Protein 3TOJ (pdb70)

Sequence (393 aa):
SGDDLYRACLYERVLLALHDRAPQLKISDDRLTVVGEKGYSMVRASHGVRKGAWYFEITVDEMPPDTAARLGWSQPLGNLQAPLGYDKFSYSWRSKKGTKFHQSIGKHYSSGYGQGDVLGFYINLPEDGSSEIIFYKNGVNQGVAYKDIFEGVYFPAISLYKSCTVSINFGPCFKYPPKDLTYRPMSDMGWGAVVEEHSGDLYRACLYERVLLALHDRAPQLKISDDRLTVVGEKGYSMVRASHGVRKGAWYFEITVDEMPPDTAARLGWSQPLGNLQAPLGYDKFSYSWRSKKGTKFHQSIGKHYSSGYGQGDVLGFYINLPEDGSSEIIFYKNGVNQGVAYKDIFEGVYFPAISLYKSCTVSINFGPCFKYPPKDLTYRPMSDMGWGAVVEEHT

Structure (mmCIF, N/CA/C/O backbone):
data_3TOJ
#
_entry.id   3TOJ
#
_cell.length_a   115.289
_cell.length_b   115.289
_cell.length_c   105.780
_cell.angle_alpha   90.00
_cell.angle_beta   90.00
_cell.angle_gamma   120.00
#
_symmetry.space_group_name_H-M   'P 31 2 1'
#
loop_
_entity.id
_entity.type
_entity.pdbx_description
1 polymer 'Set1/Ash2 histone methyltransferase complex subunit ASH2'
2 water water
#
loop_
_atom_site.group_PDB
_atom_site.id
_atom_site.type_symbol
_atom_site.label_atom_id
_atom_site.label_alt_id
_atom_site.label_comp_id
_atom_site.label_asym_id
_atom_site.label_entity_id
_atom_site.label_seq_id
_atom_site.pdbx_PDB_ins_code
_atom_site.Cartn_x
_atom_site.Cartn_y
_atom_site.Cartn_z
_atom_site.occupancy
_atom_site.B_iso_or_equiv
_atom_site.auth_seq_id
_atom_site.auth_comp_id
_atom_site.auth_asym_id
_atom_site.auth_atom_id
_atom_site.pdbx_PDB_model_num
ATOM 1 N N . SER A 1 1 ? 18.970 74.871 25.634 1.00 66.03 275 SER A N 1
ATOM 2 C CA . SER A 1 1 ? 17.817 75.535 26.231 1.00 67.81 275 SER A CA 1
ATOM 3 C C . SER A 1 1 ? 16.684 75.678 25.222 1.00 58.96 275 SER A C 1
ATOM 4 O O . SER A 1 1 ? 16.924 75.911 24.039 1.00 59.85 275 SER A O 1
ATOM 7 N N . GLY A 1 2 ? 15.452 75.535 25.698 1.00 48.96 276 GLY A N 1
ATOM 8 C CA . GLY A 1 2 ? 14.283 75.764 24.870 1.00 44.94 276 GLY A CA 1
ATOM 9 C C . GLY A 1 2 ? 13.725 77.169 25.024 1.00 39.27 276 GLY A C 1
ATOM 10 O O . GLY A 1 2 ? 12.691 77.496 24.439 1.00 39.78 276 GLY A O 1
ATOM 11 N N . ASP A 1 3 ? 14.426 78.006 25.791 1.00 47.62 277 ASP A N 1
ATOM 12 C CA A ASP A 1 3 ? 13.962 79.362 26.076 0.45 47.25 277 ASP A CA 1
ATOM 13 C CA B ASP A 1 3 ? 13.980 79.370 26.075 0.55 47.12 277 ASP A CA 1
ATOM 14 C C . ASP A 1 3 ? 13.657 80.173 24.817 1.00 40.82 277 ASP A C 1
ATOM 15 O O . ASP A 1 3 ? 12.658 80.890 24.771 1.00 31.55 277 ASP A O 1
ATOM 24 N N . LEU A 1 4 ? 14.511 80.066 23.802 1.00 34.12 278 LEU A N 1
ATOM 25 C CA . LEU A 1 4 ? 14.312 80.828 22.564 1.00 37.43 278 LEU A CA 1
ATOM 26 C C . LEU A 1 4 ? 13.082 80.378 21.772 1.00 31.56 278 LEU A C 1
ATOM 27 O O . LEU A 1 4 ? 12.608 81.096 20.897 1.00 29.36 278 LEU A O 1
ATOM 32 N N . TYR A 1 5 ? 12.570 79.194 22.078 1.00 31.47 279 TYR A N 1
ATOM 33 C CA . TYR A 1 5 ? 11.446 78.639 21.331 1.00 31.24 279 TYR A CA 1
ATOM 34 C C . TYR A 1 5 ? 10.071 79.030 21.899 1.00 35.78 279 TYR A C 1
ATOM 35 O O . TYR A 1 5 ? 9.050 78.657 21.338 1.00 30.88 279 TYR A O 1
ATOM 44 N N . ARG A 1 6 ? 10.045 79.766 23.009 1.00 33.41 280 ARG A N 1
ATOM 45 C CA . ARG A 1 6 ? 8.778 80.170 23.623 1.00 30.58 280 ARG A CA 1
ATOM 46 C C . ARG A 1 6 ? 8.055 81.251 22.836 1.00 29.28 280 ARG A C 1
ATOM 47 O O . ARG A 1 6 ? 8.676 82.174 22.292 1.00 26.61 280 ARG A O 1
ATOM 55 N N . ALA A 1 7 ? 6.731 81.166 22.816 1.00 26.79 281 ALA A N 1
ATOM 56 C CA . ALA A 1 7 ? 5.910 82.212 22.205 1.00 31.90 281 ALA A CA 1
ATOM 57 C C . ALA A 1 7 ? 5.983 83.517 23.008 1.00 31.23 281 ALA A C 1
ATOM 58 O O . ALA A 1 7 ? 6.299 83.507 24.195 1.00 28.74 281 ALA A O 1
ATOM 60 N N . CYS A 1 8 ? 5.709 84.642 22.355 1.00 26.96 282 CYS A N 1
ATOM 61 C CA . CYS A 1 8 ? 5.617 85.915 23.058 1.00 27.79 282 CYS A CA 1
ATOM 62 C C . CYS A 1 8 ? 4.571 86.809 22.397 1.00 25.22 282 CYS A C 1
ATOM 63 O O . CYS A 1 8 ? 4.119 86.523 21.292 1.00 34.67 282 CYS A O 1
ATOM 66 N N . LEU A 1 9 ? 4.186 87.890 23.075 1.00 25.88 283 LEU A N 1
ATOM 67 C CA . LEU A 1 9 ? 3.227 88.830 22.508 1.00 22.93 283 LEU A CA 1
ATOM 68 C C . LEU A 1 9 ? 3.951 89.829 21.617 1.00 29.20 283 LEU A C 1
ATOM 69 O O . LEU A 1 9 ? 5.060 90.269 21.938 1.00 27.70 283 LEU A O 1
ATOM 74 N N . TYR A 1 10 ? 3.330 90.173 20.498 1.00 26.43 284 TYR A N 1
ATOM 75 C CA . TYR A 1 10 ? 3.856 91.214 19.622 1.00 26.62 284 TYR A CA 1
ATOM 76 C C . TYR A 1 10 ? 2.717 92.133 19.220 1.00 36.03 284 TYR A C 1
ATOM 77 O O . TYR A 1 10 ? 1.630 91.659 18.901 1.00 30.55 284 TYR A O 1
ATOM 86 N N . GLU A 1 11 ? 2.962 93.444 19.242 1.00 27.44 285 GLU A N 1
ATOM 87 C CA . GLU A 1 11 ? 1.989 94.390 18.712 1.00 29.11 285 GLU A CA 1
ATOM 88 C C . GLU A 1 11 ? 2.662 95.268 17.657 1.00 29.44 285 GLU A C 1
ATOM 89 O O . GLU A 1 11 ? 3.851 95.575 17.752 1.00 26.76 285 GLU A O 1
ATOM 95 N N . ARG A 1 12 ? 1.905 95.648 16.638 1.00 29.83 286 ARG A N 1
ATOM 96 C CA . ARG A 1 12 ? 2.452 96.444 15.554 1.00 27.86 286 ARG A CA 1
ATOM 97 C C . ARG A 1 12 ? 2.795 97.848 16.006 1.00 28.71 286 ARG A C 1
ATOM 98 O O . ARG A 1 12 ? 2.085 98.441 16.816 1.00 26.57 286 ARG A O 1
ATOM 106 N N . VAL A 1 13 ? 3.887 98.378 15.469 1.00 26.79 287 VAL A N 1
ATOM 107 C CA . VAL A 1 13 ? 4.195 99.793 15.632 1.00 25.48 287 VAL A CA 1
ATOM 108 C C . VAL A 1 13 ? 3.592 100.512 14.421 1.00 29.49 287 VAL A C 1
ATOM 109 O O . VAL A 1 13 ? 3.833 100.115 13.286 1.00 25.53 287 VAL A O 1
ATOM 113 N N . LEU A 1 14 ? 2.778 101.537 14.666 1.00 24.86 288 LEU A N 1
ATOM 114 C CA . LEU A 1 14 ? 2.019 102.201 13.598 1.00 26.54 288 LEU A CA 1
ATOM 115 C C . LEU A 1 14 ? 1.952 103.703 13.887 1.00 24.58 288 LEU A C 1
ATOM 116 O O . LEU A 1 14 ? 2.401 104.144 14.945 1.00 25.46 288 LEU A O 1
ATOM 121 N N . LEU A 1 15 ? 1.401 104.489 12.962 1.00 25.69 289 LEU A N 1
ATOM 122 C CA . LEU A 1 15 ? 0.994 105.855 13.323 1.00 26.75 289 LEU A CA 1
ATOM 123 C C . LEU A 1 15 ? -0.080 105.677 14.377 1.00 29.52 289 LEU A C 1
ATOM 124 O O . LEU A 1 15 ? -0.780 104.669 14.363 1.00 24.59 289 LEU A O 1
ATOM 129 N N . ALA A 1 16 ? -0.222 106.638 15.287 1.00 23.05 290 ALA A N 1
ATOM 130 C CA . ALA A 1 16 ? -1.077 106.430 16.469 1.00 25.49 290 ALA A CA 1
ATOM 131 C C . ALA A 1 16 ? -2.559 106.253 16.138 1.00 27.60 290 ALA A C 1
ATOM 132 O O . ALA A 1 16 ? -3.072 106.813 15.165 1.00 28.64 290 ALA A O 1
ATOM 134 N N . LEU A 1 17 ? -3.250 105.505 16.984 1.00 23.92 291 LEU A N 1
ATOM 135 C CA . LEU A 1 17 ? -4.692 105.320 16.854 1.00 25.56 291 LEU A CA 1
ATOM 136 C C . LEU A 1 17 ? -5.458 106.627 17.102 1.00 30.85 291 LEU A C 1
ATOM 137 O O . LEU A 1 17 ? -6.280 107.030 16.283 1.00 27.90 291 LEU A O 1
ATOM 142 N N . HIS A 1 18 ? -5.180 107.287 18.227 1.00 25.36 292 HIS A N 1
ATOM 143 C CA . HIS A 1 18 ? -5.876 108.536 18.594 1.00 28.14 292 HIS A CA 1
ATOM 144 C C . HIS A 1 18 ? -4.951 109.742 18.806 1.00 30.20 292 HIS A C 1
ATOM 145 O O . HIS A 1 18 ? -5.416 110.885 18.841 1.00 23.96 292 HIS A O 1
ATOM 152 N N . ASP A 1 19 ? -3.653 109.488 18.981 1.00 25.48 293 ASP A N 1
ATOM 153 C CA . ASP A 1 19 ? -2.684 110.544 19.302 1.00 26.49 293 ASP A CA 1
ATOM 154 C C . ASP A 1 19 ? -2.242 111.273 18.025 1.00 28.10 293 ASP A C 1
ATOM 155 O O . ASP A 1 19 ? -1.112 111.118 17.560 1.00 26.71 293 ASP A O 1
ATOM 160 N N . ARG A 1 20 ? -3.139 112.091 17.477 1.00 27.25 294 ARG A N 1
ATOM 161 C CA . ARG A 1 20 ? -2.965 112.646 16.138 1.00 23.69 294 ARG A CA 1
ATOM 162 C C . ARG A 1 20 ? -3.830 113.884 15.955 1.00 28.57 294 ARG A C 1
ATOM 163 O O . ARG A 1 20 ? -4.923 113.970 16.506 1.00 24.46 294 ARG A O 1
ATOM 171 N N . ALA A 1 21 ? -3.340 114.839 15.171 1.00 25.54 295 ALA A N 1
ATOM 172 C CA . ALA A 1 21 ? -4.180 115.950 14.741 1.00 27.76 295 ALA A CA 1
ATOM 173 C C . ALA A 1 21 ? -5.317 115.351 13.917 1.00 30.20 295 ALA A C 1
ATOM 174 O O . ALA A 1 21 ? -5.080 114.588 12.979 1.00 28.08 295 ALA A O 1
ATOM 176 N N . PRO A 1 22 ? -6.562 115.673 14.276 1.00 28.45 296 PRO A N 1
ATOM 177 C CA . PRO A 1 22 ? -7.675 115.013 13.590 1.00 31.02 296 PRO A CA 1
ATOM 178 C C . PRO A 1 22 ? -7.790 115.376 12.109 1.00 37.22 296 PRO A C 1
ATOM 179 O O . PRO A 1 22 ? -8.408 114.619 11.364 1.00 32.43 296 PRO A O 1
ATOM 183 N N . GLN A 1 23 ? -7.208 116.491 11.679 1.00 28.78 297 GLN A N 1
ATOM 184 C CA . GLN A 1 23 ? -7.308 116.849 10.266 1.00 29.97 297 GLN A CA 1
ATOM 185 C C . GLN A 1 23 ? -6.398 116.041 9.325 1.00 32.24 297 GLN A C 1
ATOM 186 O O . GLN A 1 23 ? -6.631 116.022 8.116 1.00 34.06 297 GLN A O 1
ATOM 192 N N . LEU A 1 24 ? -5.372 115.378 9.854 1.00 25.55 298 LEU A N 1
ATOM 193 C CA . LEU A 1 24 ? -4.510 114.572 8.981 1.00 27.86 298 LEU A CA 1
ATOM 194 C C . LEU A 1 24 ? -5.270 113.340 8.511 1.00 34.26 298 LEU A C 1
ATOM 195 O O . LEU A 1 24 ? -6.016 112.730 9.277 1.00 31.63 298 LEU A O 1
ATOM 200 N N . LYS A 1 25 ? -5.062 112.963 7.256 1.00 33.71 299 LYS A N 1
ATOM 201 C CA . LYS A 1 25 ? -5.768 111.836 6.670 1.00 34.17 299 LYS A CA 1
ATOM 202 C C . LYS A 1 25 ? -4.870 110.607 6.626 1.00 33.60 299 LYS A C 1
ATOM 203 O O . LYS A 1 25 ? -3.915 110.556 5.851 1.00 33.01 299 LYS A O 1
ATOM 209 N N . ILE A 1 26 ? -5.182 109.614 7.457 1.00 30.77 300 ILE A N 1
ATOM 210 C CA . ILE A 1 26 ? -4.326 108.432 7.604 1.00 29.57 300 ILE A CA 1
ATOM 211 C C . ILE A 1 26 ? -4.928 107.193 6.934 1.00 34.78 300 ILE A C 1
ATOM 212 O O . ILE A 1 26 ? -6.124 106.937 7.060 1.00 36.52 300 ILE A O 1
ATOM 217 N N . SER A 1 27 ? -4.097 106.428 6.225 1.00 31.39 301 SER A N 1
ATOM 218 C CA . SER A 1 27 ? -4.564 105.242 5.503 1.00 37.31 301 SER A CA 1
ATOM 219 C C . SER A 1 27 ? -5.062 104.131 6.433 1.00 40.91 301 SER A C 1
ATOM 220 O O . SER A 1 27 ? -4.794 104.137 7.637 1.00 35.74 301 SER A O 1
ATOM 223 N N . ASP A 1 28 ? -5.769 103.157 5.867 1.00 42.19 302 ASP A N 1
ATOM 224 C CA . ASP A 1 28 ? -6.282 102.048 6.669 1.00 44.70 302 ASP A CA 1
ATOM 225 C C . ASP A 1 28 ? -5.177 101.190 7.291 1.00 39.70 302 ASP A C 1
ATOM 226 O O . ASP A 1 28 ? -5.374 100.618 8.361 1.00 40.22 302 ASP A O 1
ATOM 231 N N . ASP A 1 29 ? -4.021 101.095 6.639 1.00 34.70 303 ASP A N 1
ATOM 232 C CA . ASP A 1 29 ? -2.929 100.302 7.213 1.00 30.12 303 ASP A CA 1
ATOM 233 C C . ASP A 1 29 ? -2.126 101.083 8.260 1.00 30.43 303 ASP A C 1
ATOM 234 O O . ASP A 1 29 ? -1.211 100.541 8.902 1.00 30.07 303 ASP A O 1
ATOM 239 N N . ARG A 1 30 ? -2.486 102.355 8.428 1.00 28.13 304 ARG A N 1
ATOM 240 C CA . ARG A 1 30 ? -1.950 103.209 9.495 1.00 28.53 304 ARG A CA 1
ATOM 241 C C . ARG A 1 30 ? -0.473 103.539 9.292 1.00 27.64 304 ARG A C 1
ATOM 242 O O . ARG A 1 30 ? 0.247 103.795 10.262 1.00 30.38 304 ARG A O 1
ATOM 250 N N . LEU A 1 31 ? -0.032 103.549 8.033 1.00 28.91 305 LEU A N 1
ATOM 251 C CA . LEU A 1 31 ? 1.375 103.821 7.715 1.00 29.72 305 LEU A CA 1
ATOM 252 C C . LEU A 1 31 ? 1.560 104.955 6.691 1.00 35.22 305 LEU A C 1
ATOM 253 O O . LEU A 1 31 ? 2.687 105.406 6.451 1.00 34.87 305 LEU A O 1
ATOM 258 N N . THR A 1 32 ? 0.464 105.413 6.094 1.00 30.32 306 THR A N 1
ATOM 259 C CA . THR A 1 32 ? 0.519 106.533 5.143 1.00 30.19 306 THR A CA 1
ATOM 260 C C . THR A 1 32 ? -0.359 107.688 5.619 1.00 34.74 306 THR A C 1
ATOM 261 O O . THR A 1 32 ? -1.460 107.464 6.127 1.00 33.07 306 THR A O 1
ATOM 265 N N . VAL A 1 33 ? 0.131 108.920 5.474 1.00 30.96 307 VAL A N 1
ATOM 266 C CA . VAL A 1 33 ? -0.610 110.098 5.950 1.00 26.62 307 VAL A CA 1
ATOM 267 C C . VAL A 1 33 ? -0.498 111.264 4.973 1.00 33.55 307 VAL A C 1
ATOM 268 O O . VAL A 1 33 ? 0.559 111.479 4.362 1.00 34.22 307 VAL A O 1
ATOM 272 N N . VAL A 1 34 ? -1.604 111.995 4.817 1.00 34.77 308 VAL A N 1
ATOM 273 C CA . VAL A 1 34 ? -1.688 113.155 3.931 1.00 32.26 308 VAL A CA 1
ATOM 274 C C . VAL A 1 34 ? -2.001 114.426 4.725 1.00 35.42 308 VAL A C 1
ATOM 275 O O . VAL A 1 34 ? -2.874 114.415 5.588 1.00 36.83 308 VAL A O 1
ATOM 279 N N . GLY A 1 35 ? -1.308 115.521 4.413 1.00 31.05 309 GLY A N 1
ATOM 280 C CA . GLY A 1 35 ? -1.473 116.770 5.138 1.00 30.66 309 GLY A CA 1
ATOM 281 C C . GLY A 1 35 ? -2.728 117.535 4.757 1.00 39.52 309 GLY A C 1
ATOM 282 O O . GLY A 1 35 ? -3.374 117.231 3.748 1.00 40.02 309 GLY A O 1
ATOM 283 N N . GLU A 1 36 ? -3.063 118.540 5.564 1.00 37.90 310 GLU A N 1
ATOM 284 C CA . GLU A 1 36 ? -4.264 119.344 5.351 1.00 38.01 310 GLU A CA 1
ATOM 285 C C . GLU A 1 36 ? -4.077 120.776 5.857 1.00 42.44 310 GLU A C 1
ATOM 286 O O . GLU A 1 36 ? -4.036 121.023 7.065 1.00 41.61 310 GLU A O 1
ATOM 292 N N . LYS A 1 37 ? -3.958 121.717 4.928 1.00 38.74 311 LYS A N 1
ATOM 293 C CA . LYS A 1 37 ? -3.800 123.126 5.271 1.00 38.82 311 LYS A CA 1
ATOM 294 C C . LYS A 1 37 ? -2.574 123.360 6.155 1.00 39.69 311 LYS A C 1
ATOM 295 O O . LYS A 1 37 ? -1.507 122.802 5.904 1.00 42.43 311 LYS A O 1
ATOM 301 N N . GLY A 1 38 ? -2.736 124.188 7.185 1.00 35.30 312 GLY A N 1
ATOM 302 C CA . GLY A 1 38 ? -1.646 124.517 8.088 1.00 37.28 312 GLY A CA 1
ATOM 303 C C . GLY A 1 38 ? -0.991 123.289 8.698 1.00 32.06 312 GLY A C 1
ATOM 304 O O . GLY A 1 38 ? -1.610 122.225 8.794 1.00 33.04 312 GLY A O 1
ATOM 305 N N . TYR A 1 39 ? 0.264 123.438 9.115 1.00 31.55 313 TYR A N 1
ATOM 306 C CA . TYR A 1 39 ? 1.006 122.334 9.724 1.00 37.67 313 TYR A CA 1
ATOM 307 C C . TYR A 1 39 ? 0.204 121.676 10.838 1.00 27.76 313 TYR A C 1
ATOM 308 O O . TYR A 1 39 ? -0.402 122.356 11.672 1.00 26.93 313 TYR A O 1
ATOM 317 N N . SER A 1 40 ? 0.209 120.349 10.855 1.00 26.79 314 SER A N 1
ATOM 318 C CA . SER A 1 40 ? -0.319 119.587 11.979 1.00 26.99 314 SER A CA 1
ATOM 319 C C . SER A 1 40 ? 0.428 118.251 12.017 1.00 28.54 314 SER A C 1
ATOM 320 O O . SER A 1 40 ? 1.102 117.880 11.051 1.00 26.61 314 SER A O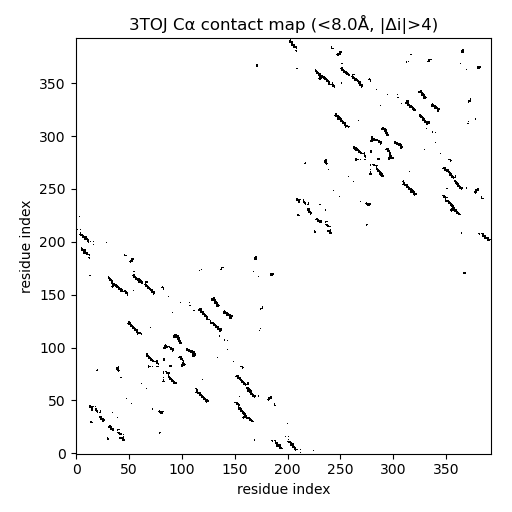 1
ATOM 323 N N . MET A 1 41 ? 0.311 117.538 13.128 1.00 24.10 315 MET A N 1
ATOM 324 C CA . MET A 1 41 ? 1.284 116.501 13.432 1.00 25.69 315 MET A CA 1
ATOM 325 C C . MET A 1 41 ? 0.660 115.198 13.941 1.00 26.47 315 MET A C 1
ATOM 326 O O . MET A 1 41 ? -0.426 115.208 14.528 1.00 21.74 315 MET A O 1
ATOM 331 N N . VAL A 1 42 ? 1.352 114.079 13.708 1.00 27.08 316 VAL A N 1
ATOM 332 C CA . VAL A 1 42 ? 0.974 112.800 14.307 1.00 23.82 316 VAL A CA 1
ATOM 333 C C . VAL A 1 42 ? 2.210 112.073 14.850 1.00 26.05 316 VAL A C 1
ATOM 334 O O . VAL A 1 42 ? 3.277 112.084 14.219 1.00 24.78 316 VAL A O 1
ATOM 338 N N . ARG A 1 43 ? 2.064 111.447 16.019 1.00 24.84 317 ARG A N 1
ATOM 339 C CA . ARG A 1 43 ? 3.119 110.608 16.586 1.00 23.12 317 ARG A CA 1
ATOM 340 C C . ARG A 1 43 ? 2.865 109.127 16.305 1.00 30.05 317 ARG A C 1
ATOM 341 O O . ARG A 1 43 ? 1.729 108.713 16.044 1.00 22.74 317 ARG A O 1
ATOM 349 N N . ALA A 1 44 ? 3.929 108.330 16.362 1.00 22.07 318 ALA A N 1
ATOM 350 C CA . ALA A 1 44 ? 3.795 106.883 16.276 1.00 23.67 318 ALA A CA 1
ATOM 351 C C . ALA A 1 44 ? 3.095 106.350 17.520 1.00 29.39 318 ALA A C 1
ATOM 352 O O . ALA A 1 44 ? 2.871 107.085 18.489 1.00 23.97 318 ALA A O 1
ATOM 354 N N . SER A 1 45 ? 2.783 105.057 17.491 1.00 21.75 319 SER A N 1
ATOM 355 C CA . SER A 1 45 ? 2.118 104.376 18.594 1.00 23.34 319 SER A CA 1
ATOM 356 C C . SER A 1 45 ? 3.079 104.038 19.725 1.00 27.72 319 SER A C 1
ATOM 357 O O . SER A 1 45 ? 2.637 103.774 20.834 1.00 27.07 319 SER A O 1
ATOM 360 N N . HIS A 1 46 ? 4.384 104.015 19.433 1.00 23.44 320 HIS A N 1
ATOM 361 C CA . HIS A 1 46 ? 5.409 103.631 20.413 1.00 25.48 320 HIS A CA 1
ATOM 362 C C . HIS A 1 46 ? 6.565 104.637 20.430 1.00 26.65 320 HIS A C 1
ATOM 363 O O . HIS A 1 46 ? 6.925 105.177 19.386 1.00 26.11 320 HIS A O 1
ATOM 370 N N . GLY A 1 47 ? 7.163 104.855 21.604 1.00 22.64 321 GLY A N 1
ATOM 371 C CA . GLY A 1 47 ? 8.302 105.761 21.739 1.00 30.49 321 GLY A CA 1
ATOM 372 C C . GLY A 1 47 ? 9.445 105.135 22.531 1.00 38.03 321 GLY A C 1
ATOM 373 O O . GLY A 1 47 ? 9.249 104.126 23.195 1.00 33.05 321 GLY A O 1
ATOM 374 N N . VAL A 1 48 ? 10.634 105.731 22.463 1.00 33.51 322 VAL A N 1
ATOM 375 C CA . VAL A 1 48 ? 11.828 105.144 23.067 1.00 34.62 322 VAL A CA 1
ATOM 376 C C . VAL A 1 48 ? 12.512 106.100 24.047 1.00 40.10 322 VAL A C 1
ATOM 377 O O . VAL A 1 48 ? 12.513 107.315 23.847 1.00 35.08 322 VAL A O 1
ATOM 381 N N . ARG A 1 49 ? 13.106 105.537 25.095 1.00 34.83 323 ARG A N 1
ATOM 382 C CA . ARG A 1 49 ? 13.738 106.323 26.154 1.00 41.35 323 ARG A CA 1
ATOM 383 C C . ARG A 1 49 ? 15.241 106.020 26.289 1.00 42.33 323 ARG A C 1
ATOM 384 O O . ARG A 1 49 ? 16.013 106.850 26.769 1.00 40.10 323 ARG A O 1
ATOM 392 N N . LYS A 1 50 ? 15.655 104.829 25.870 1.00 37.77 324 LYS A N 1
ATOM 393 C CA . LYS A 1 50 ? 17.064 104.463 25.941 1.00 48.12 324 LYS A CA 1
ATOM 394 C C . LYS A 1 50 ? 17.449 103.541 24.797 1.00 46.33 324 LYS A C 1
ATOM 395 O O . LYS A 1 50 ? 16.631 102.762 24.318 1.00 46.57 324 LYS A O 1
ATOM 401 N N . GLY A 1 51 ? 18.696 103.643 24.353 1.00 42.05 325 GLY A N 1
ATOM 402 C CA . GLY A 1 51 ? 19.183 102.821 23.257 1.00 41.67 325 GLY A CA 1
ATOM 403 C C . GLY A 1 51 ? 19.221 103.592 21.951 1.00 43.80 325 GLY A C 1
ATOM 404 O O . GLY A 1 51 ? 18.906 104.783 21.907 1.00 40.74 325 GLY A O 1
ATOM 405 N N . ALA A 1 52 ? 19.598 102.907 20.880 1.00 39.69 326 ALA A N 1
ATOM 406 C CA . ALA A 1 52 ? 19.659 103.511 19.556 1.00 41.13 326 ALA A CA 1
ATOM 407 C C . ALA A 1 52 ? 18.588 102.896 18.661 1.00 39.90 326 ALA A C 1
ATOM 408 O O . ALA A 1 52 ? 18.457 101.668 18.588 1.00 38.58 326 ALA A O 1
ATOM 410 N N . TRP A 1 53 ? 17.830 103.746 17.978 1.00 35.19 327 TRP A N 1
ATOM 411 C CA . TRP A 1 53 ? 16.674 103.291 17.205 1.00 35.99 327 TRP A CA 1
ATOM 412 C C . TRP A 1 53 ? 16.599 103.952 15.833 1.00 36.71 327 TRP A C 1
ATOM 413 O O . TRP A 1 53 ? 17.167 105.024 15.613 1.00 36.91 327 TRP A O 1
ATOM 424 N N . TYR A 1 54 ? 15.877 103.320 14.915 1.00 35.69 328 TYR A N 1
ATOM 425 C CA . TYR A 1 54 ? 15.872 103.771 13.532 1.00 34.57 328 TYR A CA 1
ATOM 426 C C . TYR A 1 54 ? 14.514 103.547 12.882 1.00 33.96 328 TYR A C 1
ATOM 427 O O . TYR A 1 54 ? 13.825 102.574 13.190 1.00 35.32 328 TYR A O 1
ATOM 436 N N . PHE A 1 55 ? 14.131 104.463 11.997 1.00 30.23 329 PHE A N 1
ATOM 437 C CA . PHE A 1 55 ? 12.972 104.274 11.134 1.00 31.21 329 PHE A CA 1
ATOM 438 C C . PHE A 1 55 ? 13.178 105.047 9.833 1.00 34.17 329 PHE A C 1
ATOM 439 O O . PHE A 1 55 ? 14.106 105.858 9.738 1.00 33.47 329 PHE A O 1
ATOM 447 N N . GLU A 1 56 ? 12.343 104.769 8.831 1.00 31.02 330 GLU A N 1
ATOM 448 C CA . GLU A 1 56 ? 12.414 105.447 7.532 1.00 30.31 330 GLU A CA 1
ATOM 449 C C . GLU A 1 56 ? 11.079 106.053 7.152 1.00 33.71 330 GLU A C 1
ATOM 450 O O . GLU A 1 56 ? 10.019 105.544 7.531 1.00 29.82 330 GLU A O 1
ATOM 456 N N . ILE A 1 57 ? 11.138 107.157 6.410 1.00 31.34 331 ILE A N 1
ATOM 457 C CA . ILE A 1 57 ? 9.955 107.727 5.782 1.00 26.81 331 ILE A CA 1
ATOM 458 C C . ILE A 1 57 ? 10.207 107.959 4.297 1.00 38.86 331 ILE A C 1
ATOM 459 O O . ILE A 1 57 ? 11.244 108.507 3.907 1.00 38.33 331 ILE A O 1
ATOM 464 N N . THR A 1 58 ? 9.259 107.535 3.470 1.00 33.52 332 THR A N 1
ATOM 465 C CA . THR A 1 58 ? 9.331 107.788 2.038 1.00 40.15 332 THR A CA 1
ATOM 466 C C . THR A 1 58 ? 8.388 108.935 1.693 1.00 39.81 332 THR A C 1
ATOM 467 O O . THR A 1 58 ? 7.227 108.925 2.094 1.00 37.98 332 THR A O 1
ATOM 471 N N . VAL A 1 59 ? 8.891 109.933 0.973 1.00 40.93 333 VAL A N 1
ATOM 472 C CA . VAL A 1 59 ? 8.037 111.034 0.529 1.00 40.64 333 VAL A CA 1
ATOM 473 C C . VAL A 1 59 ? 7.343 110.588 -0.753 1.00 44.87 333 VAL A C 1
ATOM 474 O O . VAL A 1 59 ? 7.925 110.652 -1.840 1.00 41.64 333 VAL A O 1
ATOM 478 N N . ASP A 1 60 ? 6.116 110.092 -0.617 1.00 38.52 334 ASP A N 1
ATOM 479 C CA . ASP A 1 60 ? 5.387 109.544 -1.760 1.00 41.34 334 ASP A CA 1
ATOM 480 C C . ASP A 1 60 ? 5.039 110.625 -2.763 1.00 48.21 334 ASP A C 1
ATOM 481 O O . ASP A 1 60 ? 5.277 110.462 -3.956 1.00 51.71 334 ASP A O 1
ATOM 486 N N . GLU A 1 61 ? 4.466 111.724 -2.278 1.00 46.32 335 GLU A N 1
ATOM 487 C CA . GLU A 1 61 ? 4.122 112.841 -3.152 1.00 49.43 335 GLU A CA 1
ATOM 488 C C . GLU A 1 61 ? 4.264 114.178 -2.442 1.00 50.68 335 GLU A C 1
ATOM 489 O O . GLU A 1 61 ? 3.773 114.352 -1.325 1.00 47.77 335 GLU A O 1
ATOM 495 N N . MET A 1 62 ? 4.937 115.123 -3.094 1.00 52.46 336 MET A N 1
ATOM 496 C CA . MET A 1 62 ? 5.117 116.450 -2.527 1.00 49.81 336 MET A CA 1
ATOM 497 C C . MET A 1 62 ? 4.959 117.517 -3.601 1.00 50.83 336 MET A C 1
ATOM 498 O O . MET A 1 62 ? 5.944 117.965 -4.185 1.00 50.02 336 MET A O 1
ATOM 503 N N . PRO A 1 63 ? 3.707 117.910 -3.872 1.00 51.76 337 PRO A N 1
ATOM 504 C CA . PRO A 1 63 ? 3.338 118.926 -4.865 1.00 52.48 337 PRO A CA 1
ATOM 505 C C . PRO A 1 63 ? 3.913 120.296 -4.520 1.00 54.67 337 PRO A C 1
ATOM 506 O O . PRO A 1 63 ? 4.277 120.539 -3.370 1.00 47.07 337 PRO A O 1
ATOM 510 N N . PRO A 1 64 ? 3.984 121.200 -5.508 1.00 61.79 338 PRO A N 1
ATOM 511 C CA . PRO A 1 64 ? 4.432 122.561 -5.210 1.00 56.14 338 PRO A CA 1
ATOM 512 C C . PRO A 1 64 ? 3.627 123.173 -4.057 1.00 54.37 338 PRO A C 1
ATOM 513 O O . PRO A 1 64 ? 2.425 122.918 -3.924 1.00 51.55 338 PRO A O 1
ATOM 517 N N . ASP A 1 65 ? 4.301 123.965 -3.229 1.00 48.71 339 ASP A N 1
ATOM 518 C CA . ASP A 1 65 ? 3.659 124.659 -2.115 1.00 55.74 339 ASP A CA 1
ATOM 519 C C . ASP A 1 65 ? 3.284 123.722 -0.964 1.00 51.17 339 ASP A C 1
ATOM 520 O O . ASP A 1 65 ? 2.454 124.068 -0.129 1.00 46.69 339 ASP A O 1
ATOM 525 N N . THR A 1 66 ? 3.890 122.541 -0.920 1.00 49.22 340 THR A N 1
ATOM 526 C CA . THR A 1 66 ? 3.714 121.657 0.236 1.00 44.04 340 THR A CA 1
ATOM 527 C C . THR A 1 66 ? 5.063 121.371 0.896 1.00 46.28 340 THR A C 1
ATOM 528 O O . THR A 1 66 ? 6.119 121.579 0.291 1.00 43.83 340 THR A O 1
ATOM 532 N N . ALA A 1 67 ? 5.029 120.898 2.138 1.00 38.50 341 ALA A N 1
ATOM 533 C CA . ALA A 1 67 ? 6.254 120.725 2.906 1.00 39.09 341 ALA A CA 1
ATOM 534 C C . ALA A 1 67 ? 6.054 119.763 4.064 1.00 38.28 341 ALA A C 1
ATOM 535 O O . ALA A 1 67 ? 4.920 119.466 4.451 1.00 35.26 341 ALA A O 1
ATOM 537 N N . ALA A 1 68 ? 7.165 119.270 4.602 1.00 33.90 342 ALA A N 1
ATOM 538 C CA . ALA A 1 68 ? 7.143 118.378 5.751 1.00 33.44 342 ALA A CA 1
ATOM 539 C C . ALA A 1 68 ? 8.240 118.778 6.712 1.00 36.12 342 ALA A C 1
ATOM 540 O O . ALA A 1 68 ? 9.293 119.286 6.305 1.00 33.84 342 ALA A O 1
ATOM 542 N N . ARG A 1 69 ? 7.985 118.554 7.992 1.00 30.11 343 ARG A N 1
ATOM 543 C CA . ARG A 1 69 ? 9.025 118.627 8.999 1.00 28.72 343 ARG A CA 1
ATOM 544 C C . ARG A 1 69 ? 8.899 117.334 9.759 1.00 33.10 343 ARG A C 1
ATOM 545 O O . ARG A 1 69 ? 7.886 117.106 10.415 1.00 34.36 343 ARG A O 1
ATOM 553 N N . LEU A 1 70 ? 9.926 116.494 9.638 1.00 31.32 344 LEU A N 1
ATOM 554 C CA . LEU A 1 70 ? 9.906 115.126 10.140 1.00 33.24 344 LEU A CA 1
ATOM 555 C C . LEU A 1 70 ? 10.968 114.915 11.209 1.00 32.87 344 LEU A C 1
ATOM 556 O O . LEU A 1 70 ? 12.038 115.536 11.169 1.00 32.57 344 LEU A O 1
ATOM 561 N N . GLY A 1 71 ? 10.696 114.026 12.159 1.00 26.01 345 GLY A N 1
ATOM 562 C CA . GLY A 1 71 ? 11.666 113.800 13.216 1.00 28.44 345 GLY A CA 1
ATOM 563 C C . GLY A 1 71 ? 11.137 113.058 14.420 1.00 32.87 345 GLY A C 1
ATOM 564 O O . GLY A 1 71 ? 10.469 112.027 14.293 1.00 28.09 345 GLY A O 1
ATOM 565 N N . TRP A 1 72 ? 11.448 113.587 15.598 1.00 27.84 346 TRP A N 1
ATOM 566 C CA . TRP A 1 72 ? 11.114 112.934 16.850 1.00 27.27 346 TRP A CA 1
ATOM 567 C C . TRP A 1 72 ? 10.418 113.933 17.760 1.00 28.56 346 TRP A C 1
ATOM 568 O O . TRP A 1 72 ? 10.793 115.114 17.799 1.00 29.54 346 TRP A O 1
ATOM 579 N N . SER A 1 73 ? 9.426 113.462 18.507 1.00 25.47 347 SER A N 1
ATOM 580 C CA . SER A 1 73 ? 8.698 114.321 19.441 1.00 29.55 347 SER A CA 1
ATOM 581 C C . SER A 1 73 ? 8.440 113.622 20.766 1.00 31.56 347 SER A C 1
ATOM 582 O O . SER A 1 73 ? 8.107 112.441 20.787 1.00 29.94 347 SER A O 1
ATOM 585 N N . GLN A 1 74 ? 8.560 114.359 21.867 1.00 28.18 348 GLN A N 1
ATOM 586 C CA . GLN A 1 74 ? 8.018 113.893 23.145 1.00 30.83 348 GLN A CA 1
ATOM 587 C C . GLN A 1 74 ? 6.501 114.008 23.140 1.00 29.78 348 GLN A C 1
ATOM 588 O O . GLN A 1 74 ? 5.924 114.680 22.279 1.00 30.06 348 GLN A O 1
ATOM 594 N N . PRO A 1 75 ? 5.840 113.379 24.125 1.00 28.10 349 PRO A N 1
ATOM 595 C CA . PRO A 1 75 ? 4.373 113.411 24.155 1.00 30.14 349 PRO A CA 1
ATOM 596 C C . PRO A 1 75 ? 3.781 114.834 24.262 1.00 32.24 349 PRO A C 1
ATOM 597 O O . PRO A 1 75 ? 2.665 115.056 23.798 1.00 31.78 349 PRO A O 1
ATOM 601 N N . LEU A 1 76 ? 4.510 115.780 24.844 1.00 28.76 350 LEU A N 1
ATOM 602 C CA . LEU A 1 76 ? 3.991 117.148 24.973 1.00 26.78 350 LEU A CA 1
ATOM 603 C C . LEU A 1 76 ? 4.110 117.978 23.693 1.00 33.29 350 LEU A C 1
ATOM 604 O O . LEU A 1 76 ? 3.623 119.101 23.648 1.00 32.56 350 LEU A O 1
ATOM 609 N N . GLY A 1 77 ? 4.750 117.436 22.655 1.00 26.09 351 GLY A N 1
ATOM 610 C CA . GLY A 1 77 ? 4.788 118.116 21.366 1.00 29.16 351 GLY A CA 1
ATOM 611 C C . GLY A 1 77 ? 3.406 118.571 20.900 1.00 27.95 351 GLY A C 1
ATOM 612 O O . GLY A 1 77 ? 2.446 117.798 20.949 1.00 29.6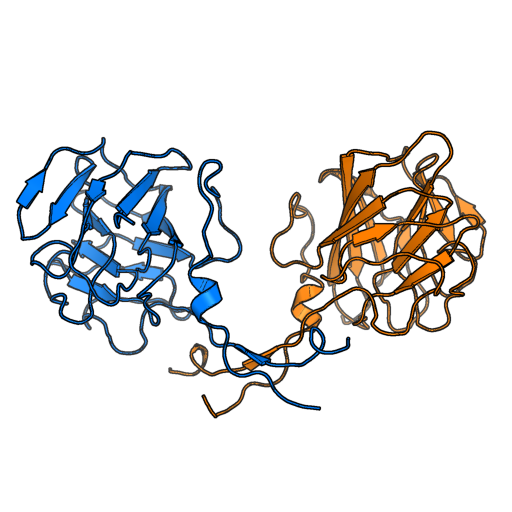7 351 GLY A O 1
ATOM 613 N N . ASN A 1 78 ? 3.308 119.825 20.453 1.00 24.99 352 ASN A N 1
ATOM 614 C CA . ASN A 1 78 ? 2.035 120.422 20.016 1.00 23.11 352 ASN A CA 1
ATOM 615 C C . ASN A 1 78 ? 1.554 119.811 18.694 1.00 29.34 352 ASN A C 1
ATOM 616 O O . ASN A 1 78 ? 2.222 119.937 17.661 1.00 28.02 352 ASN A O 1
ATOM 621 N N . LEU A 1 79 ? 0.390 119.162 18.724 1.00 27.45 353 LEU A N 1
ATOM 622 C CA . LEU A 1 79 ? -0.143 118.468 17.541 1.00 28.16 353 LEU A CA 1
ATOM 623 C C . LEU A 1 79 ? -0.630 119.428 16.449 1.00 25.25 353 LEU A C 1
ATOM 624 O O . LEU A 1 79 ? -0.813 119.028 15.292 1.00 25.91 353 LEU A O 1
ATOM 629 N N . GLN A 1 80 ? -0.873 120.681 16.829 1.00 23.83 354 GLN A N 1
ATOM 630 C CA . GLN A 1 80 ? -1.413 121.677 15.906 1.00 28.32 354 GLN A CA 1
ATOM 631 C C . GLN A 1 80 ? -0.341 122.694 15.531 1.00 32.52 354 GLN A C 1
ATOM 632 O O . GLN A 1 80 ? -0.625 123.885 15.370 1.00 32.81 354 GLN A O 1
ATOM 638 N N . ALA A 1 81 ? 0.895 122.226 15.417 1.00 30.76 355 ALA A N 1
ATOM 639 C CA . ALA A 1 81 ? 2.021 123.084 15.056 1.00 33.86 355 ALA A CA 1
ATOM 640 C C . ALA A 1 81 ? 3.045 122.266 14.270 1.00 32.32 355 ALA A C 1
ATOM 641 O O . ALA A 1 81 ? 2.966 121.031 14.239 1.00 32.11 355 ALA A O 1
ATOM 643 N N . PRO A 1 82 ? 4.003 122.947 13.617 1.00 28.65 356 PRO A N 1
ATOM 644 C CA . PRO A 1 82 ? 5.046 122.209 12.896 1.00 26.27 356 PRO A CA 1
ATOM 645 C C . PRO A 1 82 ? 5.968 121.496 13.883 1.00 29.05 356 PRO A C 1
ATOM 646 O O . PRO A 1 82 ? 6.214 122.010 14.976 1.00 28.82 356 PRO A O 1
ATOM 650 N N . LEU A 1 83 ? 6.474 120.328 13.509 1.00 30.56 357 LEU A N 1
ATOM 651 C CA . LEU A 1 83 ? 7.459 119.645 14.332 1.00 27.42 357 LEU A CA 1
ATOM 652 C C . LEU A 1 83 ? 8.684 120.542 14.549 1.00 27.10 357 LEU A C 1
ATOM 653 O O . LEU A 1 83 ? 9.153 121.195 13.619 1.00 29.07 357 LEU A O 1
ATOM 658 N N . GLY A 1 84 ? 9.208 120.563 15.771 1.00 29.74 358 GLY A N 1
ATOM 659 C CA . GLY A 1 84 ? 10.333 121.429 16.113 1.00 31.72 358 GLY A CA 1
ATOM 660 C C . GLY A 1 84 ? 9.906 122.837 16.513 1.00 36.84 358 GLY A C 1
ATOM 661 O O . GLY A 1 84 ? 10.738 123.736 16.712 1.00 38.00 358 GLY A O 1
ATOM 662 N N . TYR A 1 85 ? 8.598 123.034 16.626 1.00 31.14 359 TYR A N 1
ATOM 663 C CA . TYR A 1 85 ? 8.035 124.334 17.006 1.00 34.84 359 TYR A CA 1
ATOM 664 C C . TYR A 1 85 ? 8.382 124.732 18.436 1.00 38.16 359 TYR A C 1
ATOM 665 O O . TYR A 1 85 ? 8.493 125.927 18.762 1.00 33.92 359 TYR A O 1
ATOM 674 N N . ASP A 1 86 ? 8.528 123.733 19.296 1.00 31.01 360 ASP A N 1
ATOM 675 C CA . ASP A 1 86 ? 8.731 123.985 20.719 1.00 41.98 360 ASP A CA 1
ATOM 676 C C . ASP A 1 86 ? 9.921 123.178 21.228 1.00 40.28 360 ASP A C 1
ATOM 677 O O . ASP A 1 86 ? 10.662 122.602 20.434 1.00 38.94 360 ASP A O 1
ATOM 682 N N . LYS A 1 87 ? 10.103 123.132 22.544 1.00 32.25 361 LYS A N 1
ATOM 683 C CA . LYS A 1 87 ? 11.239 122.415 23.117 1.00 38.32 361 LYS A CA 1
ATOM 684 C C . LYS A 1 87 ? 11.060 120.892 23.101 1.00 37.37 361 LYS A C 1
ATOM 685 O O . LYS A 1 87 ? 11.994 120.151 23.420 1.00 32.63 361 LYS A O 1
ATOM 691 N N . PHE A 1 88 ? 9.873 120.427 22.718 1.00 32.51 362 PHE A N 1
ATOM 692 C CA . PHE A 1 88 ? 9.544 119.004 22.816 1.00 34.10 362 PHE A CA 1
ATOM 693 C C . PHE A 1 88 ? 9.845 118.164 21.572 1.00 31.88 362 PHE A C 1
ATOM 694 O O . PHE A 1 88 ? 9.666 116.952 21.588 1.00 34.83 362 PHE A O 1
ATOM 702 N N . SER A 1 89 ? 10.312 118.795 20.500 1.00 32.45 363 SER A N 1
ATOM 703 C CA . SER A 1 89 ? 10.602 118.039 19.288 1.00 28.13 363 SER A CA 1
ATOM 704 C C . SER A 1 89 ? 11.767 118.607 18.498 1.00 33.70 363 SER A C 1
ATOM 705 O O . SER A 1 89 ? 12.149 119.765 18.673 1.00 33.36 363 SER A O 1
ATOM 708 N N . TYR A 1 90 ? 12.317 117.763 17.634 1.00 32.75 364 TYR A N 1
ATOM 709 C CA . TYR A 1 90 ? 13.432 118.086 16.760 1.00 33.70 364 TYR A CA 1
ATOM 710 C C . TYR A 1 90 ? 13.025 117.628 15.375 1.00 36.44 364 TYR A C 1
ATOM 711 O O . TYR A 1 90 ? 12.576 116.492 15.211 1.00 33.56 364 TYR A O 1
ATOM 720 N N . SER A 1 91 ? 13.185 118.491 14.378 1.00 34.53 365 SER A N 1
ATOM 721 C CA . SER A 1 91 ? 12.745 118.153 13.031 1.00 31.93 365 SER A CA 1
ATOM 722 C C . SER A 1 91 ? 13.726 118.510 11.925 1.00 36.23 365 SER A C 1
ATOM 723 O O . SER A 1 91 ? 14.669 119.283 12.116 1.00 36.50 365 SER A O 1
ATOM 726 N N . TRP A 1 92 ? 13.460 117.935 10.759 1.00 40.14 366 TRP A N 1
ATOM 727 C CA . TRP A 1 92 ? 14.232 118.158 9.548 1.00 39.34 366 TRP A CA 1
ATOM 728 C C . TRP A 1 92 ? 13.229 118.593 8.474 1.00 36.27 366 TRP A C 1
ATOM 729 O O . TRP A 1 92 ? 12.281 117.863 8.178 1.00 34.68 366 TRP A O 1
ATOM 740 N N . ARG A 1 93 ? 13.429 119.777 7.902 1.00 36.29 367 ARG A N 1
ATOM 741 C CA . ARG A 1 93 ? 12.462 120.355 6.964 1.00 36.70 367 ARG A CA 1
ATOM 742 C C . ARG A 1 93 ? 12.787 120.049 5.504 1.00 38.64 367 ARG A C 1
ATOM 743 O O . ARG A 1 93 ? 13.930 120.207 5.064 1.00 39.33 367 ARG A O 1
ATOM 751 N N . SER A 1 94 ? 11.780 119.608 4.754 1.00 36.79 368 SER A N 1
ATOM 752 C CA . SER A 1 94 ? 11.967 119.296 3.338 1.00 41.29 368 SER A CA 1
ATOM 753 C C . SER A 1 94 ? 12.569 120.493 2.600 1.00 45.06 368 SER A C 1
ATOM 754 O O . SER A 1 94 ? 13.516 120.359 1.811 1.00 43.81 368 SER A O 1
ATOM 757 N N . LYS A 1 95 ? 12.002 121.664 2.863 1.00 42.31 369 LYS A N 1
ATOM 758 C CA . LYS A 1 95 ? 12.491 122.921 2.296 1.00 37.93 369 LYS A CA 1
ATOM 759 C C . LYS A 1 95 ? 13.883 123.272 2.847 1.00 47.64 369 LYS A C 1
ATOM 760 O O . LYS A 1 95 ? 14.047 123.482 4.053 1.00 45.38 369 LYS A O 1
ATOM 766 N N . LYS A 1 96 ? 14.887 123.303 1.969 1.00 44.07 370 LYS A N 1
ATOM 767 C CA . LYS A 1 96 ? 16.239 123.725 2.350 1.00 47.05 370 LYS A CA 1
ATOM 768 C C . LYS A 1 96 ? 16.972 122.803 3.327 1.00 46.85 370 LYS A C 1
ATOM 769 O O . LYS A 1 96 ? 18.098 123.100 3.733 1.00 46.84 370 LYS A O 1
ATOM 775 N N . GLY A 1 97 ? 16.341 121.706 3.729 1.00 43.69 371 GLY A N 1
ATOM 776 C CA . GLY A 1 97 ? 16.989 120.786 4.642 1.00 42.73 371 GLY A CA 1
ATOM 777 C C . GLY A 1 97 ? 17.370 121.430 5.964 1.00 43.71 371 GLY A C 1
ATOM 778 O O . GLY A 1 97 ? 18.370 121.057 6.581 1.00 46.18 371 GLY A O 1
ATOM 779 N N . THR A 1 98 ? 16.562 122.393 6.401 1.00 45.19 372 THR A N 1
ATOM 780 C CA . THR A 1 98 ? 16.793 123.115 7.650 1.00 42.85 372 THR A CA 1
ATOM 781 C C . THR A 1 98 ? 16.394 122.270 8.855 1.00 43.45 372 THR A C 1
ATOM 782 O O . THR A 1 98 ? 15.416 121.524 8.798 1.00 40.73 372 THR A O 1
ATOM 786 N N . LYS A 1 99 ? 17.147 122.382 9.946 1.00 40.07 373 LYS A N 1
ATOM 787 C CA . LYS A 1 99 ? 16.777 121.691 11.180 1.00 39.96 373 LYS A CA 1
ATOM 788 C C . LYS A 1 99 ? 16.101 122.666 12.135 1.00 41.09 373 LYS A C 1
ATOM 789 O O . LYS A 1 99 ? 16.531 123.815 12.273 1.00 38.90 373 LYS A O 1
ATOM 795 N N . PHE A 1 100 ? 15.033 122.205 12.776 1.00 37.80 374 PHE A N 1
ATOM 796 C CA . PHE A 1 100 ? 14.225 123.051 13.644 1.00 35.33 374 PHE A CA 1
ATOM 797 C C . PHE A 1 100 ? 14.093 122.463 15.044 1.00 38.44 374 PHE A C 1
ATOM 798 O O . PHE A 1 100 ? 13.851 121.260 15.221 1.00 35.81 374 PHE A O 1
ATOM 806 N N . HIS A 1 101 ? 14.234 123.333 16.033 1.00 36.66 375 HIS A N 1
ATOM 807 C CA . HIS A 1 101 ? 13.992 122.996 17.423 1.00 36.48 375 HIS A CA 1
ATOM 808 C C . HIS A 1 101 ? 13.736 124.314 18.151 1.00 40.57 375 HIS A C 1
ATOM 809 O O . HIS A 1 101 ? 14.441 125.301 17.925 1.00 38.03 375 HIS A O 1
ATOM 816 N N . GLN A 1 102 ? 12.715 124.329 19.002 1.00 42.93 376 GLN A N 1
ATOM 817 C CA . GLN A 1 102 ? 12.300 125.539 19.710 1.00 44.54 376 GLN A CA 1
ATOM 818 C C . GLN A 1 102 ? 12.046 126.714 18.770 1.00 46.94 376 GLN A C 1
ATOM 819 O O . GLN A 1 102 ? 12.392 127.853 19.087 1.00 38.91 376 GLN A O 1
ATOM 825 N N . SER A 1 103 ? 11.432 126.428 17.624 1.00 45.37 377 SER A N 1
ATOM 826 C CA . SER A 1 103 ? 11.110 127.441 16.611 1.00 44.45 377 SER A CA 1
ATOM 827 C C . SER A 1 103 ? 12.324 128.158 16.030 1.00 48.48 377 SER A C 1
ATOM 828 O O . SER A 1 103 ? 12.197 129.248 15.468 1.00 46.33 377 SER A O 1
ATOM 831 N N . ILE A 1 104 ? 13.496 127.549 16.156 1.00 46.60 378 ILE A N 1
ATOM 832 C CA . ILE A 1 104 ? 14.698 128.110 15.548 1.00 47.28 378 ILE A CA 1
ATOM 833 C C . ILE A 1 104 ? 15.236 127.195 14.455 1.00 45.21 378 ILE A C 1
ATOM 834 O O . ILE A 1 104 ? 15.605 126.049 14.722 1.00 44.08 378 ILE A O 1
ATOM 839 N N . GLY A 1 105 ? 15.273 127.701 13.224 1.00 40.01 379 GLY A N 1
ATOM 840 C CA . GLY A 1 105 ? 15.832 126.949 12.115 1.00 49.98 379 GLY A CA 1
ATOM 841 C C . GLY A 1 105 ? 17.316 127.229 11.938 1.00 56.43 379 GLY A C 1
ATOM 842 O O . GLY A 1 105 ? 17.737 128.383 11.965 1.00 61.40 379 GLY A O 1
ATOM 843 N N . LYS A 1 106 ? 18.108 126.174 11.760 1.00 48.22 380 LYS A N 1
ATOM 844 C CA . LYS A 1 106 ? 19.548 126.309 11.559 1.00 50.14 380 LYS A CA 1
ATOM 845 C C . LYS A 1 106 ? 20.005 125.505 10.347 1.00 55.86 380 LYS A C 1
ATOM 846 O O . LYS A 1 106 ? 19.378 124.506 9.980 1.00 45.93 380 LYS A O 1
ATOM 852 N N . HIS A 1 107 ? 21.106 125.933 9.735 1.00 49.66 381 HIS A N 1
ATOM 853 C CA . HIS A 1 107 ? 21.646 125.234 8.580 1.00 54.16 381 HIS A CA 1
ATOM 854 C C . HIS A 1 107 ? 22.013 123.799 8.933 1.00 53.98 381 HIS A C 1
ATOM 855 O O . HIS A 1 107 ? 22.566 123.527 9.998 1.00 54.57 381 HIS A O 1
ATOM 862 N N . TYR A 1 108 ? 21.713 122.879 8.028 1.00 55.28 382 TYR A N 1
ATOM 863 C CA . TYR A 1 108 ? 22.002 121.477 8.276 1.00 49.00 382 TYR A CA 1
ATOM 864 C C . TYR A 1 108 ? 22.418 120.754 6.998 1.00 53.85 382 TYR A C 1
ATOM 865 O O . TYR A 1 108 ? 23.592 120.427 6.818 1.00 59.71 382 TYR A O 1
ATOM 874 N N . SER A 1 109 ? 21.462 120.511 6.109 1.00 49.63 383 SER A N 1
ATOM 875 C CA . SER A 1 109 ? 21.753 119.818 4.860 1.00 55.14 383 SER A CA 1
ATOM 876 C C . SER A 1 109 ? 21.077 120.534 3.706 1.00 54.72 383 SER A C 1
ATOM 877 O O . SER A 1 109 ? 20.505 121.609 3.884 1.00 51.32 383 SER A O 1
ATOM 880 N N . SER A 1 110 ? 21.140 119.943 2.518 1.00 51.06 384 SER A N 1
ATOM 881 C CA . SER A 1 110 ? 20.345 120.455 1.411 1.00 61.45 384 SER A CA 1
ATOM 882 C C . SER A 1 110 ? 18.943 119.874 1.551 1.00 59.00 384 SER A C 1
ATOM 883 O O . SER A 1 110 ? 18.717 118.986 2.376 1.00 55.94 384 SER A O 1
ATOM 886 N N . GLY A 1 111 ? 18.002 120.375 0.759 1.00 56.70 385 GLY A N 1
ATOM 887 C CA . GLY A 1 111 ? 16.617 119.955 0.883 1.00 56.84 385 GLY A CA 1
ATOM 888 C C . GLY A 1 111 ? 16.345 118.519 0.468 1.00 56.82 385 GLY A C 1
ATOM 889 O O . GLY A 1 111 ? 17.198 117.861 -0.134 1.00 51.36 385 GLY A O 1
ATOM 890 N N . TYR A 1 112 ? 15.156 118.025 0.810 1.00 48.85 386 TYR A N 1
ATOM 891 C CA . TYR A 1 112 ? 14.688 116.733 0.315 1.00 48.81 386 TYR A CA 1
ATOM 892 C C . TYR A 1 112 ? 13.282 116.908 -0.249 1.00 50.85 386 TYR A C 1
ATOM 893 O O . TYR A 1 112 ? 12.641 117.925 -0.005 1.00 46.84 386 TYR A O 1
ATOM 902 N N . GLY A 1 113 ? 12.808 115.930 -1.015 1.00 50.35 387 GLY A N 1
ATOM 903 C CA . GLY A 1 113 ? 11.511 116.048 -1.658 1.00 47.02 387 GLY A CA 1
ATOM 904 C C . GLY A 1 113 ? 10.954 114.731 -2.166 1.00 48.62 387 GLY A C 1
ATOM 905 O O . GLY A 1 113 ? 11.375 113.652 -1.732 1.00 47.74 387 GLY A O 1
ATOM 906 N N . GLN A 1 114 ? 10.010 114.823 -3.097 1.00 44.82 388 GLN A N 1
ATOM 907 C CA . GLN A 1 114 ? 9.275 113.654 -3.573 1.00 50.90 388 GLN A CA 1
ATOM 908 C C . GLN A 1 114 ? 10.213 112.539 -4.020 1.00 51.53 388 GLN A C 1
ATOM 909 O O . GLN A 1 114 ? 11.173 112.785 -4.742 1.00 47.12 388 GLN A O 1
ATOM 915 N N . GLY A 1 115 ? 9.937 111.317 -3.570 1.00 49.38 389 GLY A N 1
ATOM 916 C CA . GLY A 1 115 ? 10.701 110.158 -3.990 1.00 50.38 389 GLY A CA 1
ATOM 917 C C . GLY A 1 115 ? 11.882 109.833 -3.097 1.00 49.03 389 GLY A C 1
ATOM 918 O O . GLY A 1 115 ? 12.426 108.734 -3.161 1.00 46.98 389 GLY A O 1
ATOM 919 N N . ASP A 1 116 ? 12.286 110.784 -2.264 1.00 45.74 390 ASP A N 1
ATOM 920 C CA . ASP A 1 116 ? 13.382 110.545 -1.329 1.00 41.24 390 ASP A CA 1
ATOM 921 C C . ASP A 1 116 ? 12.971 109.613 -0.195 1.00 42.47 390 ASP A C 1
ATOM 922 O O . ASP A 1 116 ? 11.830 109.643 0.266 1.00 39.31 390 ASP A O 1
ATOM 927 N N . VAL A 1 117 ? 13.917 108.792 0.248 1.00 38.74 391 VAL A N 1
ATOM 928 C CA . VAL A 1 117 ? 13.709 107.902 1.378 1.00 37.29 391 VAL A CA 1
ATOM 929 C C . VAL A 1 117 ? 14.585 108.397 2.516 1.00 42.30 391 VAL A C 1
ATOM 930 O O . VAL A 1 117 ? 15.814 108.300 2.458 1.00 42.48 391 VAL A O 1
ATOM 934 N N . LEU A 1 118 ? 13.946 108.956 3.538 1.00 40.47 392 LEU A N 1
ATOM 935 C CA . LEU A 1 118 ? 14.656 109.602 4.635 1.00 39.74 392 LEU A CA 1
ATOM 936 C C . LEU A 1 118 ? 14.882 108.644 5.810 1.00 40.69 392 LEU A C 1
ATOM 937 O O . LEU A 1 118 ? 14.021 107.827 6.135 1.00 33.42 392 LEU A O 1
ATOM 942 N N . GLY A 1 119 ? 16.045 108.749 6.441 1.00 41.31 393 GLY A N 1
ATOM 943 C CA . GLY A 1 119 ? 16.366 107.911 7.585 1.00 37.98 393 GLY A CA 1
ATOM 944 C C . GLY A 1 119 ? 16.448 108.706 8.877 1.00 37.63 393 GLY A C 1
ATOM 945 O O . GLY A 1 119 ? 16.952 109.830 8.890 1.00 36.53 393 GLY A O 1
ATOM 946 N N . PHE A 1 120 ? 15.977 108.108 9.968 1.00 33.30 394 PHE A N 1
ATOM 947 C CA . PHE A 1 120 ? 15.897 108.779 11.261 1.00 33.18 394 PHE A CA 1
ATOM 948 C C . PHE A 1 120 ? 16.504 107.930 12.373 1.00 34.51 394 PHE A C 1
ATOM 949 O O . PHE A 1 120 ? 15.999 106.850 12.699 1.00 36.57 394 PHE A O 1
ATOM 957 N N . TYR A 1 121 ? 17.596 108.428 12.940 1.00 32.88 395 TYR A N 1
ATOM 958 C CA . TYR A 1 121 ? 18.360 107.699 13.940 1.00 40.66 395 TYR A CA 1
ATOM 959 C C . TYR A 1 121 ? 18.382 108.511 15.218 1.00 41.73 395 TYR A C 1
ATOM 960 O O . TYR A 1 121 ? 18.510 109.735 15.183 1.00 36.89 395 TYR A O 1
ATOM 969 N N . ILE A 1 122 ? 18.236 107.832 16.347 1.00 34.86 396 ILE A N 1
ATOM 970 C CA . ILE A 1 122 ? 18.367 108.489 17.634 1.00 37.60 396 ILE A CA 1
ATOM 971 C C . ILE A 1 122 ? 19.149 107.567 18.553 1.00 42.27 396 ILE A C 1
ATOM 972 O O . ILE A 1 122 ? 19.041 106.337 18.459 1.00 41.27 396 ILE A O 1
ATOM 977 N N . ASN A 1 123 ? 19.975 108.160 19.406 1.00 43.94 397 ASN A N 1
ATOM 978 C CA . ASN A 1 123 ? 20.724 107.394 20.397 1.00 46.44 397 ASN A CA 1
ATOM 979 C C . ASN A 1 123 ? 20.578 108.042 21.767 1.00 45.03 397 ASN A C 1
ATOM 980 O O . ASN A 1 123 ? 20.925 109.204 21.954 1.00 44.25 397 ASN A O 1
ATOM 985 N N . LEU A 1 124 ? 20.037 107.286 22.713 1.00 39.19 398 LEU A N 1
ATOM 986 C CA . LEU A 1 124 ? 19.837 107.767 24.068 1.00 41.18 398 LEU A CA 1
ATOM 987 C C . LEU A 1 124 ? 20.579 106.844 25.038 1.00 48.57 398 LEU A C 1
ATOM 988 O O . LEU A 1 124 ? 19.967 105.977 25.673 1.00 48.24 398 LEU A O 1
ATOM 993 N N . PRO A 1 125 ? 21.908 107.010 25.143 1.00 55.27 399 PRO A N 1
ATOM 994 C CA . PRO A 1 125 ? 22.705 106.151 26.031 1.00 57.91 399 PRO A CA 1
ATOM 995 C C . PRO A 1 125 ? 22.293 106.341 27.485 1.00 64.48 399 PRO A C 1
ATOM 996 O O . PRO A 1 125 ? 21.827 107.418 27.847 1.00 64.02 399 PRO A O 1
ATOM 1000 N N . GLU A 1 126 ? 22.459 105.314 28.309 1.00 77.70 400 GLU A N 1
ATOM 1001 C CA . GLU A 1 126 ? 22.152 105.443 29.730 1.00 90.10 400 GLU A CA 1
ATOM 1002 C C . GLU A 1 126 ? 23.417 105.591 30.574 1.00 99.55 400 GLU A C 1
ATOM 1003 O O . GLU A 1 126 ? 24.530 105.397 30.080 1.00 96.76 400 GLU A O 1
ATOM 1009 N N . ASP A 1 127 ? 23.237 105.944 31.844 1.00 109.64 401 ASP A N 1
ATOM 1010 C CA . ASP A 1 127 ? 24.361 106.177 32.748 1.00 118.68 401 ASP A CA 1
ATOM 1011 C C . ASP A 1 127 ? 25.195 104.916 32.957 1.00 119.79 401 ASP A C 1
ATOM 1012 O O . ASP A 1 127 ? 26.426 104.970 32.987 1.00 120.55 401 ASP A O 1
ATOM 1017 N N . GLY A 1 133 ? 27.718 109.010 28.211 1.00 87.58 443 GLY A N 1
ATOM 1018 C CA . GLY A 1 133 ? 27.106 108.845 26.906 1.00 85.08 443 GLY A CA 1
ATOM 1019 C C . GLY A 1 133 ? 26.349 110.080 26.454 1.00 82.38 443 GLY A C 1
ATOM 1020 O O . GLY A 1 133 ? 25.444 110.556 27.142 1.00 80.93 443 GLY A O 1
ATOM 1021 N N . SER A 1 134 ? 26.723 110.605 25.292 1.00 77.20 444 SER A N 1
ATOM 1022 C CA . SER A 1 134 ? 26.065 111.782 24.739 1.00 75.14 444 SER A CA 1
ATOM 1023 C C . SER A 1 134 ? 24.943 111.397 23.771 1.00 63.08 444 SER A C 1
ATOM 1024 O O . SER A 1 134 ? 25.177 110.703 22.782 1.00 62.64 444 SER A O 1
ATOM 1027 N N . SER A 1 135 ? 23.724 111.841 24.061 1.00 54.99 445 SER A N 1
ATOM 1028 C CA . SER A 1 135 ? 22.592 111.578 23.172 1.00 52.06 445 SER A CA 1
ATOM 1029 C C . SER A 1 135 ? 22.799 112.271 21.826 1.00 49.05 445 SER A C 1
ATOM 1030 O O . SER A 1 135 ? 23.455 113.300 21.757 1.00 49.07 445 SER A O 1
ATOM 1033 N N . GLU A 1 136 ? 22.248 111.700 20.760 1.00 45.74 446 GLU A N 1
ATOM 1034 C CA . GLU A 1 136 ? 22.399 112.264 19.421 1.00 45.52 446 GLU A CA 1
ATOM 1035 C C . GLU A 1 136 ? 21.180 112.025 18.529 1.00 45.46 446 GLU A C 1
ATOM 1036 O O . GLU A 1 136 ? 20.479 111.021 18.665 1.00 40.72 446 GLU A O 1
ATOM 1042 N N . ILE A 1 137 ? 20.938 112.958 17.615 1.00 43.74 447 ILE A N 1
ATOM 1043 C CA . ILE A 1 137 ? 19.953 112.761 16.559 1.00 42.30 447 ILE A CA 1
ATOM 1044 C C . ILE A 1 137 ? 20.642 112.933 15.214 1.00 43.32 447 ILE A C 1
ATOM 1045 O O . ILE A 1 137 ? 21.340 113.917 14.986 1.00 42.24 447 ILE A O 1
ATOM 1050 N N . ILE A 1 138 ? 20.456 111.966 14.329 1.00 40.57 448 ILE A N 1
ATOM 1051 C CA . ILE A 1 138 ? 21.132 111.973 13.042 1.00 43.48 448 ILE A CA 1
ATOM 1052 C C . ILE A 1 138 ? 20.130 111.655 11.949 1.00 40.53 448 ILE A C 1
ATOM 1053 O O . ILE A 1 138 ? 19.315 110.747 12.100 1.00 36.83 448 ILE A O 1
ATOM 1058 N N . PHE A 1 139 ? 20.193 112.392 10.846 1.00 39.10 449 PHE A N 1
ATOM 1059 C CA . PHE A 1 139 ? 19.291 112.145 9.721 1.00 39.79 449 PHE A CA 1
ATOM 1060 C C . PHE A 1 139 ? 20.055 111.550 8.539 1.00 43.11 449 PHE A C 1
ATOM 1061 O O . PHE A 1 139 ? 21.248 111.817 8.366 1.00 43.63 449 PHE A O 1
ATOM 1069 N N . TYR A 1 140 ? 19.362 110.741 7.738 1.00 46.37 450 TYR A N 1
ATOM 1070 C CA . TY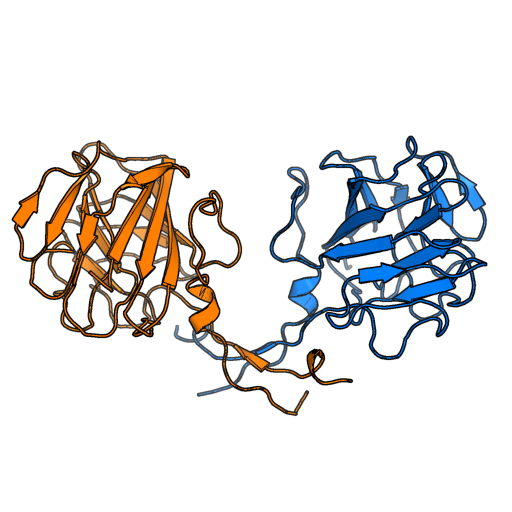R A 1 140 ? 19.937 110.123 6.540 1.00 44.35 450 TYR A CA 1
ATOM 1071 C C . TYR A 1 140 ? 19.070 110.457 5.338 1.00 43.86 450 TYR A C 1
ATOM 1072 O O . TYR A 1 140 ? 17.853 110.568 5.458 1.00 39.76 450 TYR A O 1
ATOM 1081 N N . LYS A 1 141 ? 19.696 110.611 4.177 1.00 41.19 451 LYS A N 1
ATOM 1082 C CA . LYS A 1 141 ? 18.950 110.834 2.947 1.00 42.39 451 LYS A CA 1
ATOM 1083 C C . LYS A 1 141 ? 19.405 109.810 1.920 1.00 46.78 451 LYS A C 1
ATOM 1084 O O . LYS A 1 141 ? 20.561 109.819 1.491 1.00 45.79 451 LYS A O 1
ATOM 1090 N N . ASN A 1 142 ? 18.499 108.911 1.550 1.00 48.43 452 ASN A N 1
ATOM 1091 C CA . ASN A 1 142 ? 18.820 107.836 0.618 1.00 51.36 452 ASN A CA 1
ATOM 1092 C C . ASN A 1 142 ? 20.087 107.081 1.006 1.00 53.95 452 ASN A C 1
ATOM 1093 O O . ASN A 1 142 ? 20.954 106.829 0.167 1.00 50.45 452 ASN A O 1
ATOM 1098 N N . GLY A 1 143 ? 20.190 106.737 2.286 1.00 47.70 453 GLY A N 1
ATOM 1099 C CA . GLY A 1 143 ? 21.300 105.946 2.782 1.00 51.76 453 GLY A CA 1
ATOM 1100 C C . GLY A 1 143 ? 22.547 106.740 3.123 1.00 59.12 453 GLY A C 1
ATOM 1101 O O . GLY A 1 143 ? 23.528 106.175 3.600 1.00 56.71 453 GLY A O 1
ATOM 1102 N N . VAL A 1 144 ? 22.523 108.048 2.886 1.00 56.66 454 VAL A N 1
ATOM 1103 C CA . VAL A 1 144 ? 23.700 108.869 3.144 1.00 53.09 454 VAL A CA 1
ATOM 1104 C C . VAL A 1 144 ? 23.574 109.674 4.434 1.00 49.75 454 VAL A C 1
ATOM 1105 O O . VAL A 1 144 ? 22.663 110.482 4.588 1.00 47.73 454 VAL A O 1
ATOM 1109 N N . ASN A 1 145 ? 24.499 109.440 5.360 1.00 50.63 455 ASN A N 1
ATOM 1110 C CA . ASN A 1 145 ? 24.510 110.137 6.641 1.00 53.28 455 ASN A CA 1
ATOM 1111 C C . ASN A 1 145 ? 24.662 111.638 6.419 1.00 54.52 455 ASN A C 1
ATOM 1112 O O . ASN A 1 145 ? 25.604 112.070 5.760 1.00 52.15 455 ASN A O 1
ATOM 1117 N N . GLN A 1 146 ? 23.733 112.428 6.957 1.00 49.44 456 GLN A N 1
ATOM 1118 C CA . GLN A 1 146 ? 23.743 113.876 6.750 1.00 52.15 456 GLN A CA 1
ATOM 1119 C C . GLN A 1 146 ? 24.418 114.627 7.895 1.00 52.73 456 GLN A C 1
ATOM 1120 O O . GLN A 1 146 ? 24.477 115.850 7.883 1.00 54.99 456 GLN A O 1
ATOM 1126 N N . GLY A 1 147 ? 24.910 113.893 8.887 1.00 59.08 457 GLY A N 1
ATOM 1127 C CA . GLY A 1 147 ? 25.592 114.499 10.017 1.00 59.85 457 GLY A CA 1
ATOM 1128 C C . GLY A 1 147 ? 24.751 114.581 11.278 1.00 59.76 457 GLY A C 1
ATOM 1129 O O . GLY A 1 147 ? 23.526 114.468 11.238 1.00 51.64 457 GLY A O 1
ATOM 1130 N N . VAL A 1 148 ? 25.418 114.774 12.408 1.00 56.05 458 VAL A N 1
ATOM 1131 C CA . VAL A 1 148 ? 24.734 114.939 13.680 1.00 57.83 458 VAL A CA 1
ATOM 1132 C C . VAL A 1 148 ? 24.007 116.281 13.691 1.00 57.79 458 VAL A C 1
ATOM 1133 O O . VAL A 1 148 ? 24.640 117.332 13.592 1.00 55.22 458 VAL A O 1
ATOM 1137 N N . ALA A 1 149 ? 22.681 116.245 13.801 1.00 52.09 459 ALA A N 1
ATOM 1138 C CA . ALA A 1 149 ? 21.881 117.472 13.819 1.00 51.78 459 ALA A CA 1
ATOM 1139 C C . ALA A 1 149 ? 21.789 118.062 15.221 1.00 50.52 459 ALA A C 1
ATOM 1140 O O . ALA A 1 149 ? 21.878 119.271 15.402 1.00 51.15 459 ALA A O 1
ATOM 1142 N N . TYR A 1 150 ? 21.601 117.201 16.212 1.00 44.63 460 TYR A N 1
ATOM 1143 C CA . TYR A 1 150 ? 21.485 117.646 17.590 1.00 45.94 460 TYR A CA 1
ATOM 1144 C C . TYR A 1 150 ? 22.208 116.677 18.517 1.00 49.18 460 TYR A C 1
ATOM 1145 O O . TYR A 1 150 ? 22.209 115.465 18.284 1.00 45.28 460 TYR A O 1
ATOM 1154 N N . LYS A 1 151 ? 22.826 117.216 19.563 1.00 45.46 461 LYS A N 1
ATOM 1155 C CA . LYS A 1 151 ? 23.477 116.391 20.577 1.00 53.48 461 LYS A CA 1
ATOM 1156 C C . LYS A 1 151 ? 22.993 116.837 21.952 1.00 53.01 461 LYS A C 1
ATOM 1157 O O . LYS A 1 151 ? 22.571 117.977 22.116 1.00 48.35 461 LYS A O 1
ATOM 1163 N N . ASP A 1 152 ? 23.057 115.943 22.936 1.00 47.29 462 ASP A N 1
ATOM 1164 C CA . ASP A 1 152 ? 22.635 116.276 24.298 1.00 49.05 462 ASP A CA 1
ATOM 1165 C C . ASP A 1 152 ? 21.229 116.876 24.310 1.00 50.85 462 ASP A C 1
ATOM 1166 O O . ASP A 1 152 ? 21.028 118.020 24.719 1.00 43.55 462 ASP A O 1
ATOM 1171 N N . ILE A 1 153 ? 20.254 116.093 23.863 1.00 46.07 463 ILE A N 1
ATOM 1172 C CA . ILE A 1 153 ? 18.884 116.578 23.755 1.00 42.80 463 ILE A CA 1
ATOM 1173 C C . ILE A 1 153 ? 18.189 116.409 25.102 1.00 42.17 463 ILE A C 1
ATOM 1174 O O . ILE A 1 153 ? 18.694 115.706 25.977 1.00 41.05 463 ILE A O 1
ATOM 1179 N N . PHE A 1 154 ? 17.050 117.069 25.283 1.00 38.44 464 PHE A N 1
ATOM 1180 C CA . PHE A 1 154 ? 16.269 116.890 26.503 1.00 42.83 464 PHE A CA 1
ATOM 1181 C C . PHE A 1 154 ? 15.998 115.412 26.779 1.00 42.92 464 PHE A C 1
ATOM 1182 O O . PHE A 1 154 ? 15.656 114.654 25.873 1.00 47.14 464 PHE A O 1
ATOM 1190 N N . GLU A 1 155 ? 16.162 114.995 28.029 1.00 45.48 465 GLU A N 1
ATOM 1191 C CA . GLU A 1 155 ? 15.867 113.612 28.390 1.00 49.41 465 GLU A CA 1
ATOM 1192 C C . GLU A 1 155 ? 14.360 113.389 28.347 1.00 41.35 465 G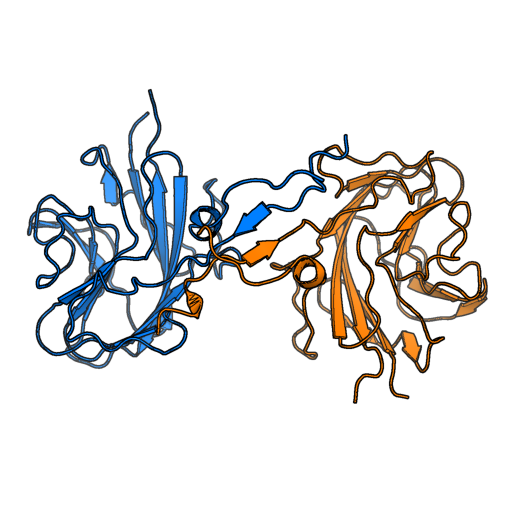LU A C 1
ATOM 1193 O O . GLU A 1 155 ? 13.592 114.270 28.710 1.00 38.34 465 GLU A O 1
ATOM 1195 N N . GLY A 1 156 ? 13.938 112.212 27.899 1.00 38.09 466 GLY A N 1
ATOM 1196 C CA . GLY A 1 156 ? 12.523 111.897 27.838 1.00 38.12 466 GLY A CA 1
ATOM 1197 C C . GLY A 1 156 ? 12.246 110.776 26.855 1.00 39.54 466 GLY A C 1
ATOM 1198 O O . GLY A 1 156 ? 13.176 110.124 26.368 1.00 33.90 466 GLY A O 1
ATOM 1199 N N . VAL A 1 157 ? 10.967 110.563 26.563 1.00 33.13 467 VAL A N 1
ATOM 1200 C CA . VAL A 1 157 ? 10.533 109.518 25.642 1.00 38.04 467 VAL A CA 1
ATOM 1201 C C . VAL A 1 157 ? 10.252 110.129 24.278 1.00 34.16 467 VAL A C 1
ATOM 1202 O O . VAL A 1 157 ? 9.451 111.053 24.159 1.00 33.79 467 VAL A O 1
ATOM 1206 N N . TYR A 1 158 ? 10.903 109.603 23.249 1.00 29.79 468 TYR A N 1
ATOM 1207 C CA . TYR A 1 158 ? 10.774 110.155 21.907 1.00 30.41 468 TYR A CA 1
ATOM 1208 C C . TYR A 1 158 ? 9.990 109.244 20.973 1.00 28.48 468 TYR A C 1
ATOM 1209 O O . TYR A 1 158 ? 10.298 108.062 20.836 1.00 28.51 468 TYR A O 1
ATOM 1218 N N . PHE A 1 159 ? 8.992 109.827 20.322 1.00 24.94 469 PHE A N 1
ATOM 1219 C CA . PHE A 1 159 ? 8.138 109.132 19.373 1.00 28.06 469 PHE A CA 1
ATOM 1220 C C . PHE A 1 159 ? 8.494 109.577 17.968 1.00 26.11 469 PHE A C 1
ATOM 1221 O O . PHE A 1 159 ? 8.627 110.784 17.719 1.00 25.51 469 PHE A O 1
ATOM 1229 N N . PRO A 1 160 ? 8.645 108.616 17.040 1.00 25.62 470 PRO A N 1
ATOM 1230 C CA . PRO A 1 160 ? 8.713 109.027 15.632 1.00 26.12 470 PRO A CA 1
ATOM 1231 C C . PRO A 1 160 ? 7.541 109.969 15.354 1.00 32.09 470 PRO A C 1
ATOM 1232 O O . PRO A 1 160 ? 6.444 109.736 15.856 1.00 28.90 470 PRO A O 1
ATOM 1236 N N . ALA A 1 161 ? 7.770 111.032 14.593 1.00 25.92 471 ALA A N 1
ATOM 1237 C CA . ALA A 1 161 ? 6.734 112.045 14.415 1.00 25.22 471 ALA A CA 1
ATOM 1238 C C . ALA A 1 161 ? 6.767 112.676 13.031 1.00 30.97 471 ALA A C 1
ATOM 1239 O O . ALA A 1 161 ? 7.836 112.911 12.460 1.00 30.96 471 ALA A O 1
ATOM 1241 N N . ILE A 1 162 ? 5.580 112.951 12.508 1.00 27.95 472 ILE A N 1
ATOM 1242 C CA . ILE A 1 162 ? 5.421 113.525 11.178 1.00 28.59 472 ILE A CA 1
ATOM 1243 C C . ILE A 1 162 ? 4.558 114.778 11.272 1.00 30.47 472 ILE A C 1
ATOM 1244 O O . ILE A 1 162 ? 3.478 114.740 11.855 1.00 25.96 472 ILE A O 1
ATOM 1249 N N . SER A 1 163 ? 5.040 115.896 10.735 1.00 25.57 473 SER A N 1
ATOM 1250 C CA . SER A 1 163 ? 4.175 117.058 10.565 1.00 29.43 473 SER A CA 1
ATOM 1251 C C . SER A 1 163 ? 4.204 117.464 9.095 1.00 34.51 473 SER A C 1
ATOM 1252 O O . SER A 1 163 ? 5.264 117.450 8.463 1.00 35.96 473 SER A O 1
ATOM 1255 N N . LEU A 1 164 ? 3.032 117.794 8.554 1.00 29.64 474 LEU A N 1
ATOM 1256 C CA . LEU A 1 164 ? 2.885 118.081 7.135 1.00 28.25 474 LEU A CA 1
ATOM 1257 C C . LEU A 1 164 ? 2.156 119.403 6.917 1.00 35.89 474 LEU A C 1
ATOM 1258 O O . LEU A 1 164 ? 1.228 119.739 7.657 1.00 28.86 474 LEU A O 1
ATOM 1263 N N . TYR A 1 165 ? 2.579 120.125 5.883 1.00 36.24 475 TYR A N 1
ATOM 1264 C CA . TYR A 1 165 ? 1.979 121.395 5.485 1.00 37.54 475 TYR A CA 1
ATOM 1265 C C . TYR A 1 165 ? 1.340 121.235 4.110 1.00 37.97 475 TYR A C 1
ATOM 1266 O O . TYR A 1 165 ? 2.017 120.915 3.124 1.00 37.70 475 TYR A O 1
ATOM 1275 N N . LYS A 1 166 ? 0.029 121.440 4.059 1.00 36.95 476 LYS A N 1
ATOM 1276 C CA . LYS A 1 166 ? -0.748 121.219 2.847 1.00 34.58 476 LYS A CA 1
ATOM 1277 C C . LYS A 1 166 ? -0.675 119.762 2.388 1.00 45.30 476 LYS A C 1
ATOM 1278 O O . LYS A 1 166 ? -0.180 118.900 3.121 1.00 46.15 476 LYS A O 1
ATOM 1284 N N . SER A 1 167 ? -1.185 119.474 1.195 1.00 45.19 477 SER A N 1
ATOM 1285 C CA . SER A 1 167 ? -1.509 118.090 0.856 1.00 52.29 477 SER A CA 1
ATOM 1286 C C . SER A 1 167 ? -0.375 117.241 0.288 1.00 52.02 477 SER A C 1
ATOM 1287 O O . SER A 1 167 ? -0.517 116.659 -0.784 1.00 52.55 477 SER A O 1
ATOM 1290 N N . CYS A 1 168 ? 0.739 117.152 1.004 1.00 41.32 478 CYS A N 1
ATOM 1291 C CA . CYS A 1 168 ? 1.769 116.185 0.621 1.00 43.23 478 CYS A CA 1
ATOM 1292 C C . CYS A 1 168 ? 1.482 114.852 1.307 1.00 43.38 478 CYS A C 1
ATOM 1293 O O . CYS A 1 168 ? 0.720 114.800 2.274 1.00 40.97 478 CYS A O 1
ATOM 1296 N N . THR A 1 169 ? 2.092 113.786 0.794 1.00 38.04 479 THR A N 1
ATOM 1297 C CA . THR A 1 169 ? 1.876 112.434 1.295 1.00 40.75 479 THR A CA 1
ATOM 1298 C C . THR A 1 169 ? 3.202 111.738 1.610 1.00 42.30 479 THR A C 1
ATOM 1299 O O . THR A 1 169 ? 4.122 111.720 0.776 1.00 37.68 479 THR A O 1
ATOM 1303 N N . VAL A 1 170 ? 3.300 111.161 2.806 1.00 35.13 480 VAL A N 1
ATOM 1304 C CA . VAL A 1 170 ? 4.478 110.378 3.177 1.00 34.90 480 VAL A CA 1
ATOM 1305 C C . VAL A 1 170 ? 4.077 109.028 3.758 1.00 39.47 480 VAL A C 1
ATOM 1306 O O . VAL A 1 170 ? 2.962 108.869 4.261 1.00 37.96 480 VAL A O 1
ATOM 1310 N N . SER A 1 171 ? 4.987 108.058 3.674 1.00 33.33 481 SER A N 1
ATOM 1311 C CA . SER A 1 171 ? 4.776 106.723 4.235 1.00 33.33 481 SER A CA 1
ATOM 1312 C C . SER A 1 171 ? 5.880 106.380 5.228 1.00 35.34 481 SER A C 1
ATOM 1313 O O . SER A 1 171 ? 7.065 106.599 4.956 1.00 37.39 481 SER A O 1
ATOM 1316 N N . ILE A 1 172 ? 5.500 105.831 6.378 1.00 30.46 482 ILE A N 1
ATOM 1317 C CA . ILE A 1 172 ? 6.480 105.516 7.399 1.00 29.03 482 ILE A CA 1
ATOM 1318 C C . ILE A 1 172 ? 6.747 104.004 7.456 1.00 34.90 482 ILE A C 1
ATOM 1319 O O . ILE A 1 172 ? 5.833 103.196 7.296 1.00 31.80 482 ILE A O 1
ATOM 1324 N N . ASN A 1 173 ? 8.010 103.637 7.652 1.00 30.65 483 ASN A N 1
ATOM 1325 C CA . ASN A 1 173 ? 8.411 102.231 7.769 1.00 29.81 483 ASN A CA 1
ATOM 1326 C C . ASN A 1 173 ? 9.198 102.087 9.060 1.00 32.05 483 ASN A C 1
ATOM 1327 O O . ASN A 1 173 ? 10.309 102.613 9.186 1.00 32.90 483 ASN A O 1
ATOM 1332 N N . PHE A 1 174 ? 8.602 101.418 10.039 1.00 28.73 484 PHE A N 1
ATOM 1333 C CA . PHE A 1 174 ? 9.234 101.237 11.341 1.00 25.20 484 PHE A CA 1
ATOM 1334 C C . PHE A 1 174 ? 10.222 100.062 11.347 1.00 25.98 484 PHE A C 1
ATOM 1335 O O . PHE A 1 174 ? 10.922 99.824 12.334 1.00 30.32 484 PHE A O 1
ATOM 1343 N N . GLY A 1 175 ? 10.296 99.345 10.234 1.00 27.77 485 GLY A N 1
ATOM 1344 C CA . GLY A 1 175 ? 11.152 98.174 10.166 1.00 28.79 485 GLY A CA 1
ATOM 1345 C C . GLY A 1 175 ? 10.327 96.901 10.229 1.00 34.42 485 GLY A C 1
ATOM 1346 O O . GLY A 1 175 ? 9.104 96.964 10.233 1.00 30.73 485 GLY A O 1
ATOM 1347 N N . PRO A 1 176 ? 10.985 95.735 10.288 1.00 33.46 486 PRO A N 1
ATOM 1348 C CA . PRO A 1 176 ? 12.431 95.556 10.437 1.00 35.55 486 PRO A CA 1
ATOM 1349 C C . PRO A 1 176 ? 13.224 95.645 9.129 1.00 37.29 486 PRO A C 1
ATOM 1350 O O . PRO A 1 176 ? 14.452 95.695 9.195 1.00 37.79 486 PRO A O 1
ATOM 1354 N N . CYS A 1 177 ? 12.545 95.664 7.983 1.00 33.53 487 CYS A N 1
ATOM 1355 C CA . CYS A 1 177 ? 13.209 95.693 6.680 1.00 37.02 487 CYS A CA 1
ATOM 1356 C C . CYS A 1 177 ? 13.314 97.116 6.110 1.00 42.02 487 CYS A C 1
ATOM 1357 O O . CYS A 1 177 ? 12.314 97.705 5.704 1.00 41.11 487 CYS A O 1
ATOM 1360 N N . PHE A 1 178 ? 14.527 97.658 6.081 1.00 35.66 488 PHE A N 1
ATOM 1361 C CA . PHE A 1 178 ? 14.741 99.037 5.629 1.00 40.03 488 PHE A CA 1
ATOM 1362 C C . PHE A 1 178 ? 15.295 99.091 4.222 1.00 46.56 488 PHE A C 1
ATOM 1363 O O . PHE A 1 178 ? 15.986 98.166 3.773 1.00 42.86 488 PHE A O 1
ATOM 1371 N N . LYS A 1 179 ? 14.995 100.180 3.524 1.00 43.99 489 LYS A N 1
ATOM 1372 C CA . LYS A 1 179 ? 15.502 100.360 2.170 1.00 47.47 489 LYS A CA 1
ATOM 1373 C C . LYS A 1 179 ? 16.999 100.689 2.173 1.00 52.27 489 LYS A C 1
ATOM 1374 O O . LYS A 1 179 ? 17.764 100.116 1.395 1.00 46.75 489 LYS A O 1
ATOM 1380 N N . TYR A 1 180 ? 17.420 101.595 3.055 1.00 43.61 490 TYR A N 1
ATOM 1381 C CA . TYR A 1 180 ? 18.838 101.939 3.158 1.00 46.54 490 TYR A CA 1
ATOM 1382 C C . TYR A 1 180 ? 19.398 101.786 4.577 1.00 49.84 490 TYR A C 1
ATOM 1383 O O . TYR A 1 180 ? 19.656 102.777 5.261 1.00 50.02 490 TYR A O 1
ATOM 1392 N N . PRO A 1 181 ? 19.616 100.539 5.014 1.00 50.12 491 PRO A N 1
ATOM 1393 C CA . PRO A 1 181 ? 20.130 100.319 6.371 1.00 51.55 491 PRO A CA 1
ATOM 1394 C C . PRO A 1 181 ? 21.470 101.025 6.532 1.00 56.57 491 PRO A C 1
ATOM 1395 O O . PRO A 1 181 ? 22.356 100.813 5.705 1.00 52.15 491 PRO A O 1
ATOM 1399 N N . PRO A 1 182 ? 21.620 101.857 7.576 1.00 56.87 492 PRO A N 1
ATOM 1400 C CA . PRO A 1 182 ? 22.900 102.543 7.794 1.00 57.65 492 PRO A CA 1
ATOM 1401 C C . PRO A 1 182 ? 24.043 101.538 7.941 1.00 63.38 492 PRO A C 1
ATOM 1402 O O . PRO A 1 182 ? 23.899 100.535 8.645 1.00 56.48 492 PRO A O 1
ATOM 1406 N N . LYS A 1 183 ? 25.167 101.801 7.284 1.00 68.36 493 LYS A N 1
ATOM 1407 C CA . LYS A 1 183 ? 26.303 100.888 7.356 1.00 79.80 493 LYS A CA 1
ATOM 1408 C C . LYS A 1 183 ? 27.224 101.262 8.511 1.00 74.33 493 LYS A C 1
ATOM 1409 O O . LYS A 1 183 ? 28.002 100.437 8.990 1.00 71.84 493 LYS A O 1
ATOM 1415 N N . ASP A 1 184 ? 27.117 102.506 8.966 1.00 61.29 494 ASP A N 1
ATOM 1416 C CA . ASP A 1 184 ? 28.084 103.057 9.911 1.00 66.65 494 ASP A CA 1
ATOM 1417 C C . ASP A 1 184 ? 27.643 103.041 11.378 1.00 69.74 494 ASP A C 1
ATOM 1418 O O . ASP A 1 184 ? 28.411 103.427 12.259 1.00 67.28 494 ASP A O 1
ATOM 1423 N N . LEU A 1 185 ? 26.422 102.581 11.641 1.00 66.10 495 LEU A N 1
ATOM 1424 C CA . LEU A 1 185 ? 25.882 102.609 12.999 1.00 63.56 495 LEU A CA 1
ATOM 1425 C C . LEU A 1 185 ? 25.078 101.367 13.352 1.00 53.94 495 LEU A C 1
ATOM 1426 O O . LEU A 1 185 ? 24.393 100.795 12.505 1.00 56.61 495 LEU A O 1
ATOM 1431 N N . THR A 1 186 ? 25.154 100.964 14.616 1.00 44.17 496 THR A N 1
ATOM 1432 C CA . THR A 1 186 ? 24.297 99.905 15.128 1.00 48.81 496 THR A CA 1
ATOM 1433 C C . THR A 1 186 ? 23.011 100.526 15.696 1.00 44.36 496 THR A C 1
ATOM 1434 O O . THR A 1 186 ? 23.022 101.667 16.166 1.00 43.66 496 THR A O 1
ATOM 1438 N N . TYR A 1 187 ? 21.912 99.777 15.641 1.00 41.51 497 TYR A N 1
ATOM 1439 C CA . TYR A 1 187 ? 20.611 100.260 16.104 1.00 40.21 497 TYR A CA 1
ATOM 1440 C C . TYR A 1 187 ? 19.629 99.093 16.159 1.00 46.73 497 TYR A C 1
ATOM 1441 O O . TYR A 1 187 ? 19.951 97.988 15.730 1.00 46.33 497 TYR A O 1
ATOM 1450 N N . ARG A 1 188 ? 18.439 99.350 16.698 1.00 45.10 498 ARG A N 1
ATOM 1451 C CA . ARG A 1 188 ? 17.289 98.459 16.571 1.00 35.05 498 ARG A CA 1
ATOM 1452 C C . ARG A 1 188 ? 16.225 99.155 15.718 1.00 32.89 498 ARG A C 1
ATOM 1453 O O . ARG A 1 188 ? 16.067 100.372 15.798 1.00 35.46 498 ARG A O 1
ATOM 1461 N N . PRO A 1 189 ? 15.499 98.393 14.892 1.00 34.91 499 PRO A N 1
ATOM 1462 C CA . PRO A 1 189 ? 14.375 98.991 14.164 1.00 31.63 499 PRO A CA 1
ATOM 1463 C C . PRO A 1 189 ? 13.272 99.385 15.149 1.00 33.90 499 PRO A C 1
ATOM 1464 O O . PRO A 1 189 ? 13.082 98.678 16.137 1.00 31.48 499 PRO A O 1
ATOM 1468 N N . MET A 1 190 ? 12.570 100.485 14.893 1.00 31.13 500 MET A N 1
ATOM 1469 C CA . MET A 1 190 ? 11.477 100.901 15.768 1.00 32.83 500 MET A CA 1
ATOM 1470 C C . MET A 1 190 ? 10.479 99.767 15.962 1.00 30.32 500 MET A C 1
ATOM 1471 O O . MET A 1 190 ? 9.825 99.697 17.003 1.00 28.72 500 MET A O 1
ATOM 1476 N N . SER A 1 191 ? 10.365 98.878 14.971 1.00 29.87 501 SER A N 1
ATOM 1477 C CA . SER A 1 191 ? 9.408 97.752 15.054 1.00 32.01 501 SER A CA 1
ATOM 1478 C C . SER A 1 191 ? 9.697 96.813 16.224 1.00 32.48 501 SER A C 1
ATOM 1479 O O . SER A 1 191 ? 8.806 96.081 16.694 1.00 28.61 501 SER A O 1
ATOM 1482 N N . ASP A 1 192 ? 10.942 96.820 16.689 1.00 28.24 502 ASP A N 1
ATOM 1483 C CA . ASP A 1 192 ? 11.289 96.048 17.875 1.00 30.46 502 ASP A CA 1
ATOM 1484 C C . ASP A 1 192 ? 10.601 96.555 19.145 1.00 33.36 502 ASP A C 1
ATOM 1485 O O . ASP A 1 192 ? 10.587 95.854 20.156 1.00 30.41 502 ASP A O 1
ATOM 1490 N N . MET A 1 193 ? 10.018 97.755 19.110 1.00 31.09 503 MET A N 1
ATOM 1491 C CA . MET A 1 193 ? 9.269 98.226 20.281 1.00 29.56 503 MET A CA 1
ATOM 1492 C C . MET A 1 193 ? 7.982 97.424 20.493 1.00 31.29 503 MET A C 1
ATOM 1493 O O . MET A 1 193 ? 7.358 97.510 21.542 1.00 28.63 503 MET A O 1
ATOM 1498 N N . GLY A 1 194 ? 7.579 96.651 19.493 1.00 27.54 504 GLY A N 1
ATOM 1499 C CA . GLY A 1 194 ? 6.336 95.901 19.593 1.00 26.32 504 GLY A CA 1
ATOM 1500 C C . GLY A 1 194 ? 6.419 94.610 20.409 1.00 31.23 504 GLY A C 1
ATOM 1501 O O . GLY A 1 194 ? 5.385 94.027 20.752 1.00 28.48 504 GLY A O 1
ATOM 1502 N N . TRP A 1 195 ? 7.631 94.148 20.714 1.00 26.03 505 TRP A N 1
ATOM 1503 C CA . TRP A 1 195 ? 7.793 92.893 21.475 1.00 30.33 505 TRP A CA 1
ATOM 1504 C C . TRP A 1 195 ? 7.334 93.009 22.931 1.00 34.95 505 TRP A C 1
ATOM 1505 O O . TRP A 1 195 ? 7.773 93.906 23.650 1.00 36.01 505 TRP A O 1
ATOM 1516 N N . GLY A 1 196 ? 6.479 92.082 23.369 1.00 34.54 506 GLY A N 1
ATOM 1517 C CA . GLY A 1 196 ? 5.917 92.113 24.718 1.00 34.97 506 GLY A CA 1
ATOM 1518 C C . GLY A 1 196 ? 6.238 90.857 25.529 1.00 36.20 506 GLY A C 1
ATOM 1519 O O . GLY A 1 196 ? 7.272 90.237 25.320 1.00 38.47 506 GLY A O 1
ATOM 1520 N N . ALA A 1 197 ? 5.343 90.475 26.440 1.00 31.12 507 ALA A N 1
ATOM 1521 C CA . ALA A 1 197 ? 5.604 89.395 27.399 1.00 37.14 507 ALA A CA 1
ATOM 1522 C C . ALA A 1 197 ? 5.777 88.018 26.760 1.00 31.89 507 ALA A C 1
ATOM 1523 O O . ALA A 1 197 ? 5.087 87.671 25.798 1.00 30.96 507 ALA A O 1
ATOM 1525 N N . VAL A 1 198 ? 6.702 87.240 27.314 1.00 33.56 508 VAL A N 1
ATOM 1526 C CA . VAL A 1 198 ? 6.940 85.866 26.893 1.00 33.80 508 VAL A CA 1
ATOM 1527 C C . VAL A 1 198 ? 5.937 84.912 27.561 1.00 36.29 508 VAL A C 1
ATOM 1528 O O . VAL A 1 198 ? 5.645 85.048 28.740 1.00 37.94 508 VAL A O 1
ATOM 1532 N N . VAL A 1 199 ? 5.424 83.946 26.806 1.00 33.27 509 VAL A N 1
ATOM 1533 C CA . VAL A 1 199 ? 4.411 83.015 27.310 1.00 39.60 509 VAL A CA 1
ATOM 1534 C C . VAL A 1 199 ? 5.052 81.683 27.692 1.00 43.95 509 VAL A C 1
ATOM 1535 O O . VAL A 1 199 ? 5.924 81.189 26.980 1.00 44.64 509 VAL A O 1
ATOM 1539 N N . GLU A 1 200 ? 4.624 81.097 28.808 1.00 35.81 510 GLU A N 1
ATOM 1540 C CA A GLU A 1 200 ? 5.199 79.825 29.246 0.48 44.77 510 GLU A CA 1
ATOM 1541 C CA B GLU A 1 200 ? 5.192 79.829 29.264 0.52 44.85 510 GLU A CA 1
ATOM 1542 C C . GLU A 1 200 ? 4.419 78.633 28.708 1.00 48.83 510 GLU A C 1
ATOM 1543 O O . GLU A 1 200 ? 3.195 78.684 28.561 1.00 42.57 510 GLU A O 1
ATOM 1554 N N . HIS A 1 201 ? 5.140 77.564 28.396 1.00 59.52 511 HIS A N 1
ATOM 1555 C CA . HIS A 1 201 ? 4.518 76.336 27.925 1.00 65.21 511 HIS A CA 1
ATOM 1556 C C . HIS A 1 201 ? 5.242 75.134 28.520 1.00 57.84 511 HIS A C 1
ATOM 1557 O O . HIS A 1 201 ? 4.648 74.078 28.720 1.00 58.84 511 HIS A O 1
ATOM 1564 N N . SER B 1 1 ? -10.812 102.152 13.350 1.00 57.80 275 SER B N 1
ATOM 1565 C CA . SER B 1 1 ? -10.779 100.803 13.903 1.00 55.29 275 SER B CA 1
ATOM 1566 C C . SER B 1 1 ? -9.475 100.544 14.656 1.00 53.52 275 SER B C 1
ATOM 1567 O O . SER B 1 1 ? -8.399 100.912 14.189 1.00 53.66 275 SER B O 1
ATOM 1570 N N . GLY B 1 2 ? -9.580 99.910 15.820 1.00 50.71 276 GLY B N 1
ATOM 1571 C CA . GLY B 1 2 ? -8.414 99.564 16.609 1.00 42.38 276 GLY B CA 1
ATOM 1572 C C . GLY B 1 2 ? -7.893 98.171 16.313 1.00 42.46 276 GLY B C 1
ATOM 1573 O O . GLY B 1 2 ? -6.961 97.702 16.964 1.00 42.50 276 GLY B O 1
ATOM 1574 N N . ASP B 1 3 ? -8.472 97.505 15.319 1.00 44.48 277 ASP B N 1
ATOM 1575 C CA . ASP B 1 3 ? -8.140 96.100 15.074 1.00 48.02 277 ASP B CA 1
ATOM 1576 C C . ASP B 1 3 ? -6.670 95.823 14.761 1.00 42.57 277 ASP B C 1
ATOM 1577 O O . ASP B 1 3 ? -6.124 94.812 15.216 1.00 38.37 277 ASP B O 1
ATOM 1582 N N . LEU B 1 4 ? -6.032 96.693 13.978 1.00 34.24 278 LEU B N 1
ATOM 1583 C CA . LEU B 1 4 ? -4.626 96.482 13.615 1.00 37.01 278 LEU B CA 1
ATOM 1584 C C . LEU B 1 4 ? -3.697 96.703 14.805 1.00 31.13 278 LEU B C 1
ATOM 1585 O O . LEU B 1 4 ? -2.536 96.309 14.777 1.00 31.79 278 LEU B O 1
ATOM 1590 N N . TYR B 1 5 ? -4.213 97.351 15.843 1.00 28.41 279 TYR B N 1
ATOM 1591 C CA . TYR B 1 5 ? -3.417 97.673 17.017 1.00 25.00 279 TYR B CA 1
ATOM 1592 C C . TYR B 1 5 ? -3.404 96.541 18.052 1.00 36.30 279 TYR B C 1
ATOM 1593 O O . TYR B 1 5 ? -2.646 96.597 19.014 1.00 32.04 279 TYR B O 1
ATOM 1602 N N . ARG B 1 6 ? -4.216 95.507 17.838 1.00 30.79 280 ARG B N 1
ATOM 1603 C CA . ARG B 1 6 ? -4.292 94.375 18.782 1.00 31.90 280 ARG B CA 1
ATOM 1604 C C . ARG B 1 6 ? -3.044 93.495 18.834 1.00 31.89 280 ARG B C 1
ATOM 1605 O O . ARG B 1 6 ? -2.385 93.255 17.812 1.00 33.22 280 ARG B O 1
ATOM 1613 N N . ALA B 1 7 ? -2.741 92.965 20.018 1.00 32.45 281 ALA B N 1
ATOM 1614 C CA . ALA B 1 7 ? -1.600 92.057 20.178 1.00 33.11 281 ALA B CA 1
ATOM 1615 C C . ALA B 1 7 ? -1.839 90.700 19.516 1.00 31.14 281 ALA B C 1
ATOM 1616 O O . ALA B 1 7 ? -2.980 90.262 19.375 1.00 32.14 281 ALA B O 1
ATOM 1618 N N . CYS B 1 8 ? -0.749 90.051 19.108 1.00 26.42 282 CYS B N 1
ATOM 1619 C CA . CYS B 1 8 ? -0.780 88.724 18.505 1.00 32.75 282 CYS B CA 1
ATOM 1620 C C . CYS B 1 8 ? 0.312 87.862 19.155 1.00 33.31 282 CYS B C 1
ATOM 1621 O O . CYS B 1 8 ? 1.341 88.388 19.570 1.00 38.53 282 CYS B O 1
ATOM 1624 N N . LEU B 1 9 ? 0.102 86.549 19.236 1.00 23.92 283 LEU B N 1
ATOM 1625 C CA . LEU B 1 9 ? 1.146 85.640 19.701 1.00 22.58 283 LEU B CA 1
ATOM 1626 C C . LEU B 1 9 ? 2.124 85.364 18.553 1.00 31.34 283 LEU B C 1
ATOM 1627 O O . LEU B 1 9 ? 1.709 85.251 17.395 1.00 26.42 283 LEU B O 1
ATOM 1632 N N . TYR B 1 10 ? 3.410 85.255 18.879 1.00 24.08 284 TYR B N 1
ATOM 1633 C CA . TYR B 1 10 ? 4.442 84.959 17.882 1.00 23.55 284 TYR B CA 1
ATOM 1634 C C . TYR B 1 10 ? 5.511 84.028 18.458 1.00 27.65 284 TYR B C 1
ATOM 1635 O O . TYR B 1 10 ? 5.977 84.233 19.577 1.00 27.98 284 TYR B O 1
ATOM 1644 N N . GLU B 1 11 ? 5.915 83.019 17.693 1.00 25.05 285 GLU B N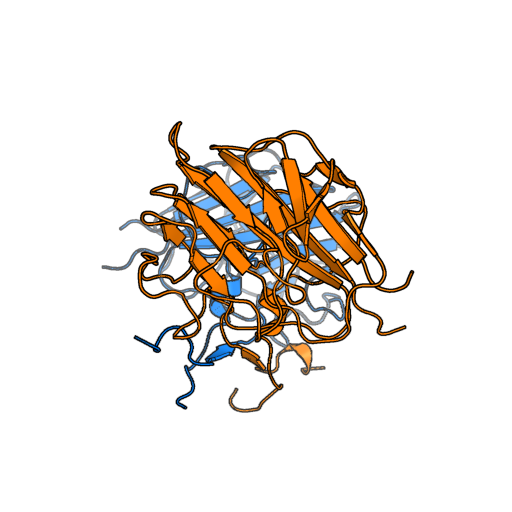 1
ATOM 1645 C CA . GLU B 1 11 ? 7.051 82.195 18.100 1.00 30.95 285 GLU B CA 1
ATOM 1646 C C . GLU B 1 11 ? 8.108 82.180 17.000 1.00 28.37 285 GLU B C 1
ATOM 1647 O O . GLU B 1 11 ? 7.777 82.198 15.807 1.00 25.09 285 GLU B O 1
ATOM 1653 N N . ARG B 1 12 ? 9.376 82.151 17.401 1.00 24.97 286 ARG B N 1
ATOM 1654 C CA . ARG B 1 12 ? 10.480 82.187 16.442 1.00 28.22 286 ARG B CA 1
ATOM 1655 C C . ARG B 1 12 ? 10.550 80.921 15.611 1.00 25.96 286 ARG B C 1
ATOM 1656 O O . ARG B 1 12 ? 10.289 79.826 16.105 1.00 21.50 286 ARG B O 1
ATOM 1664 N N . VAL B 1 13 ? 10.938 81.071 14.354 1.00 20.61 287 VAL B N 1
ATOM 1665 C CA . VAL B 1 13 ? 11.225 79.911 13.520 1.00 19.81 287 VAL B CA 1
ATOM 1666 C C . VAL B 1 13 ? 12.747 79.740 13.573 1.00 24.25 287 VAL B C 1
ATOM 1667 O O . VAL B 1 13 ? 13.482 80.688 13.311 1.00 22.44 287 VAL B O 1
ATOM 1671 N N . LEU B 1 14 ? 13.215 78.554 13.947 1.00 19.27 288 LEU B N 1
ATOM 1672 C CA . LEU B 1 14 ? 14.643 78.338 14.192 1.00 23.52 288 LEU B CA 1
ATOM 1673 C C . LEU B 1 14 ? 15.035 76.956 13.685 1.00 25.46 288 LEU B C 1
ATOM 1674 O O . LEU B 1 14 ? 14.163 76.169 13.318 1.00 21.66 288 LEU B O 1
ATOM 1679 N N . LEU B 1 15 ? 16.331 76.648 13.662 1.00 22.07 289 LEU B N 1
ATOM 1680 C CA . LEU B 1 15 ? 16.723 75.236 13.536 1.00 23.52 289 LEU B CA 1
ATOM 1681 C C . LEU B 1 15 ? 16.132 74.492 14.725 1.00 22.98 289 LEU B C 1
ATOM 1682 O O . LEU B 1 15 ? 15.992 75.063 15.797 1.00 23.47 289 LEU B O 1
ATOM 1687 N N . ALA B 1 16 ? 15.759 73.224 14.544 1.00 21.79 290 ALA B N 1
ATOM 1688 C CA . ALA B 1 16 ? 15.009 72.497 15.577 1.00 25.81 290 ALA B CA 1
ATOM 1689 C C . ALA B 1 16 ? 15.706 72.345 16.940 1.00 23.19 290 ALA B C 1
ATOM 1690 O O . ALA B 1 16 ? 16.930 72.277 17.028 1.00 28.36 290 ALA B O 1
ATOM 1692 N N . LEU B 1 17 ? 14.897 72.301 17.992 1.00 22.71 291 LEU B N 1
ATOM 1693 C CA . LEU B 1 17 ? 15.367 72.060 19.349 1.00 23.50 291 LEU B CA 1
ATOM 1694 C C . LEU B 1 17 ? 15.925 70.630 19.501 1.00 28.65 291 LEU B C 1
ATOM 1695 O O . LEU B 1 17 ? 17.048 70.449 19.968 1.00 26.69 291 LEU B O 1
ATOM 1700 N N . HIS B 1 18 ? 15.150 69.625 19.092 1.00 26.53 292 HIS B N 1
ATOM 1701 C CA . HIS B 1 18 ? 15.554 68.219 19.242 1.00 25.22 292 HIS B CA 1
ATOM 1702 C C . HIS B 1 18 ? 15.584 67.455 17.919 1.00 33.33 292 HIS B C 1
ATOM 1703 O O . HIS B 1 18 ? 16.198 66.394 17.843 1.00 25.40 292 HIS B O 1
ATOM 1710 N N . ASP B 1 19 ? 14.911 67.977 16.892 1.00 24.26 293 ASP B N 1
ATOM 1711 C CA . ASP B 1 19 ? 14.760 67.269 15.613 1.00 28.29 293 ASP B CA 1
ATOM 1712 C C . ASP B 1 19 ? 15.988 67.475 14.722 1.00 31.03 293 ASP B C 1
ATOM 1713 O O . ASP B 1 19 ? 15.919 68.121 13.667 1.00 23.29 293 ASP B O 1
ATOM 1718 N N . ARG B 1 20 ? 17.111 66.910 15.156 1.00 24.25 294 ARG B N 1
ATOM 1719 C CA . ARG B 1 20 ? 18.417 67.203 14.589 1.00 20.48 294 ARG B CA 1
ATOM 1720 C C . ARG B 1 20 ? 19.393 66.033 14.803 1.00 23.51 294 ARG B C 1
ATOM 1721 O O . ARG B 1 20 ? 19.339 65.335 15.831 1.00 25.05 294 ARG B O 1
ATOM 1729 N N . ALA B 1 21 ? 20.278 65.833 13.837 1.00 22.26 295 ALA B N 1
ATOM 1730 C CA . ALA B 1 21 ? 21.429 64.941 14.010 1.00 25.13 295 ALA B CA 1
ATOM 1731 C C . ALA B 1 21 ? 22.282 65.553 15.114 1.00 28.97 295 ALA B C 1
ATOM 1732 O O . ALA B 1 21 ? 22.698 66.705 15.003 1.00 27.72 295 ALA B O 1
ATOM 1734 N N . PRO B 1 22 ? 22.555 64.787 16.178 1.00 25.32 296 PRO B N 1
ATOM 1735 C CA . PRO B 1 22 ? 23.234 65.376 17.341 1.00 29.15 296 PRO B CA 1
ATOM 1736 C C . PRO B 1 22 ? 24.693 65.761 17.094 1.00 35.74 296 PRO B C 1
ATOM 1737 O O . PRO B 1 22 ? 25.227 66.537 17.884 1.00 31.10 296 PRO B O 1
ATOM 1741 N N . GLN B 1 23 ? 25.336 65.226 16.057 1.00 28.60 297 GLN B N 1
ATOM 1742 C CA . GLN B 1 23 ? 26.732 65.583 15.797 1.00 29.41 297 GLN B CA 1
ATOM 1743 C C . GLN B 1 23 ? 26.899 66.983 15.184 1.00 35.85 297 GLN B C 1
ATOM 1744 O O . GLN B 1 23 ? 27.998 67.545 15.223 1.00 32.52 297 GLN B O 1
ATOM 1750 N N . LEU B 1 24 ? 25.825 67.545 14.621 1.00 28.55 298 LEU B N 1
ATOM 1751 C CA . LEU B 1 24 ? 25.883 68.902 14.071 1.00 23.80 298 LEU B CA 1
ATOM 1752 C C . LEU B 1 24 ? 26.032 69.904 15.200 1.00 30.43 298 LEU B C 1
ATOM 1753 O O . LEU B 1 24 ? 25.349 69.802 16.222 1.00 31.68 298 LEU B O 1
ATOM 1758 N N . LYS B 1 25 ? 26.921 70.873 15.011 1.00 28.31 299 LYS B N 1
ATOM 1759 C CA . LYS B 1 25 ? 27.164 71.899 16.025 1.00 26.56 299 LYS B CA 1
ATOM 1760 C C . LYS B 1 25 ? 26.387 73.182 15.706 1.00 28.29 299 LYS B C 1
ATOM 1761 O O . LYS B 1 25 ? 26.715 73.892 14.765 1.00 29.94 299 LYS B O 1
ATOM 1767 N N . ILE B 1 26 ? 25.365 73.469 16.510 1.00 29.13 300 ILE B N 1
ATOM 1768 C CA . ILE B 1 26 ? 24.446 74.577 16.252 1.00 29.34 300 ILE B CA 1
ATOM 1769 C C . ILE B 1 26 ? 24.700 75.740 17.207 1.00 31.48 300 ILE B C 1
ATOM 1770 O O . ILE B 1 26 ? 24.921 75.526 18.392 1.00 31.80 300 ILE B O 1
ATOM 1775 N N . SER B 1 27 ? 24.681 76.968 16.692 1.00 29.37 301 SER B N 1
ATOM 1776 C CA . SER B 1 27 ? 24.973 78.145 17.516 1.00 34.27 301 SER B CA 1
ATOM 1777 C C . SER B 1 27 ? 23.894 78.390 18.557 1.00 35.20 301 SER B C 1
ATOM 1778 O O . SER B 1 27 ? 22.788 77.866 18.449 1.00 31.22 301 SER B O 1
ATOM 1781 N N . ASP B 1 28 ? 24.209 79.218 19.551 1.00 36.06 302 ASP B N 1
ATOM 1782 C CA . ASP B 1 28 ? 23.242 79.568 20.584 1.00 34.42 302 ASP B CA 1
ATOM 1783 C C . ASP B 1 28 ? 21.997 80.274 20.045 1.00 34.22 302 ASP B C 1
ATOM 1784 O O . ASP B 1 28 ? 20.922 80.157 20.623 1.00 35.53 302 ASP B O 1
ATOM 1789 N N . ASP B 1 29 ? 22.119 81.023 18.957 1.00 30.58 303 ASP B N 1
ATOM 1790 C CA . ASP B 1 29 ? 20.921 81.687 18.432 1.00 29.75 303 ASP B CA 1
ATOM 1791 C C . ASP B 1 29 ? 20.102 80.745 17.528 1.00 24.17 303 ASP B C 1
ATOM 1792 O O . ASP B 1 29 ? 19.037 81.112 17.019 1.00 28.38 303 ASP B O 1
ATOM 1797 N N . ARG B 1 30 ? 20.614 79.530 17.353 1.00 23.94 304 ARG B N 1
ATOM 1798 C CA . ARG B 1 30 ? 19.917 78.463 16.633 1.00 26.84 304 ARG B CA 1
ATOM 1799 C C . ARG B 1 30 ? 19.772 78.751 15.141 1.00 29.24 304 ARG B C 1
ATOM 1800 O O . ARG B 1 30 ? 18.861 78.231 14.493 1.00 27.73 304 ARG B O 1
ATOM 1808 N N . LEU B 1 31 ? 20.673 79.558 14.586 1.00 25.16 305 LEU B N 1
ATOM 1809 C CA . LEU B 1 31 ? 20.601 79.870 13.154 1.00 25.21 305 LEU B CA 1
ATOM 1810 C C . LEU B 1 31 ? 21.870 79.533 12.366 1.00 26.96 305 LEU B C 1
ATOM 1811 O O . LEU B 1 31 ? 21.877 79.619 11.138 1.00 28.40 305 LEU B O 1
ATOM 1816 N N . THR B 1 32 ? 22.942 79.169 13.061 1.00 26.73 306 THR B N 1
ATOM 1817 C CA . THR B 1 32 ? 24.183 78.775 12.384 1.00 24.41 306 THR B CA 1
ATOM 1818 C C . THR B 1 32 ? 24.561 77.349 12.765 1.00 24.57 306 THR B C 1
ATOM 1819 O O . THR B 1 32 ? 24.401 76.944 13.921 1.00 26.20 306 THR B O 1
ATOM 1823 N N . VAL B 1 33 ? 25.056 76.580 11.795 1.00 25.92 307 VAL B N 1
ATOM 1824 C CA . VAL B 1 33 ? 25.344 75.174 12.044 1.00 25.20 307 VAL B CA 1
ATOM 1825 C C . VAL B 1 33 ? 26.612 74.728 11.306 1.00 25.92 307 VAL B C 1
ATOM 1826 O O . VAL B 1 33 ? 26.867 75.171 10.188 1.00 27.42 307 VAL B O 1
ATOM 1830 N N . VAL B 1 34 ? 27.403 73.876 11.961 1.00 28.70 308 VAL B N 1
ATOM 1831 C CA . VAL B 1 34 ? 28.656 73.337 11.413 1.00 28.23 308 VAL B CA 1
ATOM 1832 C C . VAL B 1 34 ? 28.602 71.809 11.318 1.00 30.16 308 VAL B C 1
ATOM 1833 O O . VAL B 1 34 ? 28.193 71.133 12.267 1.00 26.56 308 VAL B O 1
ATOM 1837 N N . GLY B 1 35 ? 29.029 71.270 10.179 1.00 24.41 309 GLY B N 1
ATOM 1838 C CA . GLY B 1 35 ? 29.019 69.834 9.953 1.00 26.69 309 GLY B CA 1
ATOM 1839 C C . GLY B 1 35 ? 30.117 69.085 10.691 1.00 28.95 309 GLY B C 1
ATOM 1840 O O . GLY B 1 35 ? 31.035 69.692 11.238 1.00 31.65 309 GLY B O 1
ATOM 1841 N N . GLU B 1 36 ? 30.022 67.760 10.690 1.00 33.36 310 GLU B N 1
ATOM 1842 C CA . GLU B 1 36 ? 30.967 66.910 11.400 1.00 38.17 310 GLU B CA 1
ATOM 1843 C C . GLU B 1 36 ? 31.035 65.536 10.728 1.00 39.28 310 GLU B C 1
A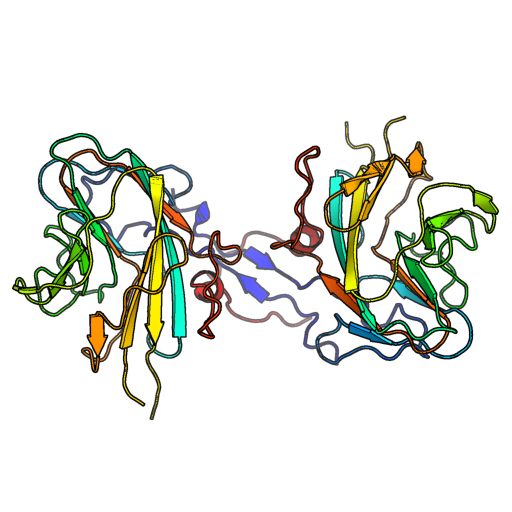TOM 1844 O O . GLU B 1 36 ? 30.060 64.778 10.724 1.00 32.37 310 GLU B O 1
ATOM 1850 N N . LYS B 1 37 ? 32.186 65.231 10.134 1.00 40.69 311 LYS B N 1
ATOM 1851 C CA . LYS B 1 37 ? 32.389 63.955 9.451 1.00 34.28 311 LYS B CA 1
ATOM 1852 C C . LYS B 1 37 ? 31.319 63.663 8.390 1.00 35.61 311 LYS B C 1
ATOM 1853 O O . LYS B 1 37 ? 31.008 64.532 7.585 1.00 35.08 311 LYS B O 1
ATOM 1859 N N . GLY B 1 38 ? 30.773 62.445 8.374 1.00 32.49 312 GLY B N 1
ATOM 1860 C CA . GLY B 1 38 ? 29.800 62.063 7.356 1.00 29.39 312 GLY B CA 1
ATOM 1861 C C . GLY B 1 38 ? 28.568 62.965 7.317 1.00 29.37 312 GLY B C 1
ATOM 1862 O O . GLY B 1 38 ? 28.281 63.660 8.288 1.00 29.55 312 GLY B O 1
ATOM 1863 N N . TYR B 1 39 ? 27.842 62.959 6.197 1.00 28.95 313 TYR B N 1
ATOM 1864 C CA . TYR B 1 39 ? 26.614 63.746 6.058 1.00 32.56 313 TYR B CA 1
ATOM 1865 C C . TYR B 1 39 ? 25.636 63.499 7.197 1.00 32.41 313 TYR B C 1
ATOM 1866 O O . TYR B 1 39 ? 25.368 62.350 7.560 1.00 26.03 313 TYR B O 1
ATOM 1875 N N . SER B 1 40 ? 25.092 64.575 7.751 1.00 27.09 314 SER B N 1
ATOM 1876 C CA . SER B 1 40 ? 24.001 64.454 8.703 1.00 24.77 314 SER B CA 1
ATOM 1877 C C . SER B 1 40 ? 23.150 65.720 8.608 1.00 22.16 314 SER B C 1
ATOM 1878 O O . SER B 1 40 ? 23.572 66.711 8.014 1.00 25.06 314 SER B O 1
ATOM 1881 N N . MET B 1 41 ? 21.952 65.689 9.186 1.00 22.45 315 MET B N 1
ATOM 1882 C CA . MET B 1 41 ? 20.918 66.643 8.775 1.00 22.88 315 MET B CA 1
ATOM 1883 C C . MET B 1 41 ? 20.169 67.259 9.967 1.00 22.67 315 MET B C 1
ATOM 1884 O O . MET B 1 41 ? 20.071 66.632 11.030 1.00 21.52 315 MET B O 1
ATOM 1889 N N . VAL B 1 42 ? 19.660 68.487 9.798 1.00 22.85 316 VAL B N 1
ATOM 1890 C CA . VAL B 1 42 ? 18.756 69.105 10.778 1.00 22.95 316 VAL B CA 1
ATOM 1891 C C . VAL B 1 42 ? 17.576 69.799 10.074 1.00 21.58 316 VAL B C 1
ATOM 1892 O O . VAL B 1 42 ? 17.755 70.397 9.013 1.00 19.39 316 VAL B O 1
ATOM 1896 N N . ARG B 1 43 ? 16.374 69.703 10.650 1.00 20.98 317 ARG B N 1
ATOM 1897 C CA . ARG B 1 43 ? 15.186 70.385 10.103 1.00 16.94 317 ARG B CA 1
ATOM 1898 C C . ARG B 1 43 ? 14.889 71.645 10.923 1.00 21.46 317 ARG B C 1
ATOM 1899 O O . ARG B 1 43 ? 15.318 71.752 12.077 1.00 19.65 317 ARG B O 1
ATOM 1907 N N . ALA B 1 44 ? 14.149 72.587 10.335 1.00 21.24 318 ALA B N 1
ATOM 1908 C CA . ALA B 1 44 ? 13.650 73.743 11.075 1.00 20.41 318 ALA B CA 1
ATOM 1909 C C . ALA B 1 44 ? 12.557 73.332 12.067 1.00 24.54 318 ALA B C 1
ATOM 1910 O O . ALA B 1 44 ? 12.070 72.199 12.051 1.00 18.89 318 ALA B O 1
ATOM 1912 N N . SER B 1 45 ? 12.145 74.285 12.895 1.00 22.84 319 SER B N 1
ATOM 1913 C CA . SER B 1 45 ? 11.144 74.068 13.937 1.00 24.98 319 SER B CA 1
ATOM 1914 C C . SER B 1 45 ? 9.725 74.054 13.363 1.00 26.59 319 SER B C 1
ATOM 1915 O O . SER B 1 45 ? 8.803 73.525 13.985 1.00 22.95 319 SER B O 1
ATOM 1918 N N . HIS B 1 46 ? 9.544 74.658 12.188 1.00 18.56 320 HIS B N 1
ATOM 1919 C CA . HIS B 1 46 ? 8.214 74.786 11.603 1.00 21.01 320 HIS B CA 1
ATOM 1920 C C . HIS B 1 46 ? 8.237 74.303 10.165 1.00 24.40 320 HIS B C 1
ATOM 1921 O O . HIS B 1 46 ? 9.220 74.525 9.470 1.00 22.88 320 HIS B O 1
ATOM 1928 N N . GLY B 1 47 ? 7.144 73.683 9.716 1.00 24.72 321 GLY B N 1
ATOM 1929 C CA . GLY B 1 47 ? 7.021 73.207 8.341 1.00 27.44 321 GLY B CA 1
ATOM 1930 C C . GLY B 1 47 ? 5.726 73.686 7.701 1.00 30.26 321 GLY B C 1
ATOM 1931 O O . GLY B 1 47 ? 4.836 74.163 8.398 1.00 25.72 321 GLY B O 1
ATOM 1932 N N . VAL B 1 48 ? 5.618 73.566 6.380 1.00 21.96 322 VAL B N 1
ATOM 1933 C CA . VAL B 1 48 ? 4.464 74.107 5.658 1.00 25.60 322 VAL B CA 1
ATOM 1934 C C . VAL B 1 48 ? 3.743 73.025 4.850 1.00 30.30 322 VAL B C 1
ATOM 1935 O O . VAL B 1 48 ? 4.366 72.082 4.357 1.00 26.34 322 VAL B O 1
ATOM 1939 N N . ARG B 1 49 ? 2.431 73.180 4.714 1.00 30.61 323 ARG B N 1
ATOM 1940 C CA . ARG B 1 49 ? 1.595 72.186 4.052 1.00 33.95 323 ARG B CA 1
ATOM 1941 C C . ARG B 1 49 ? 0.866 72.768 2.827 1.00 31.98 323 ARG B C 1
ATOM 1942 O O . ARG B 1 49 ? 0.508 72.036 1.901 1.00 36.15 323 ARG B O 1
ATOM 1950 N N . LYS B 1 50 ? 0.655 74.080 2.821 1.00 29.89 324 LYS B N 1
ATOM 1951 C CA . LYS B 1 50 ? 0.030 74.743 1.676 1.00 34.18 324 LYS B CA 1
ATOM 1952 C C . LYS B 1 50 ? 0.527 76.172 1.486 1.00 34.99 324 LYS B C 1
ATOM 1953 O O . LYS B 1 50 ? 0.991 76.809 2.431 1.00 39.91 324 LYS B O 1
ATOM 1959 N N . GLY B 1 51 ? 0.435 76.663 0.254 1.00 29.79 325 GLY B N 1
ATOM 1960 C CA . GLY B 1 51 ? 0.890 78.005 -0.066 1.00 36.35 325 GLY B CA 1
ATOM 1961 C C . GLY B 1 51 ? 2.337 78.043 -0.528 1.00 32.86 325 GLY B C 1
ATOM 1962 O O . GLY B 1 51 ? 2.989 77.002 -0.647 1.00 29.58 325 GLY B O 1
ATOM 1963 N N . ALA B 1 52 ? 2.834 79.251 -0.771 1.00 28.16 326 ALA B N 1
ATOM 1964 C CA . ALA B 1 52 ? 4.194 79.473 -1.242 1.00 35.77 326 ALA B CA 1
ATOM 1965 C C . ALA B 1 52 ? 5.049 80.114 -0.147 1.00 33.36 326 ALA B C 1
ATOM 1966 O O . ALA B 1 52 ? 4.637 81.090 0.477 1.00 28.98 326 ALA B O 1
ATOM 1968 N N . TRP B 1 53 ? 6.250 79.576 0.065 1.00 27.59 327 TRP B N 1
ATOM 1969 C CA . TRP B 1 53 ? 7.100 79.984 1.179 1.00 25.12 327 TRP B CA 1
ATOM 1970 C C . TRP B 1 53 ? 8.559 80.104 0.753 1.00 28.99 327 TRP B C 1
ATOM 1971 O O . TRP B 1 53 ? 8.958 79.512 -0.251 1.00 24.68 327 TRP B O 1
ATOM 1982 N N . TYR B 1 54 ? 9.351 80.856 1.521 1.00 24.29 328 TYR B N 1
ATOM 1983 C CA . TYR B 1 54 ? 10.732 81.155 1.139 1.00 23.44 328 TYR B CA 1
ATOM 1984 C C . TYR B 1 54 ? 11.666 81.267 2.341 1.00 23.70 328 TYR B C 1
ATOM 1985 O O . TYR B 1 54 ? 11.254 81.699 3.408 1.00 23.74 328 TYR B O 1
ATOM 1994 N N . PHE B 1 55 ? 12.932 80.900 2.153 1.00 20.43 329 PHE B N 1
ATOM 1995 C CA . PHE B 1 55 ? 13.975 81.205 3.133 1.00 17.63 329 PHE B CA 1
ATOM 1996 C C . PHE B 1 55 ? 15.326 81.305 2.426 1.00 24.47 329 PHE B C 1
ATOM 1997 O O . PHE B 1 55 ? 15.425 80.960 1.250 1.00 22.49 329 PHE B O 1
ATOM 2005 N N . GLU B 1 56 ? 16.350 81.800 3.131 1.00 24.06 330 GLU B N 1
ATOM 2006 C CA . GLU B 1 56 ? 17.692 81.914 2.578 1.00 20.40 330 GLU B CA 1
ATOM 2007 C C . GLU B 1 56 ? 18.701 81.198 3.460 1.00 24.39 330 GLU B C 1
ATOM 2008 O O . GLU B 1 56 ? 18.488 81.041 4.665 1.00 23.60 330 GLU B O 1
ATOM 2014 N N . ILE B 1 57 ? 19.790 80.755 2.838 1.00 22.26 331 ILE B N 1
ATOM 2015 C CA . ILE B 1 57 ? 20.939 80.217 3.552 1.00 23.45 331 ILE B CA 1
ATOM 2016 C C . ILE B 1 57 ? 22.221 80.830 2.999 1.00 25.88 331 ILE B C 1
ATOM 2017 O O . ILE B 1 57 ? 22.429 80.848 1.783 1.00 27.23 331 ILE B O 1
ATOM 2022 N N . THR B 1 58 ? 23.081 81.318 3.893 1.00 23.00 332 THR B N 1
ATOM 2023 C CA . THR B 1 58 ? 24.387 81.848 3.502 1.00 23.78 332 THR B CA 1
ATOM 2024 C C . THR B 1 58 ? 25.484 80.845 3.833 1.00 26.61 332 THR B C 1
ATOM 2025 O O . THR B 1 58 ? 25.534 80.323 4.949 1.00 26.90 332 THR B O 1
ATOM 2029 N N . VAL B 1 59 ? 26.359 80.572 2.865 1.00 26.07 333 VAL B N 1
ATOM 2030 C CA . VAL B 1 59 ? 27.494 79.690 3.099 1.00 30.58 333 VAL B CA 1
ATOM 2031 C C . VAL B 1 59 ? 28.642 80.495 3.720 1.00 37.52 333 VAL B C 1
ATOM 2032 O O . VAL B 1 59 ? 29.397 81.169 3.018 1.00 34.85 333 VAL B O 1
ATOM 2036 N N . ASP B 1 60 ? 28.762 80.434 5.043 1.00 32.67 334 ASP B N 1
ATOM 2037 C CA . ASP B 1 60 ? 29.757 81.242 5.751 1.00 36.08 334 ASP B CA 1
ATOM 2038 C C . ASP B 1 60 ? 31.175 80.764 5.466 1.00 41.57 334 ASP B C 1
ATOM 2039 O O . ASP B 1 60 ? 32.070 81.565 5.208 1.00 41.85 334 ASP B O 1
ATOM 2044 N N . GLU B 1 61 ? 31.384 79.455 5.531 1.00 37.76 335 GLU B N 1
ATOM 2045 C CA . GLU B 1 61 ? 32.710 78.901 5.292 1.00 45.78 335 GLU B CA 1
ATOM 2046 C C . GLU B 1 61 ? 32.588 77.505 4.715 1.00 45.26 335 GLU B C 1
ATOM 2047 O O . GLU B 1 61 ? 31.859 76.662 5.244 1.00 45.98 335 GLU B O 1
ATOM 2053 N N . MET B 1 62 ? 33.297 77.268 3.618 1.00 41.60 336 MET B N 1
ATOM 2054 C CA . MET B 1 62 ? 33.274 75.964 2.978 1.00 37.21 336 MET B CA 1
ATOM 2055 C C . MET B 1 62 ? 34.662 75.598 2.458 1.00 39.59 336 MET B C 1
ATOM 2056 O O . MET B 1 62 ? 34.970 75.829 1.294 1.00 43.02 336 MET B O 1
ATOM 2061 N N . PRO B 1 63 ? 35.506 75.037 3.337 1.00 45.52 337 PRO B N 1
ATOM 2062 C CA . PRO B 1 63 ? 36.836 74.534 2.964 1.00 51.02 337 PRO B CA 1
ATOM 2063 C C . PRO B 1 63 ? 36.755 73.485 1.855 1.00 56.50 337 PRO B C 1
ATOM 2064 O O . PRO B 1 63 ? 35.689 72.899 1.640 1.00 46.53 337 PRO B O 1
ATOM 2068 N N . PRO B 1 64 ? 37.884 73.242 1.170 1.00 63.83 338 PRO B N 1
ATOM 2069 C CA . PRO B 1 64 ? 38.016 72.465 -0.070 1.00 62.28 338 PRO B CA 1
ATOM 2070 C C . PRO B 1 64 ? 37.424 71.061 -0.033 1.00 60.64 338 PRO B C 1
ATOM 2071 O O . PRO B 1 64 ? 36.903 70.589 -1.045 1.00 75.69 338 PRO B O 1
ATOM 2075 N N . ASP B 1 65 ? 37.531 70.390 1.106 1.00 43.72 339 ASP B N 1
ATOM 2076 C CA . ASP B 1 65 ? 37.059 69.015 1.223 1.00 41.16 339 ASP B CA 1
ATOM 2077 C C . ASP B 1 65 ? 35.698 68.911 1.931 1.00 43.31 339 ASP B C 1
ATOM 2078 O O . ASP B 1 65 ? 35.402 67.886 2.541 1.00 41.53 339 ASP B O 1
ATOM 2083 N N . THR B 1 66 ? 34.878 69.956 1.869 1.00 36.47 340 THR B N 1
ATOM 2084 C CA . THR B 1 66 ? 33.570 69.914 2.545 1.00 36.88 340 THR B CA 1
ATOM 2085 C C . THR B 1 66 ? 32.417 70.205 1.580 1.00 37.52 340 THR B C 1
ATOM 2086 O O . THR B 1 66 ? 32.644 70.652 0.457 1.00 36.55 340 THR B O 1
ATOM 2090 N N . ALA B 1 67 ? 31.178 69.967 2.013 1.00 30.39 341 ALA B N 1
ATOM 2091 C CA . ALA B 1 67 ? 30.042 70.120 1.106 1.00 26.20 341 ALA B CA 1
ATOM 2092 C C . ALA B 1 67 ? 28.707 70.181 1.831 1.00 27.44 341 ALA B C 1
ATOM 2093 O O . ALA B 1 67 ? 28.616 69.863 3.024 1.00 27.11 341 ALA B O 1
ATOM 2095 N N . ALA B 1 68 ? 27.675 70.612 1.107 1.00 31.43 342 ALA B N 1
ATOM 2096 C CA . ALA B 1 68 ? 26.331 70.686 1.661 1.00 21.82 342 ALA B CA 1
ATOM 2097 C C . ALA B 1 68 ? 25.290 70.218 0.654 1.00 23.68 342 ALA B C 1
ATOM 2098 O O . ALA B 1 68 ? 25.481 70.342 -0.554 1.00 23.37 342 ALA B O 1
ATOM 2100 N N . ARG B 1 69 ? 24.184 69.695 1.181 1.00 21.15 343 ARG B N 1
ATOM 2101 C CA . ARG B 1 69 ? 22.985 69.441 0.406 1.00 23.63 343 ARG B CA 1
ATOM 2102 C C . ARG B 1 69 ? 21.840 70.058 1.176 1.00 21.20 343 ARG B C 1
ATOM 2103 O O . ARG B 1 69 ? 21.554 69.634 2.302 1.00 21.52 343 ARG B O 1
ATOM 2111 N N . LEU B 1 70 ? 21.188 71.043 0.559 1.00 21.80 344 LEU B N 1
ATOM 2112 C CA . LEU B 1 70 ? 20.261 71.934 1.242 1.00 20.89 344 LEU B CA 1
ATOM 2113 C C . LEU B 1 70 ? 18.899 71.894 0.560 1.00 18.85 344 LEU B C 1
ATOM 2114 O O . LEU B 1 70 ? 18.832 71.751 -0.658 1.00 21.47 344 LEU B O 1
ATOM 2119 N N . GLY B 1 71 ? 17.814 72.060 1.323 1.00 18.89 345 GLY B N 1
ATOM 2120 C CA . GLY B 1 71 ? 16.486 71.999 0.711 1.00 18.37 345 GLY B CA 1
ATOM 2121 C C . GLY B 1 71 ? 15.340 71.861 1.695 1.00 23.05 345 GLY B C 1
ATOM 2122 O O . GLY B 1 71 ? 15.246 72.626 2.660 1.00 20.48 345 GLY B O 1
ATOM 2123 N N . TRP B 1 72 ? 14.477 70.875 1.444 1.00 18.04 346 TRP B N 1
ATOM 2124 C CA . TRP B 1 72 ? 13.226 70.702 2.175 1.00 19.91 346 TRP B CA 1
ATOM 2125 C C . TRP B 1 72 ? 13.050 69.229 2.507 1.00 23.44 346 TRP B C 1
ATOM 2126 O O . TRP B 1 72 ? 13.358 68.356 1.674 1.00 20.53 346 TRP B O 1
ATOM 2137 N N . SER B 1 73 ? 12.536 68.945 3.702 1.00 19.54 347 SER B N 1
ATOM 2138 C CA . SER B 1 73 ? 12.343 67.558 4.133 1.00 22.41 347 SER B CA 1
ATOM 2139 C C . SER B 1 73 ? 11.017 67.387 4.859 1.00 25.35 347 SER B C 1
ATOM 2140 O O . SER B 1 73 ? 10.633 68.245 5.655 1.00 21.37 347 SER B O 1
ATOM 2143 N N . GLN B 1 74 ? 10.332 66.277 4.598 1.00 19.17 348 GLN B N 1
ATOM 2144 C CA . GLN B 1 74 ? 9.243 65.837 5.476 1.00 21.82 348 GLN B CA 1
ATOM 2145 C C . GLN B 1 74 ? 9.806 65.245 6.767 1.00 21.96 348 GLN B C 1
ATOM 2146 O O . GLN B 1 74 ? 10.998 64.927 6.850 1.00 23.54 348 GLN B O 1
ATOM 2152 N N . PRO B 1 75 ? 8.948 65.082 7.785 1.00 24.93 349 PRO B N 1
ATOM 2153 C CA . PRO B 1 75 ? 9.418 64.605 9.094 1.00 24.51 349 PRO B CA 1
ATOM 2154 C C . PRO B 1 75 ? 10.098 63.229 9.068 1.00 24.95 349 PRO B C 1
ATOM 2155 O O . PRO B 1 75 ? 10.925 62.954 9.934 1.00 25.56 349 PRO B O 1
ATOM 2159 N N . LEU B 1 76 ? 9.754 62.374 8.114 1.00 25.70 350 LEU B N 1
ATOM 2160 C CA . LEU B 1 76 ? 10.373 61.039 8.054 1.00 26.36 350 LEU B CA 1
ATOM 2161 C C . LEU B 1 76 ? 11.763 61.010 7.400 1.00 32.52 350 LEU B C 1
ATOM 2162 O O . LEU B 1 76 ? 12.389 59.956 7.330 1.00 28.59 350 LEU B O 1
ATOM 2167 N N . GLY B 1 77 ? 12.244 62.151 6.907 1.00 28.60 351 GLY B N 1
ATOM 2168 C CA . GLY B 1 77 ? 13.576 62.208 6.314 1.00 25.17 351 GLY B CA 1
ATOM 2169 C C . GLY B 1 77 ? 14.685 61.759 7.261 1.00 29.85 351 GLY B C 1
ATOM 2170 O O . GLY B 1 77 ? 14.668 62.090 8.444 1.00 25.38 351 GLY B O 1
ATOM 2171 N N . ASN B 1 78 ? 15.646 60.992 6.738 1.00 22.98 352 ASN B N 1
ATOM 2172 C CA . ASN B 1 78 ? 16.702 60.371 7.554 1.00 23.48 352 ASN B CA 1
ATOM 2173 C C . ASN B 1 78 ? 17.700 61.409 8.083 1.00 22.75 352 ASN B C 1
ATOM 2174 O O . ASN B 1 78 ? 18.397 62.051 7.301 1.00 26.32 352 ASN B O 1
ATOM 2179 N N . LEU B 1 79 ? 17.777 61.581 9.402 1.00 22.14 353 LEU B N 1
ATOM 2180 C CA . LEU B 1 79 ? 18.694 62.577 9.971 1.00 22.89 353 LEU B CA 1
ATOM 2181 C C . LEU B 1 79 ? 20.159 62.196 9.791 1.00 27.52 353 LEU B C 1
ATOM 2182 O O . LEU B 1 79 ? 21.037 63.062 9.862 1.00 22.37 353 LEU B O 1
ATOM 2187 N N . GLN B 1 80 ? 20.430 60.904 9.593 1.00 23.84 354 GLN B N 1
ATOM 2188 C CA . GLN B 1 80 ? 21.813 60.430 9.512 1.00 24.73 354 GLN B CA 1
ATOM 2189 C C . GLN B 1 80 ? 22.200 60.118 8.079 1.00 32.23 354 GLN B C 1
ATOM 2190 O O . GLN B 1 80 ? 22.937 59.167 7.826 1.00 30.84 354 GLN B O 1
ATOM 2196 N N . ALA B 1 81 ? 21.691 60.911 7.146 1.00 25.81 355 ALA B N 1
ATOM 2197 C CA . ALA B 1 81 ? 21.974 60.729 5.720 1.00 26.69 355 ALA B CA 1
ATOM 2198 C C . ALA B 1 81 ? 21.982 62.106 5.048 1.00 26.04 355 ALA B C 1
ATOM 2199 O O . ALA B 1 81 ? 21.477 63.077 5.626 1.00 24.67 355 ALA B O 1
ATOM 2201 N N . PRO B 1 82 ? 22.558 62.202 3.836 1.00 26.58 356 PRO B N 1
ATOM 2202 C CA . PRO B 1 82 ? 22.463 63.477 3.120 1.00 24.94 356 PRO B CA 1
ATOM 2203 C C . PRO B 1 82 ? 21.007 63.793 2.772 1.00 31.02 356 PRO B C 1
ATOM 2204 O O . PRO B 1 82 ? 20.207 62.884 2.544 1.00 24.86 356 PRO B O 1
ATOM 2208 N N . LEU B 1 83 ? 20.661 65.071 2.750 1.00 25.91 357 LEU B N 1
ATOM 2209 C CA . LEU B 1 83 ? 19.323 65.473 2.328 1.00 22.97 357 LEU B CA 1
ATOM 2210 C C . LEU B 1 83 ? 19.089 64.964 0.900 1.00 23.47 357 LEU B C 1
ATOM 2211 O O . LEU B 1 83 ? 20.002 64.994 0.083 1.00 21.22 357 LEU B O 1
ATOM 2216 N N . GLY B 1 84 ? 17.870 64.531 0.580 1.00 22.79 358 GLY B N 1
ATOM 2217 C CA . GLY B 1 84 ? 17.604 63.979 -0.749 1.00 23.64 358 GLY B CA 1
ATOM 2218 C C . GLY B 1 84 ? 17.965 62.496 -0.860 1.00 26.01 358 GLY B C 1
ATOM 2219 O O . GLY B 1 84 ? 17.892 61.884 -1.934 1.00 26.87 358 GLY B O 1
ATOM 2220 N N . TYR B 1 85 ? 18.357 61.906 0.259 1.00 23.48 359 TYR B N 1
ATOM 2221 C CA . TYR B 1 85 ? 18.712 60.479 0.294 1.00 27.45 359 TYR B CA 1
ATOM 2222 C C . TYR B 1 85 ? 17.519 59.538 0.042 1.00 31.22 359 TYR B C 1
ATOM 2223 O O . TYR B 1 85 ? 17.669 58.457 -0.547 1.00 28.56 359 TYR B O 1
ATOM 2232 N N . ASP B 1 86 ? 16.333 59.939 0.482 1.00 26.29 360 ASP B N 1
ATOM 2233 C CA . ASP B 1 86 ? 15.169 59.055 0.399 1.00 23.51 360 ASP B CA 1
ATOM 2234 C C . ASP B 1 86 ? 14.001 59.780 -0.250 1.00 28.67 360 ASP B C 1
ATOM 2235 O O . ASP B 1 86 ? 14.166 60.860 -0.824 1.00 28.63 360 ASP B O 1
ATOM 2240 N N . LYS B 1 87 ? 12.813 59.197 -0.164 1.00 23.53 361 LYS B N 1
ATOM 2241 C CA . LYS B 1 87 ? 11.650 59.792 -0.810 1.00 26.19 361 LYS B CA 1
ATOM 2242 C C . LYS B 1 87 ? 11.045 60.948 -0.017 1.00 22.83 361 LYS B C 1
ATOM 2243 O O . LYS B 1 87 ? 10.101 61.585 -0.472 1.00 27.01 361 LYS B O 1
ATOM 2249 N N . PHE B 1 88 ? 11.587 61.222 1.163 1.00 22.51 362 PHE B N 1
ATOM 2250 C CA . PHE B 1 88 ? 11.014 62.253 2.032 1.00 28.90 362 PHE B CA 1
ATOM 2251 C C . PHE B 1 88 ? 11.635 63.649 1.893 1.00 27.01 362 PHE B C 1
ATOM 2252 O O . PHE B 1 88 ? 11.210 64.586 2.575 1.00 25.11 362 PHE B O 1
ATOM 2260 N N . SER B 1 89 ? 12.621 63.802 1.013 1.00 22.13 363 SER B N 1
ATOM 2261 C CA . SER B 1 89 ? 13.282 65.112 0.897 1.00 23.26 363 SER B CA 1
ATOM 2262 C C . SER B 1 89 ? 13.827 65.387 -0.493 1.00 27.24 363 SER B C 1
ATOM 2263 O O . SER B 1 89 ? 13.976 64.466 -1.316 1.00 25.03 363 SER B O 1
ATOM 2266 N N . TYR B 1 90 ? 14.118 66.665 -0.732 1.00 22.46 364 TYR B N 1
ATOM 2267 C CA . TYR B 1 90 ? 14.595 67.183 -2.008 1.00 20.94 364 TYR B CA 1
ATOM 2268 C C . TYR B 1 90 ? 15.729 68.156 -1.690 1.00 28.20 364 TYR B C 1
ATOM 2269 O O . TYR B 1 90 ? 15.566 69.016 -0.821 1.00 22.43 364 TYR B O 1
ATOM 2278 N N . SER B 1 91 ? 16.864 68.041 -2.386 1.00 22.03 365 SER B N 1
ATOM 2279 C CA . SER B 1 91 ? 18.047 68.822 -2.016 1.00 22.77 365 SER B CA 1
ATOM 2280 C C . SER B 1 91 ? 18.844 69.349 -3.197 1.00 26.68 365 SER B C 1
ATOM 2281 O O . SER B 1 91 ? 18.673 68.902 -4.329 1.00 24.79 365 SER B O 1
ATOM 2284 N N . TRP B 1 92 ? 19.739 70.291 -2.902 1.00 23.51 366 TRP B N 1
ATOM 2285 C CA . TRP B 1 92 ? 20.600 70.946 -3.891 1.00 22.42 366 TRP B CA 1
ATOM 2286 C C . TRP B 1 92 ? 22.033 70.868 -3.358 1.00 26.27 366 TRP B C 1
ATOM 2287 O O . TRP B 1 92 ? 22.305 71.374 -2.266 1.00 23.18 366 TRP B O 1
ATOM 2298 N N . ARG B 1 93 ? 22.942 70.260 -4.116 1.00 24.59 367 ARG B N 1
ATOM 2299 C CA . ARG B 1 93 ? 24.297 69.987 -3.620 1.00 22.54 367 ARG B CA 1
ATOM 2300 C C . ARG B 1 93 ? 25.308 71.061 -4.036 1.00 27.87 367 ARG B C 1
ATOM 2301 O O . ARG B 1 93 ? 25.352 71.463 -5.202 1.00 26.11 367 ARG B O 1
ATOM 2309 N N . SER B 1 94 ? 26.118 71.528 -3.084 1.00 31.83 368 SER B N 1
ATOM 2310 C CA . SER B 1 94 ? 27.132 72.547 -3.376 1.00 32.89 368 SER B CA 1
ATOM 2311 C C . SER B 1 94 ? 28.055 72.119 -4.518 1.00 33.59 368 SER B C 1
ATOM 2312 O O . SER B 1 94 ? 28.289 72.872 -5.468 1.00 31.96 368 SER B O 1
ATOM 2315 N N . LYS B 1 95 ? 28.573 70.902 -4.421 1.00 30.17 369 LYS B N 1
ATOM 2316 C CA . LYS B 1 95 ? 29.399 70.324 -5.475 1.00 30.40 369 LYS B CA 1
ATOM 2317 C C . LYS B 1 95 ? 28.584 70.048 -6.736 1.00 35.89 369 LYS B C 1
ATOM 2318 O O . LYS B 1 95 ? 27.654 69.237 -6.713 1.00 35.38 369 LYS B O 1
ATOM 2324 N N . LYS B 1 96 ? 28.929 70.739 -7.823 1.00 32.82 370 LYS B N 1
ATOM 2325 C CA . LYS B 1 96 ? 28.294 70.549 -9.131 1.00 38.63 370 LYS B CA 1
ATOM 2326 C C . LYS B 1 96 ? 26.845 71.059 -9.289 1.00 35.98 370 LYS B C 1
ATOM 2327 O O . LYS B 1 96 ? 26.283 70.992 -10.380 1.00 38.01 370 LYS B O 1
ATOM 2333 N N . GLY B 1 97 ? 26.227 71.539 -8.218 1.00 34.57 371 GLY B N 1
ATOM 2334 C CA . GLY B 1 97 ? 24.857 72.036 -8.314 1.00 28.67 371 GLY B CA 1
ATOM 2335 C C . GLY B 1 97 ? 23.820 70.956 -8.619 1.00 29.93 371 GLY B C 1
ATOM 2336 O O . GLY B 1 97 ? 22.751 71.239 -9.161 1.00 31.23 371 GLY B O 1
ATOM 2337 N N . THR B 1 98 ? 24.142 69.716 -8.264 1.00 32.51 372 THR B N 1
ATOM 2338 C CA . THR B 1 98 ? 23.280 68.549 -8.507 1.00 32.21 372 THR B CA 1
ATOM 2339 C C . THR B 1 98 ? 22.018 68.577 -7.631 1.00 29.08 372 THR B C 1
ATOM 2340 O O . THR B 1 98 ? 22.089 68.969 -6.474 1.00 28.80 372 THR B O 1
ATOM 2344 N N . LYS B 1 99 ? 20.869 68.161 -8.168 1.00 29.44 373 LYS B N 1
ATOM 2345 C CA . LYS B 1 99 ? 19.643 68.035 -7.349 1.00 27.05 373 LYS B CA 1
ATOM 2346 C C . LYS B 1 99 ? 19.393 66.560 -6.981 1.00 29.30 373 LYS B C 1
ATOM 2347 O O . LYS B 1 99 ? 19.498 65.683 -7.839 1.00 26.85 373 LYS B O 1
ATOM 2353 N N . PHE B 1 100 ? 19.091 66.291 -5.707 1.00 26.39 374 PHE B N 1
ATOM 2354 C CA . PHE B 1 100 ? 18.939 64.917 -5.204 1.00 27.54 374 PHE B CA 1
ATOM 2355 C C . PHE B 1 100 ? 17.562 64.642 -4.602 1.00 30.49 374 PHE B C 1
ATOM 2356 O O . PHE B 1 100 ? 17.026 65.466 -3.859 1.00 24.61 374 PHE B O 1
ATOM 2364 N N . HIS B 1 101 ? 17.016 63.469 -4.924 1.00 26.24 375 HIS B N 1
ATOM 2365 C CA . HIS B 1 101 ? 15.772 62.950 -4.347 1.00 25.83 375 HIS B CA 1
ATOM 2366 C C . HIS B 1 101 ? 15.840 61.428 -4.516 1.00 28.70 375 HIS B C 1
ATOM 2367 O O . HIS B 1 101 ? 16.265 60.941 -5.569 1.00 25.03 375 HIS B O 1
ATOM 2374 N N . GLN B 1 102 ? 15.462 60.686 -3.475 1.00 25.15 376 GLN B N 1
ATOM 2375 C CA . GLN B 1 102 ? 15.587 59.225 -3.478 1.00 28.48 376 GLN B CA 1
ATOM 2376 C C . GLN B 1 102 ? 16.990 58.760 -3.900 1.00 36.32 376 GLN B C 1
ATOM 2377 O O . GLN B 1 102 ? 17.136 57.751 -4.596 1.00 27.50 376 GLN B O 1
ATOM 2383 N N . SER B 1 103 ? 18.007 59.510 -3.479 1.00 27.24 377 SER B N 1
ATOM 2384 C CA . SER B 1 103 ? 19.416 59.186 -3.742 1.00 27.12 377 SER B CA 1
ATOM 2385 C C . SER B 1 103 ? 19.776 59.224 -5.218 1.00 29.29 377 SER B C 1
ATOM 2386 O O . SER B 1 103 ? 20.808 58.702 -5.632 1.00 36.01 377 SER B O 1
ATOM 2389 N N . ILE B 1 104 ? 18.926 59.852 -6.015 1.00 28.28 378 ILE B N 1
ATOM 2390 C CA . ILE B 1 104 ? 19.212 59.994 -7.430 1.00 27.23 378 ILE B CA 1
ATOM 2391 C C . ILE B 1 104 ? 19.559 61.446 -7.720 1.00 33.01 378 ILE B C 1
ATOM 2392 O O . ILE B 1 104 ? 18.755 62.340 -7.466 1.00 31.67 378 ILE B O 1
ATOM 2397 N N . GLY B 1 105 ? 20.766 61.678 -8.225 1.00 31.57 379 GLY B N 1
ATOM 2398 C CA . GLY B 1 105 ? 21.195 63.025 -8.546 1.00 29.65 379 GLY B CA 1
ATOM 2399 C C . GLY B 1 105 ? 21.039 63.329 -10.019 1.00 30.88 379 GLY B C 1
ATOM 2400 O O . GLY B 1 105 ? 21.518 62.574 -10.869 1.00 37.94 379 GLY B O 1
ATOM 2401 N N . LYS B 1 106 ? 20.375 64.440 -10.323 1.00 29.38 380 LYS B N 1
ATOM 2402 C CA . LYS B 1 106 ? 20.138 64.861 -11.702 1.00 31.24 380 LYS B CA 1
ATOM 2403 C C . LYS B 1 106 ? 20.798 66.211 -11.957 1.00 39.73 380 LYS B C 1
ATOM 2404 O O . LYS B 1 106 ? 20.994 67.002 -11.031 1.00 36.32 380 LYS B O 1
ATOM 2410 N N . HIS B 1 107 ? 21.146 66.478 -13.209 1.00 36.04 381 HIS B N 1
ATOM 2411 C CA . HIS B 1 107 ? 21.726 67.770 -13.565 1.00 37.88 381 HIS B CA 1
ATOM 2412 C C . HIS B 1 107 ? 20.742 68.903 -13.262 1.00 35.70 3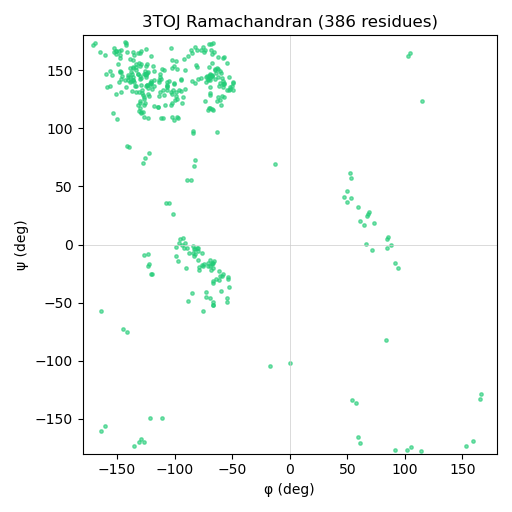81 HIS B C 1
ATOM 2413 O O . HIS B 1 107 ? 19.549 68.794 -13.543 1.00 36.26 381 HIS B O 1
ATOM 2420 N N . TYR B 1 108 ? 21.233 69.993 -12.680 1.00 35.60 382 TYR B N 1
ATOM 2421 C CA . TYR B 1 108 ? 20.349 71.106 -12.352 1.00 33.11 382 TYR B CA 1
ATOM 2422 C C . TYR B 1 108 ? 21.018 72.454 -12.608 1.00 35.34 382 TYR B C 1
ATOM 2423 O O . TYR B 1 108 ? 20.719 73.106 -13.599 1.00 41.94 382 TYR B O 1
ATOM 2432 N N . SER B 1 109 ? 21.938 72.867 -11.737 1.00 28.57 383 SER B N 1
ATOM 2433 C CA . SER B 1 109 ? 22.609 74.155 -11.936 1.00 35.45 383 SER B CA 1
ATOM 2434 C C . SER B 1 109 ? 24.123 73.978 -11.904 1.00 38.47 383 SER B C 1
ATOM 2435 O O . SER B 1 109 ? 24.612 72.857 -11.929 1.00 39.31 383 SER B O 1
ATOM 2438 N N . SER B 1 110 ? 24.867 75.079 -11.856 1.00 38.16 384 SER B N 1
ATOM 2439 C CA . SER B 1 110 ? 26.289 74.989 -11.549 1.00 39.65 384 SER B CA 1
ATOM 2440 C C . SER B 1 110 ? 26.436 74.989 -10.026 1.00 35.41 384 SER B C 1
ATOM 2441 O O . SER B 1 110 ? 25.478 75.267 -9.305 1.00 36.96 384 SER B O 1
ATOM 2444 N N . GLY B 1 111 ? 27.619 74.658 -9.527 1.00 38.84 385 GLY B N 1
ATOM 2445 C CA . GLY B 1 111 ? 27.798 74.538 -8.089 1.00 41.99 385 GLY B CA 1
ATOM 2446 C C . GLY B 1 111 ? 27.670 75.848 -7.331 1.00 42.90 385 GLY B C 1
ATOM 2447 O O . GLY B 1 111 ? 27.552 76.922 -7.932 1.00 40.96 385 GLY B O 1
ATOM 2448 N N . TYR B 1 112 ? 27.688 75.756 -6.004 1.00 32.16 386 TYR B N 1
ATOM 2449 C CA . TYR B 1 112 ? 27.727 76.941 -5.153 1.00 31.89 386 TYR B CA 1
ATOM 2450 C C . TYR B 1 112 ? 28.752 76.696 -4.061 1.00 36.14 386 TYR B C 1
ATOM 2451 O O . TYR B 1 112 ? 29.146 75.556 -3.829 1.00 30.93 386 TYR B O 1
ATOM 2460 N N . GLY B 1 113 ? 29.198 77.756 -3.397 1.00 36.43 387 GLY B N 1
ATOM 2461 C CA . GLY B 1 113 ? 30.233 77.601 -2.394 1.00 34.38 387 GLY B CA 1
ATOM 2462 C C . GLY B 1 113 ? 30.311 78.748 -1.412 1.00 33.64 387 GLY B C 1
ATOM 2463 O O . GLY B 1 113 ? 29.341 79.470 -1.211 1.00 31.45 387 GLY B O 1
ATOM 2464 N N . GLN B 1 114 ? 31.482 78.918 -0.803 1.00 34.02 388 GLN B N 1
ATOM 2465 C CA . GLN B 1 114 ? 31.657 79.915 0.248 1.00 35.48 388 GLN B CA 1
ATOM 2466 C C . GLN B 1 114 ? 31.243 81.304 -0.220 1.00 36.59 388 GLN B C 1
ATOM 2467 O O . GLN B 1 114 ? 31.627 81.741 -1.305 1.00 39.36 388 GLN B O 1
ATOM 2473 N N . GLY B 1 115 ? 30.463 82.003 0.600 1.00 33.67 389 GLY B N 1
ATOM 2474 C CA . GLY B 1 115 ? 30.069 83.362 0.278 1.00 35.68 389 GLY B CA 1
ATOM 2475 C C . GLY B 1 115 ? 28.735 83.498 -0.440 1.00 39.19 389 GLY B C 1
ATOM 2476 O O . GLY B 1 115 ? 28.138 84.572 -0.433 1.00 36.61 389 GLY B O 1
ATOM 2477 N N . ASP B 1 116 ? 28.265 82.424 -1.069 1.00 34.39 390 ASP B N 1
ATOM 2478 C CA . ASP B 1 116 ? 26.987 82.477 -1.783 1.00 34.76 390 ASP B CA 1
ATOM 2479 C C . ASP B 1 116 ? 25.787 82.584 -0.844 1.00 33.24 390 ASP B C 1
ATOM 2480 O O . ASP B 1 116 ? 25.790 82.037 0.262 1.00 33.68 390 ASP B O 1
ATOM 2485 N N . VAL B 1 117 ? 24.770 83.310 -1.288 1.00 31.33 391 VAL B N 1
ATOM 2486 C CA . VAL B 1 117 ? 23.506 83.383 -0.571 1.00 28.87 391 VAL B CA 1
ATOM 2487 C C . VAL B 1 117 ? 22.449 82.632 -1.382 1.00 28.79 391 VAL B C 1
ATOM 2488 O O . VAL B 1 117 ? 22.031 83.097 -2.446 1.00 29.61 391 VAL B O 1
ATOM 2492 N N . LEU B 1 118 ? 22.034 81.473 -0.878 1.00 25.42 392 LEU B N 1
ATOM 2493 C CA . LEU B 1 118 ? 21.083 80.616 -1.576 1.00 28.11 392 LEU B CA 1
ATOM 2494 C C . LEU B 1 118 ? 19.636 80.867 -1.134 1.00 27.86 392 LEU B C 1
ATOM 2495 O O . LEU B 1 118 ? 19.372 81.128 0.045 1.00 29.36 392 LEU B O 1
ATOM 2500 N N . GLY B 1 119 ? 18.714 80.805 -2.095 1.00 28.35 393 GLY B N 1
ATOM 2501 C CA . GLY B 1 119 ? 17.290 81.012 -1.843 1.00 25.33 393 GLY B CA 1
ATOM 2502 C C . GLY B 1 119 ? 16.499 79.726 -2.079 1.00 25.84 393 GLY B C 1
ATOM 2503 O O . GLY B 1 119 ? 16.813 78.978 -3.004 1.00 27.02 393 GLY B O 1
ATOM 2504 N N . PHE B 1 120 ? 15.493 79.473 -1.238 1.00 23.24 394 PHE B N 1
ATOM 2505 C CA . PHE B 1 120 ? 14.679 78.253 -1.289 1.00 26.22 394 PHE B CA 1
ATOM 2506 C C . PHE B 1 120 ? 13.190 78.575 -1.302 1.00 23.14 394 PHE B C 1
ATOM 2507 O O . PHE B 1 120 ? 12.646 79.106 -0.327 1.00 22.51 394 PHE B O 1
ATOM 2515 N N . TYR B 1 121 ? 12.549 78.264 -2.424 1.00 23.66 395 TYR B N 1
ATOM 2516 C CA . TYR B 1 121 ? 11.132 78.517 -2.627 1.00 25.37 395 TYR B CA 1
ATOM 2517 C C . TYR B 1 121 ? 10.395 77.202 -2.744 1.00 25.95 395 TYR B C 1
ATOM 2518 O O . TYR B 1 121 ? 10.872 76.269 -3.400 1.00 23.89 395 TYR B O 1
ATOM 2527 N N . ILE B 1 122 ? 9.217 77.127 -2.137 1.00 23.56 396 ILE B N 1
ATOM 2528 C CA . ILE B 1 122 ? 8.342 75.977 -2.363 1.00 24.54 396 ILE B CA 1
ATOM 2529 C C . ILE B 1 122 ? 6.924 76.480 -2.529 1.00 26.71 396 ILE B C 1
ATOM 2530 O O . ILE B 1 122 ? 6.551 77.491 -1.926 1.00 24.82 396 ILE B O 1
ATOM 2535 N N . ASN B 1 123 ? 6.146 75.801 -3.372 1.00 23.83 397 ASN B N 1
ATOM 2536 C CA . ASN B 1 123 ? 4.725 76.134 -3.534 1.00 27.27 397 ASN B CA 1
ATOM 2537 C C . ASN B 1 123 ? 3.918 74.854 -3.414 1.00 29.94 397 ASN B C 1
ATOM 2538 O O . ASN B 1 123 ? 4.163 73.897 -4.144 1.00 35.18 397 ASN B O 1
ATOM 2543 N N . LEU B 1 124 ? 2.972 74.823 -2.488 1.00 29.15 398 LEU B N 1
ATOM 2544 C CA . LEU B 1 124 ? 2.199 73.608 -2.236 1.00 30.90 398 LEU B CA 1
ATOM 2545 C C . LEU B 1 124 ? 0.727 73.861 -2.529 1.00 46.61 398 LEU B C 1
ATOM 2546 O O . LEU B 1 124 ? 0.219 74.923 -2.202 1.00 42.96 398 LEU B O 1
ATOM 2551 N N . PRO B 1 125 ? 0.038 72.866 -3.122 1.00 65.09 399 PRO B N 1
ATOM 2552 C CA . PRO B 1 125 ? -1.294 73.005 -3.726 1.00 75.16 399 PRO B CA 1
ATOM 2553 C C . PRO B 1 125 ? -2.080 74.254 -3.309 1.00 76.13 399 PRO B C 1
ATOM 2554 O O . PRO B 1 125 ? -1.764 75.346 -3.790 1.00 80.62 399 PRO B O 1
ATOM 2558 N N . GLU B 1 126 ? -3.081 74.089 -2.448 1.00 73.55 400 GLU B N 1
ATOM 2559 C CA . GLU B 1 126 ? -3.957 75.192 -2.035 1.00 87.44 400 GLU B CA 1
ATOM 2560 C C . GLU B 1 126 ? -5.095 75.420 -3.035 1.00 94.59 400 GLU B C 1
ATOM 2561 O O . GLU B 1 126 ? -6.217 74.957 -2.823 1.00 90.51 400 GLU B O 1
ATOM 2567 N N . ASP B 1 127 ? -4.784 76.150 -4.107 1.00 100.48 401 ASP B N 1
ATOM 2568 C CA . ASP B 1 127 ? -5.694 76.404 -5.230 1.00 104.76 401 ASP B CA 1
ATOM 2569 C C . ASP B 1 127 ? -7.069 75.750 -5.087 1.00 109.42 401 ASP B C 1
ATOM 2570 O O . ASP B 1 127 ? -8.074 76.429 -4.858 1.00 111.91 401 ASP B O 1
ATOM 2575 N N . GLY B 1 133 ? 0.799 70.072 -12.682 1.00 76.08 443 GLY B N 1
ATOM 2576 C CA . GLY B 1 133 ? 1.972 70.526 -11.956 1.00 69.49 443 GLY B CA 1
ATOM 2577 C C . GLY B 1 133 ? 1.658 71.629 -10.959 1.00 72.53 443 GLY B C 1
ATOM 2578 O O . GLY B 1 133 ? 2.058 72.781 -11.140 1.00 79.76 443 GLY B O 1
ATOM 2579 N N . SER B 1 134 ? 0.937 71.283 -9.898 1.00 62.53 444 SER B N 1
ATOM 2580 C CA . SER B 1 134 ? 0.558 72.278 -8.904 1.00 67.70 444 SER B CA 1
ATOM 2581 C C . SER B 1 134 ? 1.738 72.655 -7.993 1.00 56.95 444 SER B C 1
ATOM 2582 O O . SER B 1 134 ? 2.126 73.822 -7.925 1.00 65.07 444 SER B O 1
ATOM 2585 N N . SER B 1 135 ? 2.331 71.676 -7.318 1.00 38.05 445 SER B N 1
ATOM 2586 C CA . SER B 1 135 ? 3.451 71.977 -6.418 1.00 29.17 445 SER B CA 1
ATOM 2587 C C . SER B 1 135 ? 4.787 72.117 -7.161 1.00 36.63 445 SER B C 1
ATOM 2588 O O . SER B 1 135 ? 4.966 71.562 -8.241 1.00 32.73 445 SER B O 1
ATOM 2591 N N . GLU B 1 136 ? 5.722 72.866 -6.573 1.00 33.20 446 GLU B N 1
ATOM 2592 C CA . GLU B 1 136 ? 7.018 73.122 -7.194 1.00 31.70 446 GLU B CA 1
ATOM 2593 C C . GLU B 1 136 ? 8.073 73.473 -6.159 1.00 32.24 446 GLU B C 1
ATOM 2594 O O . GLU B 1 136 ? 7.767 74.091 -5.140 1.00 28.13 446 GLU B O 1
ATOM 2600 N N . ILE B 1 137 ? 9.319 73.113 -6.455 1.00 25.83 447 ILE B N 1
ATOM 2601 C CA . ILE B 1 137 ? 10.468 73.540 -5.670 1.00 25.39 447 ILE B CA 1
ATOM 2602 C C . ILE B 1 137 ? 11.432 74.282 -6.588 1.00 25.76 447 ILE B C 1
ATOM 2603 O O . ILE B 1 137 ? 11.805 73.773 -7.645 1.00 28.06 447 ILE B O 1
ATOM 2608 N N . ILE B 1 138 ? 11.825 75.489 -6.186 1.00 27.03 448 ILE B N 1
ATOM 2609 C CA . ILE B 1 138 ? 12.724 76.317 -6.993 1.00 25.52 448 ILE B CA 1
ATOM 2610 C C . ILE B 1 138 ? 13.892 76.810 -6.137 1.00 26.52 448 ILE B C 1
ATOM 2611 O O . ILE B 1 138 ? 13.682 77.200 -4.993 1.00 23.53 448 ILE B O 1
ATOM 2616 N N . PHE B 1 139 ? 15.116 76.780 -6.677 1.00 24.99 449 PHE B N 1
ATOM 2617 C CA . PHE B 1 139 ? 16.288 77.281 -5.940 1.00 23.24 449 PHE B CA 1
ATOM 2618 C C . PHE B 1 139 ? 16.846 78.571 -6.562 1.00 28.11 449 PHE B C 1
ATOM 2619 O O . PHE B 1 139 ? 16.741 78.780 -7.771 1.00 29.16 449 PHE B O 1
ATOM 2627 N N . TYR B 1 140 ? 17.455 79.417 -5.731 1.00 28.50 450 TYR B N 1
ATOM 2628 C CA . TYR B 1 140 ? 18.057 80.682 -6.177 1.00 30.71 450 TYR B CA 1
ATOM 2629 C C . TYR B 1 140 ? 19.516 80.783 -5.733 1.00 29.20 450 TYR B C 1
ATOM 2630 O O . TYR B 1 140 ? 19.871 80.295 -4.665 1.00 25.44 450 TYR B O 1
ATOM 2639 N N . LYS B 1 141 ? 20.356 81.426 -6.543 1.00 30.14 451 LYS B N 1
ATOM 2640 C CA . LYS B 1 141 ? 21.720 81.753 -6.111 1.00 29.23 451 LYS B CA 1
ATOM 2641 C C . LYS B 1 141 ? 22.008 83.241 -6.282 1.00 29.79 451 LYS B C 1
ATOM 2642 O O . LYS B 1 141 ? 21.939 83.770 -7.388 1.00 30.68 451 LYS B O 1
ATOM 2648 N N . ASN B 1 142 ? 22.318 83.901 -5.172 1.00 30.47 452 ASN B N 1
ATOM 2649 C CA . ASN B 1 142 ? 22.577 85.331 -5.162 1.00 36.20 452 ASN B CA 1
ATOM 2650 C C . ASN B 1 142 ? 21.511 86.094 -5.924 1.00 41.50 452 ASN B C 1
ATOM 2651 O O . ASN B 1 142 ? 21.820 87.025 -6.661 1.00 37.46 452 ASN B O 1
ATOM 2656 N N . GLY B 1 143 ? 20.254 85.687 -5.751 1.00 36.62 453 GLY B N 1
ATOM 2657 C CA . GLY B 1 143 ? 19.138 86.396 -6.357 1.00 32.88 453 GLY B CA 1
ATOM 2658 C C . GLY B 1 143 ? 18.766 85.950 -7.762 1.00 43.42 453 GLY B C 1
ATOM 2659 O O . GLY B 1 143 ? 17.834 86.491 -8.358 1.00 42.41 453 GLY B O 1
ATOM 2660 N N . VAL B 1 144 ? 19.483 84.967 -8.303 1.00 31.74 454 VAL B N 1
ATOM 2661 C CA . VAL B 1 144 ? 19.172 84.481 -9.643 1.00 32.59 454 VAL B CA 1
ATOM 2662 C C . VAL B 1 144 ? 18.404 83.156 -9.595 1.00 35.29 454 VAL B C 1
ATOM 2663 O O . VAL B 1 144 ? 18.884 82.177 -9.033 1.00 32.58 454 VAL B O 1
ATOM 2667 N N . ASN B 1 145 ? 17.208 83.144 -10.179 1.00 38.90 455 ASN B N 1
ATOM 2668 C CA . ASN B 1 145 ? 16.389 81.938 -10.275 1.00 40.11 455 ASN B CA 1
ATOM 2669 C C . ASN B 1 145 ? 17.129 80.839 -11.054 1.00 40.38 455 ASN B C 1
ATOM 2670 O O . ASN B 1 145 ? 17.487 81.034 -12.205 1.00 34.46 455 ASN B O 1
ATOM 2675 N N . GLN B 1 146 ? 17.367 79.691 -10.423 1.00 31.25 456 GLN B N 1
ATOM 2676 C CA . GLN B 1 146 ? 18.122 78.612 -11.061 1.00 33.97 456 GLN B CA 1
ATOM 2677 C C . GLN B 1 146 ? 17.225 77.630 -11.820 1.00 37.22 456 GLN B C 1
ATOM 2678 O O . GLN B 1 146 ? 17.709 76.657 -12.392 1.00 34.86 456 GLN B O 1
ATOM 2684 N N . GLY B 1 147 ? 15.920 77.890 -11.827 1.00 36.61 457 GLY B N 1
ATOM 2685 C CA . GLY B 1 147 ? 14.975 77.040 -12.534 1.00 38.15 457 GLY B CA 1
ATOM 2686 C C . GLY B 1 147 ? 14.176 76.149 -11.598 1.00 36.73 457 GLY B C 1
ATOM 2687 O O . GLY B 1 147 ? 14.529 75.980 -10.429 1.00 31.55 457 GLY B O 1
ATOM 2688 N N . VAL B 1 148 ? 13.096 75.572 -12.111 1.00 36.67 458 VAL B N 1
ATOM 2689 C CA . VAL B 1 148 ? 12.282 74.655 -11.321 1.00 39.08 458 VAL B CA 1
ATOM 2690 C C . VAL B 1 148 ? 13.026 73.341 -11.163 1.00 32.76 458 VAL B C 1
ATOM 2691 O O . VAL B 1 148 ? 13.412 72.719 -12.154 1.00 32.14 458 VAL B O 1
ATOM 2695 N N . ALA B 1 149 ? 13.243 72.919 -9.923 1.00 32.14 459 ALA B N 1
ATOM 2696 C CA . ALA B 1 149 ? 13.962 71.674 -9.679 1.00 29.65 459 ALA B CA 1
ATOM 2697 C C . ALA B 1 149 ? 13.026 70.462 -9.660 1.00 34.77 459 ALA B C 1
ATOM 2698 O O . ALA B 1 149 ? 13.297 69.443 -10.304 1.00 31.50 459 ALA B O 1
ATOM 2700 N N . TYR B 1 150 ? 11.928 70.569 -8.918 1.00 26.38 460 TYR B N 1
ATOM 2701 C CA . TYR B 1 150 ? 10.961 69.470 -8.835 1.00 31.21 460 TYR B CA 1
ATOM 2702 C C . TYR B 1 150 ? 9.528 69.982 -8.936 1.00 36.35 460 TYR B C 1
ATOM 2703 O O . TYR B 1 150 ? 9.210 71.065 -8.420 1.00 31.41 460 TYR B O 1
ATOM 2712 N N . LYS B 1 151 ? 8.674 69.194 -9.591 1.00 32.85 461 LYS B N 1
ATOM 2713 C CA . LYS B 1 151 ? 7.245 69.467 -9.701 1.00 36.02 461 LYS B CA 1
ATOM 2714 C C . LYS B 1 151 ? 6.461 68.271 -9.164 1.00 41.74 461 LYS B C 1
ATOM 2715 O O . LYS B 1 151 ? 6.956 67.146 -9.176 1.00 40.85 461 LYS B O 1
ATOM 2721 N N . ASP B 1 152 ? 5.231 68.515 -8.719 1.00 32.97 462 ASP B N 1
ATOM 2722 C CA . ASP B 1 152 ? 4.342 67.440 -8.293 1.00 37.45 462 ASP B CA 1
ATOM 2723 C C . ASP B 1 152 ? 5.020 66.557 -7.264 1.00 37.76 462 ASP B C 1
ATOM 2724 O O . ASP B 1 152 ? 5.147 65.343 -7.459 1.00 35.54 462 ASP B O 1
ATOM 2729 N N . ILE B 1 153 ? 5.455 67.168 -6.165 1.00 29.85 463 ILE B N 1
ATOM 2730 C CA . ILE B 1 153 ? 6.185 66.437 -5.135 1.00 26.78 463 ILE B CA 1
ATOM 2731 C C . ILE B 1 153 ? 5.189 65.691 -4.269 1.00 30.35 463 ILE B C 1
ATOM 2732 O O . ILE B 1 153 ? 3.991 65.947 -4.349 1.00 29.88 463 ILE B O 1
ATOM 2737 N N . PHE B 1 154 ? 5.678 64.771 -3.446 1.00 25.85 464 PHE B N 1
ATOM 2738 C CA . PHE B 1 154 ? 4.811 64.022 -2.540 1.00 30.15 464 PHE B CA 1
ATOM 2739 C C . PHE B 1 154 ? 4.043 64.940 -1.601 1.00 39.69 464 PHE B C 1
ATOM 2740 O O . PHE B 1 154 ? 4.581 65.933 -1.099 1.00 29.05 464 PHE B O 1
ATOM 2748 N N . GLU B 1 155 ? 2.783 64.600 -1.359 1.00 37.25 465 GLU B N 1
ATOM 2749 C CA . GLU B 1 155 ? 1.972 65.321 -0.390 1.00 37.72 465 GLU B CA 1
ATOM 2750 C C . GLU B 1 155 ? 2.586 65.199 0.987 1.00 29.78 465 GLU B C 1
ATOM 2751 O O . GLU B 1 155 ? 3.123 64.150 1.342 1.00 34.59 465 GLU B O 1
ATOM 2757 N N . GLY B 1 156 ? 2.491 66.262 1.775 1.00 35.13 466 GLY B N 1
ATOM 2758 C CA . GLY B 1 156 ? 2.968 66.219 3.146 1.00 34.21 466 GLY B CA 1
ATOM 2759 C C . GLY B 1 156 ? 3.371 67.590 3.651 1.00 33.97 466 GLY B C 1
ATOM 2760 O O . GLY B 1 156 ? 3.164 68.601 2.980 1.00 29.63 466 GLY B O 1
ATOM 2761 N N . VAL B 1 157 ? 3.947 67.619 4.844 1.00 28.08 467 VAL B N 1
ATOM 2762 C CA . VAL B 1 157 ? 4.416 68.855 5.453 1.00 28.61 467 VAL B CA 1
ATOM 2763 C C . VAL B 1 157 ? 5.920 68.951 5.205 1.00 26.45 467 VAL B C 1
ATOM 2764 O O . VAL B 1 157 ? 6.650 67.988 5.446 1.00 26.78 467 VAL B O 1
ATOM 2768 N N . TYR B 1 158 ? 6.374 70.104 4.729 1.00 24.75 468 TYR B N 1
ATOM 2769 C CA . TYR B 1 158 ? 7.785 70.293 4.382 1.00 24.56 468 TYR B CA 1
ATOM 2770 C C . TYR B 1 158 ? 8.491 71.304 5.294 1.00 23.32 468 TYR B C 1
ATOM 2771 O O . TYR B 1 158 ? 8.021 72.433 5.462 1.00 22.06 468 TYR B O 1
ATOM 2780 N N . PHE B 1 159 ? 9.623 70.882 5.856 1.00 21.58 469 PHE B N 1
ATOM 2781 C CA . PHE B 1 159 ? 10.470 71.711 6.711 1.00 21.91 469 PHE B CA 1
ATOM 2782 C C . PHE B 1 159 ? 11.749 72.134 5.965 1.00 21.67 469 PHE B C 1
ATOM 2783 O O . PHE B 1 159 ? 12.399 71.303 5.324 1.00 20.00 469 PHE B O 1
ATOM 2791 N N . PRO B 1 160 ? 12.131 73.418 6.069 1.00 17.84 470 PRO B N 1
ATOM 2792 C CA . PRO B 1 160 ? 13.486 73.815 5.653 1.00 18.60 470 PRO B CA 1
ATOM 2793 C C . PRO B 1 160 ? 14.495 72.858 6.283 1.00 20.95 470 PRO B C 1
ATOM 2794 O O . PRO B 1 160 ? 14.323 72.506 7.444 1.00 20.31 470 PRO B O 1
ATOM 2798 N N . ALA B 1 161 ? 15.526 72.465 5.541 1.00 20.41 471 ALA B N 1
ATOM 2799 C CA . ALA B 1 161 ? 16.414 71.392 5.977 1.00 19.51 471 ALA B CA 1
ATOM 2800 C C . ALA B 1 161 ? 17.851 71.590 5.481 1.00 22.08 471 ALA B C 1
ATOM 2801 O O . ALA B 1 161 ? 18.077 71.992 4.326 1.00 20.16 471 ALA B O 1
ATOM 2803 N N . ILE B 1 162 ? 18.812 71.290 6.355 1.00 18.68 472 ILE B N 1
ATOM 2804 C CA . ILE B 1 162 ? 20.243 71.447 6.051 1.00 17.76 472 ILE B CA 1
ATOM 2805 C C . ILE B 1 162 ? 21.010 70.148 6.316 1.00 24.83 472 ILE B C 1
ATOM 2806 O O . ILE B 1 162 ? 20.928 69.598 7.414 1.00 23.19 472 ILE B O 1
ATOM 2811 N N . SER B 1 163 ? 21.735 69.643 5.321 1.00 20.39 473 SER B N 1
ATOM 2812 C CA . SER B 1 163 ? 22.672 68.539 5.579 1.00 21.34 473 SER B CA 1
ATOM 2813 C C . SER B 1 163 ? 24.086 68.963 5.188 1.00 26.45 473 SER B C 1
ATOM 2814 O O . SER B 1 163 ? 24.280 69.637 4.181 1.00 26.51 473 SER B O 1
ATOM 2817 N N . LEU B 1 164 ? 25.069 68.599 6.009 1.00 21.67 474 LEU B N 1
ATOM 2818 C CA . LEU B 1 164 ? 26.447 69.057 5.798 1.00 22.74 474 LEU B CA 1
ATOM 2819 C C . LEU B 1 164 ? 27.427 67.893 5.892 1.00 31.30 474 LEU B C 1
ATOM 2820 O O . LEU B 1 164 ? 27.218 66.967 6.682 1.00 24.47 474 LEU B O 1
ATOM 2825 N N . TYR B 1 165 ? 28.496 67.973 5.099 1.00 28.09 475 TYR B N 1
ATOM 2826 C CA . TYR B 1 165 ? 29.544 66.964 5.060 1.00 31.77 475 TYR B CA 1
ATOM 2827 C C . TYR B 1 165 ? 30.860 67.607 5.498 1.00 33.04 475 TYR B C 1
ATOM 2828 O O . TYR B 1 165 ? 31.331 68.563 4.878 1.00 30.57 475 TYR B O 1
ATOM 2837 N N . LYS B 1 166 ? 31.427 67.092 6.587 1.00 31.67 476 LYS B N 1
ATOM 2838 C CA . LYS B 1 166 ? 32.601 67.695 7.225 1.00 34.49 476 LYS B CA 1
ATOM 2839 C C . LYS B 1 166 ? 32.361 69.132 7.672 1.00 42.23 476 LYS B C 1
ATOM 2840 O O . LYS B 1 166 ? 31.213 69.586 7.736 1.00 37.96 476 LYS B O 1
ATOM 2846 N N . SER B 1 167 ? 33.441 69.843 7.992 1.00 34.23 477 SER B N 1
ATOM 2847 C CA . SER B 1 167 ? 33.318 71.061 8.798 1.00 42.81 477 SER B CA 1
ATOM 2848 C C . SER B 1 167 ? 33.086 72.359 8.029 1.00 40.18 477 SER B C 1
ATOM 2849 O O . SER B 1 167 ? 33.839 73.322 8.178 1.00 42.53 477 SER B O 1
ATOM 2852 N N . CYS B 1 168 ? 32.041 72.394 7.214 1.00 35.26 478 CYS B N 1
ATOM 2853 C CA . CYS B 1 168 ? 31.621 73.660 6.623 1.00 36.08 478 CYS B CA 1
ATOM 2854 C C . CYS B 1 168 ? 30.574 74.289 7.540 1.00 35.55 478 CYS B C 1
ATOM 2855 O O . CYS B 1 168 ? 29.965 73.592 8.360 1.00 31.21 478 CYS B O 1
ATOM 2858 N N . THR B 1 169 ? 30.378 75.599 7.399 1.00 32.68 479 THR B N 1
ATOM 2859 C CA . THR B 1 169 ? 29.508 76.380 8.277 1.00 31.02 479 THR B CA 1
ATOM 2860 C C . THR B 1 169 ? 28.496 77.169 7.447 1.00 36.34 479 THR B C 1
ATOM 2861 O O . THR B 1 169 ? 28.880 77.871 6.505 1.00 32.54 479 THR B O 1
ATOM 2865 N N . VAL B 1 170 ? 27.211 77.057 7.785 1.00 30.94 480 VAL B N 1
ATOM 2866 C CA . VAL B 1 170 ? 26.173 77.835 7.098 1.00 29.56 480 VAL B CA 1
ATOM 2867 C C . VAL B 1 170 ? 25.203 78.489 8.093 1.00 30.34 480 VAL B C 1
ATOM 2868 O O . VAL B 1 170 ? 25.062 78.025 9.223 1.00 27.35 480 VAL B O 1
ATOM 2872 N N . SER B 1 171 ? 24.558 79.579 7.670 1.00 27.14 481 SER B N 1
ATOM 2873 C CA . SER B 1 171 ? 23.581 80.296 8.495 1.00 23.04 481 SER B CA 1
ATOM 2874 C C . SER B 1 171 ? 22.254 80.393 7.747 1.00 28.85 481 SER B C 1
ATOM 2875 O O . SER B 1 171 ? 22.229 80.697 6.552 1.00 27.66 481 SER B O 1
ATOM 2878 N N . ILE B 1 172 ? 21.150 80.172 8.450 1.00 26.44 482 ILE B N 1
ATOM 2879 C CA . ILE B 1 172 ? 19.841 80.194 7.808 1.00 22.21 482 ILE B CA 1
ATOM 2880 C C . ILE B 1 172 ? 19.080 81.469 8.194 1.00 26.54 482 ILE B C 1
ATOM 2881 O O . ILE B 1 172 ? 19.154 81.925 9.330 1.00 27.46 482 ILE B O 1
ATOM 2886 N N . ASN B 1 173 ? 18.383 82.058 7.227 1.00 24.05 483 ASN B N 1
ATOM 2887 C CA . ASN B 1 173 ? 17.570 83.253 7.453 1.00 26.61 483 ASN B CA 1
ATOM 2888 C C . ASN B 1 173 ? 16.143 82.945 7.022 1.00 22.91 483 ASN B C 1
ATOM 2889 O O . ASN B 1 173 ? 15.865 82.793 5.832 1.00 21.56 483 ASN B O 1
ATOM 2894 N N . PHE B 1 174 ? 15.243 82.817 7.988 1.00 19.86 484 PHE B N 1
ATOM 2895 C CA . PHE B 1 174 ? 13.855 82.493 7.694 1.00 21.79 484 PHE B CA 1
ATOM 2896 C C . PHE B 1 174 ? 13.027 83.711 7.284 1.00 23.24 484 PHE B C 1
ATOM 2897 O O . PHE B 1 174 ? 11.874 83.563 6.870 1.00 25.06 484 PHE B O 1
ATOM 2905 N N . GLY B 1 175 ? 13.600 84.907 7.401 1.00 22.37 485 GLY B N 1
ATOM 2906 C CA . GLY B 1 175 ? 12.850 86.124 7.090 1.00 22.01 485 GLY B CA 1
ATOM 2907 C C . GLY B 1 175 ? 12.622 86.981 8.331 1.00 30.84 485 GLY B C 1
ATOM 2908 O O . GLY B 1 175 ? 13.078 86.621 9.409 1.00 28.15 485 GLY B O 1
ATOM 2909 N N . PRO B 1 176 ? 11.897 88.112 8.193 1.00 28.41 486 PRO B N 1
ATOM 2910 C CA . PRO B 1 176 ? 11.245 88.537 6.950 1.00 28.48 486 PRO B CA 1
ATOM 2911 C C . PRO B 1 176 ? 12.158 89.296 5.984 1.00 30.02 486 PRO B C 1
ATOM 2912 O O . PRO B 1 176 ? 11.733 89.579 4.865 1.00 39.18 486 PRO B O 1
ATOM 2916 N N . CYS B 1 177 ? 13.378 89.624 6.394 1.00 30.22 487 CYS B N 1
ATOM 2917 C CA . CYS B 1 177 ? 14.256 90.457 5.558 1.00 29.34 487 CYS B CA 1
ATOM 2918 C C . CYS B 1 177 ? 15.305 89.644 4.811 1.00 31.81 487 CYS B C 1
ATOM 2919 O O . CYS B 1 177 ? 16.275 89.169 5.404 1.00 34.91 487 CYS B O 1
ATOM 2922 N N . PHE B 1 178 ? 15.119 89.499 3.504 1.00 26.41 488 PHE B N 1
ATOM 2923 C CA . PHE B 1 178 ? 16.010 88.658 2.718 1.00 29.87 488 PHE B CA 1
ATOM 2924 C C . PHE B 1 178 ? 17.053 89.509 2.026 1.00 36.01 488 PHE B C 1
ATOM 2925 O O . PHE B 1 178 ? 16.802 90.678 1.747 1.00 30.71 488 PHE B O 1
ATOM 2933 N N . LYS B 1 179 ? 18.227 88.938 1.775 1.00 37.52 489 LYS B N 1
ATOM 2934 C CA . LYS B 1 179 ? 19.275 89.671 1.065 1.00 37.92 489 LYS B CA 1
ATOM 2935 C C . LYS B 1 179 ? 18.926 89.823 -0.404 1.00 37.05 489 LYS B C 1
ATOM 2936 O O . LYS B 1 179 ? 19.129 90.889 -0.988 1.00 34.79 489 LYS B O 1
ATOM 2942 N N . TYR B 1 180 ? 18.388 88.760 -0.999 1.00 28.56 490 TYR B N 1
ATOM 2943 C CA . TYR B 1 180 ? 18.019 88.781 -2.416 1.00 33.31 490 TYR B CA 1
ATOM 2944 C C . TYR B 1 180 ? 16.579 88.347 -2.641 1.00 34.30 490 TYR B C 1
ATOM 2945 O O . TYR B 1 180 ? 16.346 87.278 -3.194 1.00 34.51 490 TYR B O 1
ATOM 2954 N N . PRO B 1 181 ? 15.607 89.180 -2.227 1.00 32.68 491 PRO B N 1
ATOM 2955 C CA . PRO B 1 181 ? 14.191 88.816 -2.383 1.00 35.60 491 PRO B CA 1
ATOM 2956 C C . PRO B 1 181 ? 13.840 88.533 -3.847 1.00 37.11 491 PRO B C 1
ATOM 2957 O O . PRO B 1 181 ? 14.108 89.360 -4.715 1.00 40.69 491 PRO B O 1
ATOM 2961 N N . PRO B 1 182 ? 13.249 87.366 -4.131 1.00 39.00 492 PRO B N 1
ATOM 2962 C CA . PRO B 1 182 ? 12.908 87.081 -5.532 1.00 43.15 492 PRO B CA 1
ATOM 2963 C C . PRO B 1 182 ? 11.989 88.150 -6.132 1.00 47.69 492 PRO B C 1
ATOM 2964 O O . PRO B 1 182 ? 11.056 88.588 -5.473 1.00 45.32 492 PRO B O 1
ATOM 2968 N N . LYS B 1 183 ? 12.244 88.543 -7.374 1.00 50.60 493 LYS B N 1
ATOM 2969 C CA . LYS B 1 183 ? 11.416 89.548 -8.034 1.00 63.26 493 LYS B CA 1
ATOM 2970 C C . LYS B 1 183 ? 10.348 88.923 -8.933 1.00 58.66 493 LYS B C 1
ATOM 2971 O O . LYS B 1 183 ? 9.407 89.599 -9.350 1.00 54.77 493 LYS B O 1
ATOM 2977 N N . ASP B 1 184 ? 10.491 87.632 -9.225 1.00 46.64 494 ASP B N 1
ATOM 2978 C CA . ASP B 1 184 ? 9.591 86.969 -10.171 1.00 53.37 494 ASP B CA 1
ATOM 2979 C C . ASP B 1 184 ? 8.452 86.164 -9.530 1.00 60.65 494 ASP B C 1
ATOM 2980 O O . ASP B 1 184 ? 7.531 85.733 -10.226 1.00 61.40 494 ASP B O 1
ATOM 2985 N N . LEU B 1 185 ? 8.504 85.971 -8.214 1.00 58.18 495 LEU B N 1
ATOM 2986 C CA . LEU B 1 185 ? 7.506 85.147 -7.536 1.00 53.28 495 LEU B CA 1
ATOM 2987 C C . LEU B 1 185 ? 6.978 85.806 -6.276 1.00 43.11 495 LEU B C 1
ATOM 2988 O O . LEU B 1 185 ? 7.677 86.597 -5.647 1.00 53.01 495 LEU B O 1
ATOM 2993 N N . THR B 1 186 ? 5.748 85.466 -5.904 1.00 36.41 496 THR B N 1
ATOM 2994 C CA . THR B 1 186 ? 5.200 85.892 -4.622 1.00 40.26 496 THR B CA 1
ATOM 2995 C C . THR B 1 186 ? 5.293 84.721 -3.641 1.00 38.20 496 THR B C 1
ATOM 2996 O O . THR B 1 186 ? 5.315 83.561 -4.054 1.00 35.16 496 THR B O 1
ATOM 3000 N N . TYR B 1 187 ? 5.357 85.032 -2.351 1.00 35.74 497 TYR B N 1
ATOM 3001 C CA . TYR B 1 187 ? 5.590 84.029 -1.313 1.00 33.94 497 TYR B CA 1
ATOM 3002 C C . TYR B 1 187 ? 5.386 84.699 0.028 1.00 38.10 497 TYR B C 1
ATOM 3003 O O . TYR B 1 187 ? 5.232 85.920 0.101 1.00 33.32 497 TYR B O 1
ATOM 3012 N N . ARG B 1 188 ? 5.390 83.895 1.084 1.00 33.19 498 ARG B N 1
ATOM 3013 C CA . ARG B 1 188 ? 5.535 84.399 2.435 1.00 32.47 498 ARG B CA 1
ATOM 3014 C C . ARG B 1 188 ? 6.865 83.920 2.984 1.00 27.14 498 ARG B C 1
ATOM 3015 O O . ARG B 1 188 ? 7.318 82.832 2.643 1.00 24.74 498 ARG B O 1
ATOM 3023 N N . PRO B 1 189 ? 7.499 84.736 3.837 1.00 26.93 499 PRO B N 1
ATOM 3024 C CA . PRO B 1 189 ? 8.742 84.282 4.463 1.00 26.65 499 PRO B CA 1
ATOM 3025 C C . PRO B 1 189 ? 8.416 83.140 5.420 1.00 27.11 499 PRO B C 1
ATOM 3026 O O . PRO B 1 189 ? 7.336 83.153 6.008 1.00 25.23 499 PRO B O 1
ATOM 3030 N N . MET B 1 190 ? 9.305 82.159 5.559 1.00 23.28 500 MET B N 1
ATOM 3031 C CA . MET B 1 190 ? 9.092 81.096 6.544 1.00 22.15 500 MET B CA 1
ATOM 3032 C C . MET B 1 190 ? 8.830 81.662 7.949 1.00 22.98 500 MET B C 1
ATOM 3033 O O . MET B 1 190 ? 8.133 81.036 8.748 1.00 27.25 500 MET B O 1
ATOM 3038 N N . SER B 1 191 ? 9.394 82.834 8.245 1.00 23.36 501 SER B N 1
ATOM 3039 C CA . SER B 1 191 ? 9.202 83.487 9.542 1.00 27.59 501 SER B CA 1
ATOM 3040 C C . SER B 1 191 ? 7.722 83.754 9.841 1.00 27.31 501 SER B C 1
ATOM 3041 O O . SER B 1 191 ? 7.324 83.858 11.004 1.00 25.36 501 SER B O 1
ATOM 3044 N N . ASP B 1 192 ? 6.906 83.869 8.797 1.00 28.36 502 ASP B N 1
ATOM 3045 C CA . ASP B 1 192 ? 5.466 84.040 8.993 1.00 25.57 502 ASP B CA 1
ATOM 3046 C C . ASP B 1 192 ? 4.777 82.811 9.604 1.00 32.35 502 ASP B C 1
ATOM 3047 O O . ASP B 1 192 ? 3.648 82.917 10.082 1.00 26.39 502 ASP B O 1
ATOM 3052 N N . MET B 1 193 ? 5.438 81.651 9.592 1.00 25.24 503 MET B N 1
ATOM 3053 C CA . MET B 1 193 ? 4.858 80.471 10.238 1.00 23.96 503 MET B CA 1
ATOM 3054 C C . MET B 1 193 ? 4.794 80.657 11.746 1.00 27.92 503 MET B C 1
ATOM 3055 O O . MET B 1 193 ? 4.095 79.921 12.436 1.00 26.39 503 MET B O 1
ATOM 3060 N N . GLY B 1 194 ? 5.537 81.633 12.256 1.00 29.42 504 GLY B N 1
ATOM 3061 C CA . GLY B 1 194 ? 5.550 81.912 13.683 1.00 28.04 504 GLY B CA 1
ATOM 3062 C C . GLY B 1 194 ? 4.307 82.621 14.232 1.00 28.39 504 GLY B C 1
ATOM 3063 O O . GLY B 1 194 ? 4.095 82.606 15.442 1.00 25.41 504 GLY B O 1
ATOM 3064 N N . TRP B 1 195 ? 3.486 83.229 13.369 1.00 25.69 505 TRP B N 1
ATOM 3065 C CA . TRP B 1 195 ? 2.302 83.986 13.836 1.00 27.84 505 TRP B CA 1
ATOM 3066 C C . TRP B 1 195 ? 1.184 83.115 14.425 1.00 32.29 505 TRP B C 1
ATOM 3067 O O . TRP B 1 195 ? 0.763 82.137 13.817 1.00 30.89 505 TRP B O 1
ATOM 3078 N N . GLY B 1 196 ? 0.703 83.490 15.610 1.00 32.10 506 GLY B N 1
ATOM 3079 C CA . GLY B 1 196 ? -0.409 82.795 16.248 1.00 31.24 506 GLY B CA 1
ATOM 3080 C C . GLY B 1 196 ? -1.662 83.667 16.286 1.00 35.61 506 GLY B C 1
ATOM 3081 O O . GLY B 1 196 ? -1.873 84.515 15.428 1.00 33.76 506 GLY B O 1
ATOM 3082 N N . ALA B 1 197 ? -2.484 83.474 17.306 1.00 33.93 507 ALA B N 1
ATOM 3083 C CA . ALA B 1 197 ? -3.787 84.117 17.378 1.00 33.93 507 ALA B CA 1
ATOM 3084 C C . ALA B 1 197 ? -3.719 85.558 17.871 1.00 35.26 507 ALA B C 1
ATOM 3085 O O . ALA B 1 197 ? -2.800 85.924 18.606 1.00 30.50 507 ALA B O 1
ATOM 3087 N N . VAL B 1 198 ? -4.698 86.363 17.455 1.00 35.51 508 VAL B N 1
ATOM 3088 C CA . VAL B 1 198 ? -4.909 87.709 17.988 1.00 34.68 508 VAL B CA 1
ATOM 3089 C C . VAL B 1 198 ? -5.489 87.596 19.395 1.00 35.81 508 VAL B C 1
ATOM 3090 O O . VAL B 1 198 ? -6.337 86.742 19.646 1.00 38.38 508 VAL B O 1
ATOM 3094 N N . VAL B 1 199 ? -5.039 88.445 20.319 1.00 28.41 509 VAL B N 1
ATOM 3095 C CA . VAL B 1 199 ? -5.415 88.273 21.725 1.00 29.82 509 VAL B CA 1
ATOM 3096 C C . VAL B 1 199 ? -5.657 89.596 22.439 1.00 44.25 509 VAL B C 1
ATOM 3097 O O . VAL B 1 199 ? -5.439 90.667 21.876 1.00 50.22 509 VAL B O 1
ATOM 3101 N N . GLU B 1 200 ? -6.128 89.496 23.680 1.00 43.81 510 GLU B N 1
ATOM 3102 C CA A GLU B 1 200 ? -6.299 90.650 24.562 0.64 46.80 510 GLU B CA 1
ATOM 3103 C CA B GLU B 1 200 ? -6.293 90.654 24.549 0.36 46.22 510 GLU B CA 1
ATOM 3104 C C . GLU B 1 200 ? -5.322 90.556 25.731 1.00 45.96 510 GLU B C 1
ATOM 3105 O O . GLU B 1 200 ? -5.138 89.491 26.311 1.00 37.00 510 GLU B O 1
ATOM 3116 N N . HIS B 1 201 ? -4.694 91.668 26.083 1.00 46.51 511 HIS B N 1
ATOM 3117 C CA . HIS B 1 201 ? -3.708 91.655 27.160 1.00 60.33 511 HIS B CA 1
ATOM 3118 C C . HIS B 1 201 ? -3.384 93.050 27.686 1.00 65.60 511 HIS B C 1
ATOM 3119 O O . HIS B 1 201 ? -3.535 93.300 28.879 1.00 59.19 511 HIS B O 1
ATOM 3126 N N . THR B 1 202 ? -2.927 93.951 26.814 1.00 84.66 512 THR B N 1
ATOM 3127 C CA . THR B 1 202 ? -2.699 93.666 25.395 1.00 98.66 512 THR B CA 1
ATOM 3128 C C . THR B 1 202 ? -1.468 94.395 24.855 1.00 97.87 512 THR B C 1
ATOM 3129 O O . THR B 1 202 ? -0.340 93.910 24.974 1.00 92.97 512 THR B O 1
#

Organism: Homo sapiens (NCBI:txid9606)

B-factor: mean 39.39, std 15.64, range [16.22, 126.38]

Foldseek 3Di:
DCVVVFDFFFDFKAWAPPQADVQWDADPVRFKIWDAAAKFKTFINFWDQAFKEKKKKAFAFDDPPKKKWWAKFFSPPGRRHHAQCQLGGWTFIQAQRWIHHVRDTDHFAGHHHHGKMKMWMWHNHDPDKTFIWIAIQQHTRDTPDIRGDGHIITGMMMIHHTTMMGMGQDDDDPHPHPPDDGHRNSVRRTGGTDDD/DCVVVFDWFFDFKAWDPPQADVQWDADPVRFKIWDAAAKFKTFIPFWAQAFKEKKKKAFAFDDPPKKKWWAKFFSPDGRRHHALCQLGGWTFIQAQRWIHHVRDTDHFAGHHHHGKMKMWMWHHAPPCRIWIWMDIPQHTRDTDDRPGDHHIMTTMMMIHHTTMMGMGQDDDDPHPHPPDDHHRNSVSGIGGGDPPD

InterPro domains:
  IPR001870 B30.2/SPRY domain [PS50188] (360-583)
  IPR003877 SPRY domain [PF00622] (421-495)
  IPR003877 SPRY domain [SM00449] (418-582)
  IPR013320 Concanavalin A-like lectin/glucanase domain superfamily [SSF49899] (340-584)
  IPR037353 Histone methyltransferase complex subunit ASH2 [PTHR10598] (109-627)
  IPR043136 B30.2/SPRY domain superfamily [G3DSA:2.60.120.920] (379-598)
  IPR049455 Set1/Ash2 histone methyltransferase complex subunit ASH2-like, PHD zinc finger [PF21257] (108-160)
  IPR053835 Set1/Ash2 histone methyltransferase complex subunit ASH2-like, winged-helix [PF21198] (162-269)

CATH classification: 2.60.120.920

Secondary structure (DSSP, 8-state):
--GGG--EEE----EEEEEE-TTSEE-TTSSEEE--SS-EEEEES--BSSEEEEEEEEEEE--TT-EEEEEEE-TTS-TTS-TTSSTTEEEEETTTT-EEETTEEE--S----TT-EEEEEEEE------EEEEEETTEEEEEEEESPPSS-BEEEEEEESS-EEEEE-SSS-SS--SS---EEGGGGGEEEEPP-/--GGGS-EEE----EEEEEE-TTSEE-TTSSEEE--SS-EEEEES--BSSEEEEEEEEEEE--TT-EEEEEEE-TTS-TTS-TTSSTTEEEEETTTT-EEETTEEE--S----TT-EEEEEEEE------EEEEEETTEEEEEEEESPPSS-BEEEEEEESS-EEEEE-SSS-SS--SS---EEGGGGGEEEE-S--

Nearest PDB structures (foldseek):
  3toj-assembly1_A  TM=9.921E-01  e=4.303E-39  Homo sapiens
  5f6k-assembly1_B  TM=9.948E-01  e=5.398E-35  Homo sapiens
  7bre-assembly2_D  TM=9.802E-01  e=4.638E-33  Homo sapiens
  6kiw-assembly1_T  TM=9.428E-01  e=2.568E-28  Homo sapiens
  7mbn-assembly1_D  TM=9.109E-01  e=4.601E-28  Homo sapiens

Solvent-accessible surface area: 18135 Å² total; per-residue (Å²): 119,29,70,46,33,76,19,18,15,27,52,130,10,4,1,5,53,142,54,75,0,107,66,7,95,30,39,136,77,36,53,35,0,39,0,45,142,42,40,0,2,0,10,1,36,28,12,4,157,119,31,21,14,1,0,5,0,48,0,61,89,28,44,130,95,23,14,0,29,0,0,0,0,23,73,131,5,65,44,98,7,26,2,0,113,31,81,48,3,6,0,0,44,6,122,148,0,17,31,22,26,85,61,100,36,120,166,30,14,78,27,13,20,114,54,24,17,0,2,0,10,0,35,13,52,120,198,102,54,16,48,0,9,0,2,48,57,32,92,56,43,30,72,5,30,133,96,17,81,100,15,32,0,35,1,0,0,0,0,68,75,58,0,21,0,29,6,54,7,18,67,53,28,132,77,73,11,210,89,54,124,57,123,22,0,8,33,62,2,112,42,54,78,60,127,176,122,34,84,59,37,122,1,21,51,23,65,121,10,4,1,4,55,146,54,75,0,104,65,6,106,30,40,137,74,38,55,36,0,35,0,57,151,43,46,0,1,0,8,2,38,28,12,3,167,125,16,22,13,1,0,5,0,48,0,62,92,25,44,144,84,17,14,0,23,0,0,0,0,22,72,132,5,61,44,99,6,30,1,0,103,28,109,48,2,6,0,0,40,5,117,146,0,17,31,21,25,81,62,98,38,117,166,29,14,77,26,13,21,115,53,26,12,0,2,0,12,0,43,5,74,112,181,81,70,5,41,0,8,0,4,48,55,33,95,55,42,29,53,6,25,119,92,16,95,168,22,29,0,35,1,0,0,0,0,76,78,58,0,24,0,30,5,53,8,20,71,50,23,138,77,68,12,209,87,55,124,58,126,20,0,9,32,62,3,112,41,66,80,42,164,131,94

GO terms:
  GO:0005634 nucleus (C, IDA)
  GO:0035097 histone methyltransferase complex (C, IDA)
  GO:0006974 DNA 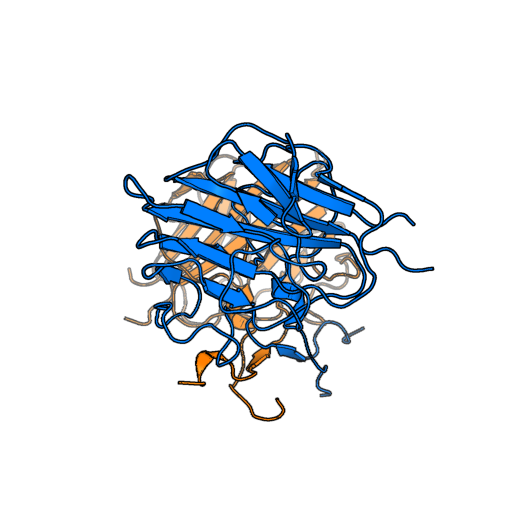damage response (P, IDA)
  GO:0045815 transcription initiation-coupled chromatin remodeling (P, IDA)
  GO:0044666 MLL3/4 complex (C, IDA)
  GO:0048188 Set1C/COMPASS complex (C, IDA)
  GO:0005515 protein binding (F, IPI)
  GO:0005654 nucleoplasm (C, TAS)
  GO:0005634 nucleus (C, IMP)
  GO:0008013 beta-catenin binding (F, IPI)
  GO:0005654 nucleoplasm (C, IDA)
  GO:0005886 plasma membrane (C, IDA)
  GO:0000976 transcription cis-regulatory region binding (F, IDA)
  GO:0043627 response to estrogen (P, IDA)
  GO:0008284 positive regulation of cell population proliferation (P, IMP)

Radius of gyration: 24.32 Å; Cα contacts (8 Å, |Δi|>4): 1088; chains: 2; bounding box: 49×69×46 Å